Protein AF-0000000068148947 (afdb_homodimer)

Structure (mmCIF, N/CA/C/O backbone):
data_AF-0000000068148947-model_v1
#
loop_
_entity.id
_entity.type
_entity.pdbx_description
1 polymer 'MurR/RpiR family transcriptional regulator'
#
loop_
_atom_site.group_PDB
_atom_site.id
_atom_site.type_symbol
_atom_site.label_atom_id
_atom_site.label_alt_id
_atom_site.label_comp_id
_atom_site.label_asym_id
_atom_site.label_entity_id
_atom_site.label_seq_id
_atom_site.pdbx_PDB_ins_code
_atom_site.Cartn_x
_atom_site.Cartn_y
_atom_site.Cartn_z
_atom_site.occupancy
_atom_site.B_iso_or_equiv
_atom_site.auth_seq_id
_atom_site.auth_comp_id
_atom_site.auth_asym_id
_atom_site.auth_atom_id
_atom_site.pdbx_PDB_model_num
ATOM 1 N N . MET A 1 1 ? 10.672 -47.562 -22.891 1 25.42 1 MET A N 1
ATOM 2 C CA . MET A 1 1 ? 11.664 -46.656 -22.297 1 25.42 1 MET A CA 1
ATOM 3 C C . MET A 1 1 ? 11.367 -45.219 -22.641 1 25.42 1 MET A C 1
ATOM 5 O O . MET A 1 1 ? 11.828 -44.688 -23.656 1 25.42 1 MET A O 1
ATOM 9 N N . SER A 1 2 ? 10.133 -44.719 -22.469 1 28.05 2 SER A N 1
ATOM 10 C CA . SER A 1 2 ? 9.523 -43.469 -22.922 1 28.05 2 SER A CA 1
ATOM 11 C C . SER A 1 2 ? 10.18 -42.281 -22.266 1 28.05 2 SER A C 1
ATOM 13 O O . SER A 1 2 ? 10.195 -42.156 -21.031 1 28.05 2 SER A O 1
ATOM 15 N N . THR A 1 3 ? 11.32 -41.812 -22.828 1 29.58 3 THR A N 1
ATOM 16 C CA . THR A 1 3 ? 12.125 -40.656 -22.438 1 29.58 3 THR A CA 1
ATOM 17 C C . THR A 1 3 ? 11.242 -39.438 -22.219 1 29.58 3 THR A C 1
ATOM 19 O O . THR A 1 3 ? 10.617 -38.938 -23.172 1 29.58 3 THR A O 1
ATOM 22 N N . ASN A 1 4 ? 10.531 -39.375 -21.125 1 30.12 4 ASN A N 1
ATOM 23 C CA . ASN A 1 4 ? 9.68 -38.281 -20.719 1 30.12 4 ASN A CA 1
ATOM 24 C C . ASN A 1 4 ? 10.414 -36.938 -20.844 1 30.12 4 ASN A C 1
ATOM 26 O O . ASN A 1 4 ? 11.359 -36.688 -20.094 1 30.12 4 ASN A O 1
ATOM 30 N N . ALA A 1 5 ? 10.523 -36.406 -22.062 1 33.91 5 ALA A N 1
ATOM 31 C CA . ALA A 1 5 ? 11.086 -35.125 -22.422 1 33.91 5 ALA A CA 1
ATOM 32 C C . ALA A 1 5 ? 10.703 -34.062 -21.406 1 33.91 5 ALA A C 1
ATOM 34 O O . ALA A 1 5 ? 9.523 -33.844 -21.141 1 33.91 5 ALA A O 1
ATOM 35 N N . LEU A 1 6 ? 11.547 -33.844 -20.453 1 30.31 6 LEU A N 1
ATOM 36 C CA . LEU A 1 6 ? 11.492 -32.781 -19.469 1 30.31 6 LEU A CA 1
ATOM 37 C C . LEU A 1 6 ? 11.023 -31.469 -20.094 1 30.31 6 LEU A C 1
ATOM 39 O O . LEU A 1 6 ? 11.641 -30.969 -21.031 1 30.31 6 LEU A O 1
ATOM 43 N N . GLN A 1 7 ? 9.68 -31.344 -20.234 1 29.05 7 GLN A N 1
ATOM 44 C CA . GLN A 1 7 ? 9.133 -30.078 -20.719 1 29.05 7 GLN A CA 1
ATOM 45 C C . GLN A 1 7 ? 9.906 -28.891 -20.141 1 29.05 7 GLN A C 1
ATOM 47 O O . GLN A 1 7 ? 10.188 -28.859 -18.938 1 29.05 7 GLN A O 1
ATOM 52 N N . PRO A 1 8 ? 10.781 -28.297 -20.953 1 27.2 8 PRO A N 1
ATOM 53 C CA . PRO A 1 8 ? 11.508 -27.156 -20.422 1 27.2 8 PRO A CA 1
ATOM 54 C C . PRO A 1 8 ? 10.672 -26.328 -19.453 1 27.2 8 PRO A C 1
ATOM 56 O O . PRO A 1 8 ? 9.453 -26.25 -19.578 1 27.2 8 PRO A O 1
ATOM 59 N N . LYS A 1 9 ? 11.102 -26.203 -18.297 1 30.41 9 LYS A N 1
ATOM 60 C CA . LYS A 1 9 ? 10.594 -25.375 -17.188 1 30.41 9 LYS A CA 1
ATOM 61 C C . LYS A 1 9 ? 10.172 -24 -17.688 1 30.41 9 LYS A C 1
ATOM 63 O O . LYS A 1 9 ? 10.992 -23.25 -18.219 1 30.41 9 LYS A O 1
ATOM 68 N N . THR A 1 10 ? 8.977 -23.891 -18.297 1 30.2 10 THR A N 1
ATOM 69 C CA . THR A 1 10 ? 8.422 -22.562 -18.531 1 30.2 10 THR A CA 1
ATOM 70 C C . THR A 1 10 ? 8.844 -21.578 -17.438 1 30.2 10 THR A C 1
ATOM 72 O O . THR A 1 10 ? 8.602 -21.828 -16.266 1 30.2 10 THR A O 1
ATOM 75 N N . ILE A 1 11 ? 9.969 -21.109 -17.547 1 32.09 11 ILE A N 1
ATOM 76 C CA . ILE A 1 11 ? 10.328 -20.016 -16.641 1 32.09 11 ILE A CA 1
ATOM 77 C C . ILE A 1 11 ? 9.133 -19.078 -16.453 1 32.09 11 ILE A C 1
ATOM 79 O O . ILE A 1 11 ? 8.727 -18.391 -17.391 1 32.09 11 ILE A O 1
ATOM 83 N N . GLY A 1 12 ? 8.102 -19.469 -15.938 1 33.22 12 GLY A N 1
ATOM 84 C CA . GLY A 1 12 ? 6.801 -18.875 -15.656 1 33.22 12 GLY A CA 1
ATOM 85 C C . GLY A 1 12 ? 6.875 -17.391 -15.344 1 33.22 12 GLY A C 1
ATOM 86 O O . GLY A 1 12 ? 6.039 -16.609 -15.797 1 33.22 12 GLY A O 1
ATOM 87 N N . GLY A 1 13 ? 7.41 -17.016 -14.148 1 36.09 13 GLY A N 1
ATOM 88 C CA . GLY A 1 13 ? 6.902 -15.945 -13.312 1 36.09 13 GLY A CA 1
ATOM 89 C C . GLY A 1 13 ? 7.293 -14.562 -13.812 1 36.09 13 GLY A C 1
ATOM 90 O O . GLY A 1 13 ? 6.887 -13.555 -13.234 1 36.09 13 GLY A O 1
ATOM 91 N N . ASN A 1 14 ? 8.438 -14.336 -14.43 1 41.97 14 ASN A N 1
ATOM 92 C CA . ASN A 1 14 ? 8.906 -12.984 -14.711 1 41.97 14 ASN A CA 1
ATOM 93 C C . ASN A 1 14 ? 8.273 -12.422 -15.977 1 41.97 14 ASN A C 1
ATOM 95 O O . ASN A 1 14 ? 8.547 -12.906 -17.078 1 41.97 14 ASN A O 1
ATOM 99 N N . ASN A 1 15 ? 7.121 -11.883 -15.922 1 50.59 15 ASN A N 1
ATOM 100 C CA . ASN A 1 15 ? 6.402 -11.375 -17.094 1 50.59 15 ASN A CA 1
ATOM 101 C C . ASN A 1 15 ? 7.141 -10.211 -17.734 1 50.59 15 ASN A C 1
ATOM 103 O O . ASN A 1 15 ? 6.668 -9.641 -18.719 1 50.59 15 ASN A O 1
ATOM 107 N N . ASN A 1 16 ? 8.117 -9.664 -17.156 1 58.81 16 ASN A N 1
ATOM 108 C CA . ASN A 1 16 ? 8.891 -8.664 -17.875 1 58.81 16 ASN A CA 1
ATOM 109 C C . ASN A 1 16 ? 9.93 -9.312 -18.781 1 58.81 16 ASN A C 1
ATOM 111 O O . ASN A 1 16 ? 11.039 -9.625 -18.344 1 58.81 16 ASN A O 1
ATOM 115 N N . ILE A 1 17 ? 9.547 -9.453 -19.844 1 72.69 17 ILE A N 1
ATOM 116 C CA . ILE A 1 17 ? 10.344 -10.242 -20.781 1 72.69 17 ILE A CA 1
ATOM 117 C C . ILE A 1 17 ? 11.656 -9.523 -21.078 1 72.69 17 ILE A C 1
ATOM 119 O O . ILE A 1 17 ? 12.672 -10.164 -21.375 1 72.69 17 ILE A O 1
ATOM 123 N N . LEU A 1 18 ? 11.539 -8.172 -20.938 1 73.88 18 LEU A N 1
ATOM 124 C CA . LEU A 1 18 ? 12.781 -7.445 -21.156 1 73.88 18 LEU A CA 1
ATOM 125 C C . LEU A 1 18 ? 13.805 -7.785 -20.078 1 73.88 18 LEU A C 1
ATOM 127 O O . LEU A 1 18 ? 15 -7.934 -20.375 1 73.88 18 LEU A O 1
ATOM 131 N N . GLU A 1 19 ? 13.32 -7.926 -18.922 1 67.44 19 GLU A N 1
ATOM 132 C CA . GLU A 1 19 ? 14.195 -8.305 -17.828 1 67.44 19 GLU A CA 1
ATOM 133 C C . GLU A 1 19 ? 14.711 -9.727 -17.984 1 67.44 19 GLU A C 1
ATOM 135 O O . GLU A 1 19 ? 15.883 -10 -17.734 1 67.44 19 GLU A O 1
ATOM 140 N N . VAL A 1 20 ? 13.844 -10.547 -18.344 1 72.44 20 VAL A N 1
ATOM 141 C CA . VAL A 1 20 ? 14.234 -11.93 -18.625 1 72.44 20 VAL A CA 1
ATOM 142 C C . VAL A 1 20 ? 15.336 -11.961 -19.672 1 72.44 20 VAL A C 1
ATOM 144 O O . VAL A 1 20 ? 16.328 -12.68 -19.531 1 72.44 20 VAL A O 1
ATOM 147 N N . ILE A 1 21 ? 15.172 -11.125 -20.609 1 80.44 21 ILE A N 1
ATOM 148 C CA . ILE A 1 21 ? 16.125 -11.078 -21.703 1 80.44 21 ILE A CA 1
ATOM 149 C C . ILE A 1 21 ? 17.484 -10.57 -21.203 1 80.44 21 ILE A C 1
ATOM 151 O O . ILE A 1 21 ? 18.531 -11.117 -21.547 1 80.44 21 ILE A O 1
ATOM 155 N N . ARG A 1 22 ? 17.438 -9.586 -20.328 1 75.75 22 ARG A N 1
ATOM 156 C CA . ARG A 1 22 ? 18.672 -9.016 -19.797 1 75.75 22 ARG A CA 1
ATOM 157 C C . ARG A 1 22 ? 19.422 -10.031 -18.938 1 75.75 22 ARG A C 1
ATOM 159 O O . ARG A 1 22 ? 20.641 -10.141 -19.031 1 75.75 22 ARG A O 1
ATOM 166 N N . LEU A 1 23 ? 18.672 -10.727 -18.172 1 69.19 23 LEU A N 1
ATOM 167 C CA . LEU A 1 23 ? 19.25 -11.688 -17.25 1 69.19 23 LEU A CA 1
ATOM 168 C C . LEU A 1 23 ? 19.812 -12.898 -18 1 69.19 23 LEU A C 1
ATOM 170 O O . LEU A 1 23 ? 20.859 -13.438 -17.609 1 69.19 23 LEU A O 1
ATOM 174 N N . LYS A 1 24 ? 19.141 -13.164 -19.031 1 77.69 24 LYS A N 1
ATOM 175 C CA . LYS A 1 24 ? 19.5 -14.391 -19.734 1 77.69 24 LYS A CA 1
ATOM 176 C C . LYS A 1 24 ? 20.453 -14.102 -20.891 1 77.69 24 LYS A C 1
ATOM 178 O O . LYS A 1 24 ? 21 -15.023 -21.516 1 77.69 24 LYS A O 1
ATOM 183 N N . ARG A 1 25 ? 20.672 -12.852 -21.078 1 83.25 25 ARG A N 1
ATOM 184 C CA . ARG A 1 25 ? 21.406 -12.414 -22.266 1 83.25 25 ARG A CA 1
ATOM 185 C C . ARG A 1 25 ? 22.75 -13.125 -22.375 1 83.25 25 ARG A C 1
ATOM 187 O O . ARG A 1 25 ? 23.125 -13.602 -23.438 1 83.25 25 ARG A O 1
ATOM 194 N N . ALA A 1 26 ? 23.438 -13.25 -21.234 1 79.88 26 ALA A N 1
ATOM 195 C CA . ALA A 1 26 ? 24.797 -13.812 -21.234 1 79.88 26 ALA A CA 1
ATOM 196 C C . ALA A 1 26 ? 24.75 -15.328 -21.453 1 79.88 26 ALA A C 1
ATOM 198 O O . ALA A 1 26 ? 25.719 -15.914 -21.938 1 79.88 26 ALA A O 1
ATOM 199 N N . ASP A 1 27 ? 23.672 -15.953 -21.188 1 82.44 27 ASP A N 1
ATOM 200 C CA . ASP A 1 27 ? 23.562 -17.406 -21.25 1 82.44 27 ASP A CA 1
ATOM 201 C C . ASP A 1 27 ? 22.969 -17.859 -22.578 1 82.44 27 ASP A C 1
ATOM 203 O O . ASP A 1 27 ? 22.875 -19.047 -22.859 1 82.44 27 ASP A O 1
ATOM 207 N N . LEU A 1 28 ? 22.656 -16.891 -23.359 1 86.25 28 LEU A N 1
ATOM 208 C CA . LEU A 1 28 ? 22.016 -17.219 -24.625 1 86.25 28 LEU A CA 1
ATOM 209 C C . LEU A 1 28 ? 23.047 -17.609 -25.672 1 86.25 28 LEU A C 1
ATOM 211 O O . LEU A 1 28 ? 24.188 -17.156 -25.625 1 86.25 28 LEU A O 1
ATOM 215 N N . ARG A 1 29 ? 22.625 -18.562 -26.531 1 87.31 29 ARG A N 1
ATOM 216 C CA . ARG A 1 29 ? 23.453 -18.875 -27.672 1 87.31 29 ARG A CA 1
ATOM 217 C C . ARG A 1 29 ? 23.672 -17.641 -28.547 1 87.31 29 ARG A C 1
ATOM 219 O O . ARG A 1 29 ? 22.906 -16.688 -28.484 1 87.31 29 ARG A O 1
ATOM 226 N N . LYS A 1 30 ? 24.766 -17.719 -29.312 1 89.12 30 LYS A N 1
ATOM 227 C CA . LYS A 1 30 ? 25.188 -16.578 -30.125 1 89.12 30 LYS A CA 1
ATOM 228 C C . LYS A 1 30 ? 24.031 -16.031 -30.969 1 89.12 30 LYS A C 1
ATOM 230 O O . LYS A 1 30 ? 23.797 -14.828 -31 1 89.12 30 LYS A O 1
ATOM 235 N N . SER A 1 31 ? 23.375 -16.984 -31.594 1 90.94 31 SER A N 1
ATOM 236 C CA . SER A 1 31 ? 22.281 -16.578 -32.469 1 90.94 31 SER A CA 1
ATOM 237 C C . SER A 1 31 ? 21.125 -15.977 -31.688 1 90.94 31 SER A C 1
ATOM 239 O O . SER A 1 31 ? 20.531 -14.984 -32.125 1 90.94 31 SER A O 1
ATOM 241 N N . ASP A 1 32 ? 20.766 -16.531 -30.5 1 92.62 32 ASP A N 1
ATOM 242 C CA . ASP A 1 32 ? 19.703 -16.016 -29.641 1 92.62 32 ASP A CA 1
ATOM 243 C C . ASP A 1 32 ? 20.094 -14.656 -29.062 1 92.62 32 ASP A C 1
ATOM 245 O O . ASP A 1 32 ? 19.234 -13.789 -28.891 1 92.62 32 ASP A O 1
ATOM 249 N N . ARG A 1 33 ? 21.328 -14.508 -28.828 1 92.81 33 ARG A N 1
ATOM 250 C CA . ARG A 1 33 ? 21.812 -13.266 -28.25 1 92.81 33 ARG A CA 1
ATOM 251 C C . ARG A 1 33 ? 21.625 -12.102 -29.203 1 92.81 33 ARG A C 1
ATOM 253 O O . ARG A 1 33 ? 21.344 -10.977 -28.781 1 92.81 33 ARG A O 1
ATOM 260 N N . LYS A 1 34 ? 21.766 -12.383 -30.438 1 93.81 34 LYS A N 1
ATOM 261 C CA . LYS A 1 34 ? 21.531 -11.336 -31.438 1 93.81 34 LYS A CA 1
ATOM 262 C C . LYS A 1 34 ? 20.094 -10.836 -31.375 1 93.81 34 LYS A C 1
ATOM 264 O O . LYS A 1 34 ? 19.844 -9.633 -31.469 1 93.81 34 LYS A O 1
ATOM 269 N N . VAL A 1 35 ? 19.172 -11.727 -31.172 1 94.56 35 VAL A N 1
ATOM 270 C CA . VAL A 1 35 ? 17.766 -11.352 -31.062 1 94.56 35 VAL A CA 1
ATOM 271 C C . VAL A 1 35 ? 17.547 -10.555 -29.766 1 94.56 35 VAL A C 1
ATOM 273 O O . VAL A 1 35 ? 16.875 -9.516 -29.781 1 94.56 35 VAL A O 1
ATOM 276 N N . ALA A 1 36 ? 18.156 -11.023 -28.734 1 92.06 36 ALA A N 1
ATOM 277 C CA . ALA A 1 36 ? 18.062 -10.336 -27.453 1 92.06 36 ALA A CA 1
ATOM 278 C C . ALA A 1 36 ? 18.562 -8.898 -27.562 1 92.06 36 ALA A C 1
ATOM 280 O O . ALA A 1 36 ? 17.938 -7.969 -27.062 1 92.06 36 ALA A O 1
ATOM 281 N N . GLU A 1 37 ? 19.656 -8.781 -28.266 1 91.06 37 GLU A N 1
ATOM 282 C CA . GLU A 1 37 ? 20.281 -7.465 -28.422 1 91.06 37 GLU A CA 1
ATOM 283 C C . GLU A 1 37 ? 19.375 -6.531 -29.234 1 91.06 37 GLU A C 1
ATOM 285 O O . GLU A 1 37 ? 19.25 -5.348 -28.922 1 91.06 37 GLU A O 1
ATOM 290 N N . LEU A 1 38 ? 18.828 -7.062 -30.25 1 92 38 LEU A N 1
ATOM 291 C CA . LEU A 1 38 ? 17.875 -6.289 -31.047 1 92 38 LEU A CA 1
ATOM 292 C C . LEU A 1 38 ? 16.703 -5.812 -30.188 1 92 38 LEU A C 1
ATOM 294 O O . LEU A 1 38 ? 16.328 -4.641 -30.234 1 92 38 LEU A O 1
ATOM 298 N N . VAL A 1 39 ? 16.125 -6.703 -29.344 1 90.69 39 VAL A N 1
ATOM 299 C CA . VAL A 1 39 ? 14.969 -6.398 -28.516 1 90.69 39 VAL A CA 1
ATOM 300 C C . VAL A 1 39 ? 15.344 -5.348 -27.469 1 90.69 39 VAL A C 1
ATOM 302 O O . VAL A 1 39 ? 14.602 -4.387 -27.25 1 90.69 39 VAL A O 1
ATOM 305 N N . LEU A 1 40 ? 16.5 -5.504 -26.922 1 84.12 40 LEU A N 1
ATOM 306 C CA . LEU A 1 40 ? 16.938 -4.594 -25.875 1 84.12 40 LEU A CA 1
ATOM 307 C C . LEU A 1 40 ? 17.297 -3.225 -26.453 1 84.12 40 LEU A C 1
ATOM 309 O O . LEU A 1 40 ? 17.094 -2.203 -25.781 1 84.12 40 LEU A O 1
ATOM 313 N N . ALA A 1 41 ? 17.75 -3.229 -27.609 1 81.81 41 ALA A N 1
ATOM 314 C CA . ALA A 1 41 ? 18.125 -1.979 -28.266 1 81.81 41 ALA A CA 1
ATOM 315 C C . ALA A 1 41 ? 16.891 -1.156 -28.641 1 81.81 41 ALA A C 1
ATOM 317 O O . ALA A 1 41 ? 16.906 0.07 -28.5 1 81.81 41 ALA A O 1
ATOM 318 N N . ASP A 1 42 ? 15.867 -1.819 -29.062 1 80.62 42 ASP A N 1
ATOM 319 C CA . ASP A 1 42 ? 14.672 -1.086 -29.469 1 80.62 42 ASP A CA 1
ATOM 320 C C . ASP A 1 42 ? 13.422 -1.945 -29.312 1 80.62 42 ASP A C 1
ATOM 322 O O . ASP A 1 42 ? 12.859 -2.414 -30.312 1 80.62 42 ASP A O 1
ATOM 326 N N . PRO A 1 43 ? 13.016 -2.066 -28.109 1 81.56 43 PRO A N 1
ATOM 327 C CA . PRO A 1 43 ? 11.852 -2.918 -27.859 1 81.56 43 PRO A CA 1
ATOM 328 C C . PRO A 1 43 ? 10.602 -2.43 -28.594 1 81.56 43 PRO A C 1
ATOM 330 O O . PRO A 1 43 ? 9.789 -3.24 -29.047 1 81.56 43 PRO A O 1
ATOM 333 N N . LYS A 1 44 ? 10.461 -1.133 -28.688 1 74.12 44 LYS A N 1
ATOM 334 C CA . LYS A 1 44 ? 9.289 -0.584 -29.359 1 74.12 44 LYS A CA 1
ATOM 335 C C . LYS A 1 44 ? 9.25 -1.007 -30.828 1 74.12 44 LYS A C 1
ATOM 337 O O . LYS A 1 44 ? 8.18 -1.34 -31.359 1 74.12 44 LYS A O 1
ATOM 342 N N . ARG A 1 45 ? 10.383 -0.967 -31.422 1 80.62 45 ARG A N 1
ATOM 343 C CA . ARG A 1 45 ? 10.484 -1.355 -32.812 1 80.62 45 ARG A CA 1
ATOM 344 C C . ARG A 1 45 ? 10.117 -2.822 -33.031 1 80.62 45 ARG A C 1
ATOM 346 O O . ARG A 1 45 ? 9.461 -3.182 -34 1 80.62 45 ARG A O 1
ATOM 353 N N . VAL A 1 46 ? 10.461 -3.625 -32.062 1 88.06 46 VAL A N 1
ATOM 354 C CA . VAL A 1 46 ? 10.266 -5.066 -32.156 1 88.06 46 VAL A CA 1
ATOM 355 C C . VAL A 1 46 ? 8.781 -5.398 -31.969 1 88.06 46 VAL A C 1
ATOM 357 O O . VAL A 1 46 ? 8.258 -6.312 -32.594 1 88.06 46 VAL A O 1
ATOM 360 N N . ILE A 1 47 ? 8.156 -4.602 -31.141 1 80.56 47 ILE A N 1
ATOM 361 C CA . ILE A 1 47 ? 6.746 -4.832 -30.859 1 80.56 47 ILE A CA 1
ATOM 362 C C . ILE A 1 47 ? 5.941 -4.734 -32.156 1 80.56 47 ILE A C 1
ATOM 364 O O . ILE A 1 47 ? 4.961 -5.461 -32.344 1 80.56 47 ILE A O 1
ATOM 368 N N . ASN A 1 48 ? 6.352 -3.936 -33.062 1 79.31 48 ASN A N 1
ATOM 369 C CA . ASN A 1 48 ? 5.613 -3.705 -34.281 1 79.31 48 ASN A CA 1
ATOM 370 C C . ASN A 1 48 ? 6.188 -4.516 -35.438 1 79.31 48 ASN A C 1
ATOM 372 O O . ASN A 1 48 ? 5.73 -4.398 -36.594 1 79.31 48 ASN A O 1
ATOM 376 N N . ALA A 1 49 ? 7.141 -5.316 -35.219 1 86.12 49 ALA A N 1
ATOM 377 C CA . ALA A 1 49 ? 7.836 -6.051 -36.25 1 86.12 49 ALA A CA 1
ATOM 378 C C . ALA A 1 49 ? 7.172 -7.402 -36.5 1 86.12 49 ALA A C 1
ATOM 380 O O . ALA A 1 49 ? 6.668 -8.039 -35.594 1 86.12 49 ALA A O 1
ATOM 381 N N . THR A 1 50 ? 7.055 -7.805 -37.812 1 87.06 50 THR A N 1
ATOM 382 C CA . THR A 1 50 ? 6.773 -9.203 -38.125 1 87.06 50 THR A CA 1
ATOM 383 C C . THR A 1 50 ? 7.965 -10.086 -37.781 1 87.06 50 THR A C 1
ATOM 385 O O . THR A 1 50 ? 9.078 -9.586 -37.562 1 87.06 50 THR A O 1
ATOM 388 N N . ILE A 1 51 ? 7.648 -11.398 -37.656 1 92.56 51 ILE A N 1
ATOM 389 C CA . ILE A 1 51 ? 8.734 -12.32 -37.344 1 92.56 51 ILE A CA 1
ATOM 390 C C . ILE A 1 51 ? 9.812 -12.258 -38.406 1 92.56 51 ILE A C 1
ATOM 392 O O . ILE A 1 51 ? 11.008 -12.367 -38.094 1 92.56 51 ILE A O 1
ATOM 396 N N . ALA A 1 52 ? 9.438 -12.008 -39.656 1 93.38 52 ALA A N 1
ATOM 397 C CA . ALA A 1 52 ? 10.391 -11.891 -40.75 1 93.38 52 ALA A CA 1
ATOM 398 C C . ALA A 1 52 ? 11.273 -10.656 -40.594 1 93.38 52 ALA A C 1
ATOM 400 O O . ALA A 1 52 ? 12.484 -10.727 -40.812 1 93.38 52 ALA A O 1
ATOM 401 N N . GLU A 1 53 ? 10.727 -9.555 -40.219 1 92.75 53 GLU A N 1
ATOM 402 C CA . GLU A 1 53 ? 11.461 -8.32 -40 1 92.75 53 GLU A CA 1
ATOM 403 C C . GLU A 1 53 ? 12.43 -8.461 -38.812 1 92.75 53 GLU A C 1
ATOM 405 O O . GLU A 1 53 ? 13.594 -8.055 -38.906 1 92.75 53 GLU A O 1
ATOM 410 N N . ALA A 1 54 ? 11.922 -9.016 -37.75 1 94.81 54 ALA A N 1
ATOM 411 C CA . ALA A 1 54 ? 12.766 -9.211 -36.562 1 94.81 54 ALA A CA 1
ATOM 412 C C . ALA A 1 54 ? 13.969 -10.094 -36.906 1 94.81 54 ALA A C 1
ATOM 414 O O . ALA A 1 54 ? 15.094 -9.797 -36.469 1 94.81 54 ALA A O 1
ATOM 415 N N . ALA A 1 55 ? 13.727 -11.172 -37.656 1 95.44 55 ALA A N 1
ATOM 416 C CA . ALA A 1 55 ? 14.789 -12.062 -38.094 1 95.44 55 ALA A CA 1
ATOM 417 C C . ALA A 1 55 ? 15.82 -11.328 -38.938 1 95.44 55 ALA A C 1
ATOM 419 O O . ALA A 1 55 ? 17.031 -11.484 -38.75 1 95.44 55 ALA A O 1
ATOM 420 N N . GLU A 1 56 ? 15.336 -10.508 -39.812 1 94.69 56 GLU A N 1
ATOM 421 C CA . GLU A 1 56 ? 16.203 -9.742 -40.688 1 94.69 56 GLU A CA 1
ATOM 422 C C . GLU A 1 56 ? 17.047 -8.75 -39.906 1 94.69 56 GLU A C 1
ATOM 424 O O . GLU A 1 56 ? 18.266 -8.656 -40.094 1 94.69 56 GLU A O 1
ATOM 429 N N . TRP A 1 57 ? 16.406 -8.047 -39 1 94.19 57 TRP A N 1
ATOM 430 C CA . TRP A 1 57 ? 17.094 -7.012 -38.219 1 94.19 57 TRP A CA 1
ATOM 431 C C . TRP A 1 57 ? 18.141 -7.625 -37.312 1 94.19 57 TRP A C 1
ATOM 433 O O . TRP A 1 57 ? 19.203 -7.031 -37.094 1 94.19 57 TRP A O 1
ATOM 443 N N . ALA A 1 58 ? 17.875 -8.781 -36.812 1 95.12 58 ALA A N 1
ATOM 444 C CA . ALA A 1 58 ? 18.797 -9.469 -35.906 1 95.12 58 ALA A CA 1
ATOM 445 C C . ALA A 1 58 ? 19.812 -10.297 -36.688 1 95.12 58 ALA A C 1
ATOM 447 O O . ALA A 1 58 ? 20.734 -10.859 -36.094 1 95.12 58 ALA A O 1
ATOM 448 N N . GLU A 1 59 ? 19.609 -10.391 -37.969 1 94.25 59 GLU A N 1
ATOM 449 C CA . GLU A 1 59 ? 20.484 -11.172 -38.844 1 94.25 59 GLU A CA 1
ATOM 450 C C . GLU A 1 59 ? 20.5 -12.641 -38.469 1 94.25 59 GLU A C 1
ATOM 452 O O . GLU A 1 59 ? 21.578 -13.234 -38.312 1 94.25 59 GLU A O 1
ATOM 457 N N . VAL A 1 60 ? 19.359 -13.203 -38.281 1 96 60 VAL A N 1
ATOM 458 C CA . VAL A 1 60 ? 19.188 -14.617 -37.969 1 96 60 VAL A CA 1
ATOM 459 C C . VAL A 1 60 ? 18.016 -15.188 -38.75 1 96 60 VAL A C 1
ATOM 461 O O . VAL A 1 60 ? 17.344 -14.461 -39.469 1 96 60 VAL A O 1
ATOM 464 N N . SER A 1 61 ? 17.859 -16.547 -38.656 1 93.88 61 SER A N 1
ATOM 465 C CA . SER A 1 61 ? 16.719 -17.188 -39.312 1 93.88 61 SER A CA 1
ATOM 466 C C . SER A 1 61 ? 15.445 -17.016 -38.469 1 93.88 61 SER A C 1
ATOM 468 O O . SER A 1 61 ? 15.5 -16.75 -37.281 1 93.88 61 SER A O 1
ATOM 470 N N . GLN A 1 62 ? 14.281 -17.078 -39.219 1 93.88 62 GLN A N 1
ATOM 471 C CA . GLN A 1 62 ? 12.992 -17 -38.531 1 93.88 62 GLN A CA 1
ATOM 472 C C . GLN A 1 62 ? 12.875 -18.078 -37.438 1 93.88 62 GLN A C 1
ATOM 474 O O . GLN A 1 62 ? 12.422 -17.812 -36.344 1 93.88 62 GLN A O 1
ATOM 479 N N . PRO A 1 63 ? 13.344 -19.328 -37.719 1 93.44 63 PRO A N 1
ATOM 480 C CA . PRO A 1 63 ? 13.32 -20.359 -36.688 1 93.44 63 PRO A CA 1
ATOM 481 C C . PRO A 1 63 ? 14.164 -19.969 -35.469 1 93.44 63 PRO A C 1
ATOM 483 O O . PRO A 1 63 ? 13.805 -20.297 -34.312 1 93.44 63 PRO A O 1
ATOM 486 N N . THR A 1 64 ? 15.211 -19.297 -35.688 1 93.69 64 THR A N 1
ATOM 487 C CA . THR A 1 64 ? 16.047 -18.812 -34.594 1 93.69 64 THR A CA 1
ATOM 488 C C . THR A 1 64 ? 15.266 -17.844 -33.688 1 93.69 64 THR A C 1
ATOM 490 O O . THR A 1 64 ? 15.391 -17.891 -32.469 1 93.69 64 THR A O 1
ATOM 493 N N . VAL A 1 65 ? 14.391 -16.922 -34.25 1 95.69 65 VAL A N 1
ATOM 494 C CA . VAL A 1 65 ? 13.57 -16 -33.5 1 95.69 65 VAL A CA 1
ATOM 495 C C . VAL A 1 65 ? 12.562 -16.781 -32.656 1 95.69 65 VAL A C 1
ATOM 497 O O . VAL A 1 65 ? 12.352 -16.469 -31.469 1 95.69 65 VAL A O 1
ATOM 500 N N . ILE A 1 66 ? 12.031 -17.781 -33.219 1 93.19 66 ILE A N 1
ATOM 501 C CA . ILE A 1 66 ? 11.055 -18.609 -32.531 1 93.19 66 ILE A CA 1
ATOM 502 C C . ILE A 1 66 ? 11.734 -19.344 -31.359 1 93.19 66 ILE A C 1
ATOM 504 O O . ILE A 1 66 ? 11.188 -19.422 -30.266 1 93.19 66 ILE A O 1
ATOM 508 N N . ARG A 1 67 ? 12.93 -19.891 -31.578 1 91.38 67 ARG A N 1
ATOM 509 C CA . ARG A 1 67 ? 13.688 -20.562 -30.531 1 91.38 67 ARG A CA 1
ATOM 510 C C . ARG A 1 67 ? 14.039 -19.594 -29.406 1 91.38 67 ARG A C 1
ATOM 512 O O . ARG A 1 67 ? 13.992 -19.953 -28.219 1 91.38 67 ARG A O 1
ATOM 519 N N . PHE A 1 68 ? 14.461 -18.391 -29.766 1 93.75 68 PHE A N 1
ATOM 520 C CA . PHE A 1 68 ? 14.727 -17.359 -28.766 1 93.75 68 PHE A CA 1
ATOM 521 C C . PHE A 1 68 ? 13.508 -17.125 -27.875 1 93.75 68 PHE A C 1
ATOM 523 O O . PHE A 1 68 ? 13.625 -17.109 -26.656 1 93.75 68 PHE A O 1
ATOM 530 N N . CYS A 1 69 ? 12.305 -16.906 -28.547 1 91.88 69 CYS A N 1
ATOM 531 C CA . CYS A 1 69 ? 11.078 -16.703 -27.781 1 91.88 69 CYS A CA 1
ATOM 532 C C . CYS A 1 69 ? 10.844 -17.844 -26.797 1 91.88 69 CYS A C 1
ATOM 534 O O . CYS A 1 69 ? 10.523 -17.594 -25.625 1 91.88 69 CYS A O 1
ATOM 536 N N . ALA A 1 70 ? 11.141 -19.062 -27.25 1 88.44 70 ALA A N 1
ATOM 537 C CA . ALA A 1 70 ? 10.969 -20.234 -26.391 1 88.44 70 ALA A CA 1
ATOM 538 C C . ALA A 1 70 ? 12 -20.25 -25.266 1 88.44 70 ALA A C 1
ATOM 540 O O . ALA A 1 70 ? 11.672 -20.594 -24.125 1 88.44 70 ALA A O 1
ATOM 541 N N . SER A 1 71 ? 13.156 -19.844 -25.562 1 88.56 71 SER A N 1
ATOM 542 C CA . SER A 1 71 ? 14.242 -19.859 -24.594 1 88.56 71 SER A CA 1
ATOM 543 C C . SER A 1 71 ? 13.977 -18.891 -23.453 1 88.56 71 SER A C 1
ATOM 545 O O . SER A 1 71 ? 14.469 -19.078 -22.328 1 88.56 71 SER A O 1
ATOM 547 N N . ILE A 1 72 ? 13.156 -17.891 -23.812 1 85.25 72 ILE A N 1
ATOM 548 C CA . ILE A 1 72 ? 12.875 -16.906 -22.766 1 85.25 72 ILE A CA 1
ATOM 549 C C . ILE A 1 72 ? 11.477 -17.141 -22.203 1 85.25 72 ILE A C 1
ATOM 551 O O . ILE A 1 72 ? 10.914 -16.266 -21.547 1 85.25 72 ILE A O 1
ATOM 555 N N . GLY A 1 73 ? 10.922 -18.203 -22.594 1 80.19 73 GLY A N 1
ATOM 556 C CA . GLY A 1 73 ? 9.695 -18.656 -21.938 1 80.19 73 GLY A CA 1
ATOM 557 C C . GLY A 1 73 ? 8.438 -18.203 -22.656 1 80.19 73 GLY A C 1
ATOM 558 O O . GLY A 1 73 ? 7.355 -18.203 -22.062 1 80.19 73 GLY A O 1
ATOM 559 N N . CYS A 1 74 ? 8.57 -17.781 -23.875 1 84.44 74 CYS A N 1
ATOM 560 C CA . CYS A 1 74 ? 7.402 -17.312 -24.609 1 84.44 74 CYS A CA 1
ATOM 561 C C . CYS A 1 74 ? 6.875 -18.406 -25.531 1 84.44 74 CYS A C 1
ATOM 563 O O . CYS A 1 74 ? 7.652 -19.203 -26.078 1 84.44 74 CYS A O 1
ATOM 565 N N . GLN A 1 75 ? 5.539 -18.281 -25.562 1 81.19 75 GLN A N 1
ATOM 566 C CA . GLN A 1 75 ? 4.891 -19.234 -26.469 1 81.19 75 GLN A CA 1
ATOM 567 C C . GLN A 1 75 ? 4.742 -18.641 -27.859 1 81.19 75 GLN A C 1
ATOM 569 O O . GLN A 1 75 ? 3.645 -18.25 -28.266 1 81.19 75 GLN A O 1
ATOM 574 N N . GLY A 1 76 ? 5.805 -18.625 -28.594 1 85.94 76 GLY A N 1
ATOM 575 C CA . GLY A 1 76 ? 5.789 -18.109 -29.953 1 85.94 76 GLY A CA 1
ATOM 576 C C . GLY A 1 76 ? 6.082 -16.625 -30.047 1 85.94 76 GLY A C 1
ATOM 577 O O . GLY A 1 76 ? 6.301 -15.977 -29.016 1 85.94 76 GLY A O 1
ATOM 578 N N . TYR A 1 77 ? 6.125 -16.094 -31.219 1 90.62 77 TYR A N 1
ATOM 579 C CA . TYR A 1 77 ? 6.52 -14.703 -31.469 1 90.62 77 TYR A CA 1
ATOM 580 C C . TYR A 1 77 ? 5.406 -13.742 -31.062 1 90.62 77 TYR A C 1
ATOM 582 O O . TYR A 1 77 ? 5.672 -12.656 -30.547 1 90.62 77 TYR A O 1
ATOM 590 N N . GLN A 1 78 ? 4.164 -14.156 -31.25 1 81.94 78 GLN A N 1
ATOM 591 C CA . GLN A 1 78 ? 3.049 -13.297 -30.859 1 81.94 78 GLN A CA 1
ATOM 592 C C . GLN A 1 78 ? 2.969 -13.141 -29.344 1 81.94 78 GLN A C 1
ATOM 594 O O . GLN A 1 78 ? 2.746 -12.039 -28.844 1 81.94 78 GLN A O 1
ATOM 599 N N . ASP A 1 79 ? 3.135 -14.219 -28.672 1 82.25 79 ASP A N 1
ATOM 600 C CA . ASP A 1 79 ? 3.203 -14.164 -27.203 1 82.25 79 ASP A CA 1
ATOM 601 C C . ASP A 1 79 ? 4.355 -13.273 -26.734 1 82.25 79 ASP A C 1
ATOM 603 O O . ASP A 1 79 ? 4.195 -12.477 -25.812 1 82.25 79 ASP A O 1
ATOM 607 N N . PHE A 1 80 ? 5.488 -13.438 -27.422 1 87.19 80 PHE A N 1
ATOM 608 C CA . PHE A 1 80 ? 6.656 -12.625 -27.094 1 87.19 80 PHE A CA 1
ATOM 609 C C . PHE A 1 80 ? 6.348 -11.141 -27.281 1 87.19 80 PHE A C 1
ATOM 611 O O . PHE A 1 80 ? 6.629 -10.328 -26.391 1 87.19 80 PHE A O 1
ATOM 618 N N . LYS A 1 81 ? 5.719 -10.789 -28.359 1 79.25 81 LYS A N 1
ATOM 619 C CA . LYS A 1 81 ? 5.391 -9.391 -28.625 1 79.25 81 LYS A CA 1
ATOM 620 C C . LYS A 1 81 ? 4.43 -8.836 -27.578 1 79.25 81 LYS A C 1
ATOM 622 O O . LYS A 1 81 ? 4.582 -7.707 -27.125 1 79.25 81 LYS A O 1
ATOM 627 N N . LEU A 1 82 ? 3.551 -9.578 -27.234 1 69 82 LEU A N 1
ATOM 628 C CA . LEU A 1 82 ? 2.588 -9.148 -26.234 1 69 82 LEU A CA 1
ATOM 629 C C . LEU A 1 82 ? 3.277 -8.898 -24.891 1 69 82 LEU A C 1
ATOM 631 O O . LEU A 1 82 ? 3.053 -7.867 -24.266 1 69 82 LEU A O 1
ATOM 635 N N . ARG A 1 83 ? 4.086 -9.859 -24.594 1 73.19 83 ARG A N 1
ATOM 636 C CA . ARG A 1 83 ? 4.809 -9.711 -23.344 1 73.19 83 ARG A CA 1
ATOM 637 C C . ARG A 1 83 ? 5.797 -8.555 -23.406 1 73.19 83 ARG A C 1
ATOM 639 O O . ARG A 1 83 ? 5.992 -7.84 -22.422 1 73.19 83 ARG A O 1
ATOM 646 N N . LEU A 1 84 ? 6.398 -8.461 -24.578 1 75.88 84 LEU A N 1
ATOM 647 C CA . LEU A 1 84 ? 7.309 -7.34 -24.781 1 75.88 84 LEU A CA 1
ATOM 648 C C . LEU A 1 84 ? 6.566 -6.012 -24.672 1 75.88 84 LEU A C 1
ATOM 650 O O . LEU A 1 84 ? 7.055 -5.07 -24.047 1 75.88 84 LEU A O 1
ATOM 654 N N . ALA A 1 85 ? 5.414 -5.945 -25.312 1 62.59 85 ALA A N 1
ATOM 655 C CA . ALA A 1 85 ? 4.582 -4.746 -25.219 1 62.59 85 ALA A CA 1
ATOM 656 C C . ALA A 1 85 ? 4.227 -4.441 -23.766 1 62.59 85 ALA A C 1
ATOM 658 O O . ALA A 1 85 ? 4.277 -3.283 -23.344 1 62.59 85 ALA A O 1
ATOM 659 N N . GLN A 1 86 ? 3.961 -5.531 -23.234 1 59.31 86 GLN A N 1
ATOM 660 C CA . GLN A 1 86 ? 3.627 -5.383 -21.828 1 59.31 86 GLN A CA 1
ATOM 661 C C . GLN A 1 86 ? 4.828 -4.883 -21.031 1 59.31 86 GLN A C 1
ATOM 663 O O . GLN A 1 86 ? 4.684 -4.016 -20.156 1 59.31 86 GLN A O 1
ATOM 668 N N . SER A 1 87 ? 5.895 -5.531 -21.406 1 62 87 SER A N 1
ATOM 669 C CA . SER A 1 87 ? 7.133 -5.109 -20.75 1 62 87 SER A CA 1
ATOM 670 C C . SER A 1 87 ? 7.449 -3.65 -21.062 1 62 87 SER A C 1
ATOM 672 O O . SER A 1 87 ? 7.93 -2.918 -20.188 1 62 87 SER A O 1
ATOM 674 N N . LEU A 1 88 ? 7.242 -3.344 -22.391 1 57.22 88 LEU A N 1
ATOM 675 C CA . LEU A 1 88 ? 7.504 -1.972 -22.812 1 57.22 88 LEU A CA 1
ATOM 676 C C . LEU A 1 88 ? 6.527 -1.006 -22.156 1 57.22 88 LEU A C 1
ATOM 678 O O . LEU A 1 88 ? 6.898 0.112 -21.797 1 57.22 88 LEU A O 1
ATOM 682 N N . ALA A 1 89 ? 5.371 -1.434 -22.438 1 48.09 89 ALA A N 1
ATOM 683 C CA . ALA A 1 89 ? 4.363 -0.607 -21.781 1 48.09 89 ALA A CA 1
ATOM 684 C C . ALA A 1 89 ? 4.699 -0.41 -20.297 1 48.09 89 ALA A C 1
ATOM 686 O O . ALA A 1 89 ? 4.52 0.684 -19.766 1 48.09 89 ALA A O 1
ATOM 687 N N . LEU A 1 90 ? 5.031 -1.579 -19.922 1 46.94 90 LEU A N 1
ATOM 688 C CA . LEU A 1 90 ? 5.5 -1.559 -18.531 1 46.94 90 LEU A CA 1
ATOM 689 C C . LEU A 1 90 ? 6.852 -0.861 -18.438 1 46.94 90 LEU A C 1
ATOM 691 O O . LEU A 1 90 ? 7.148 -0.217 -17.422 1 46.94 90 LEU A O 1
ATOM 695 N N . GLY A 1 91 ? 7.617 -1.182 -19.438 1 44.28 91 GLY A N 1
ATOM 696 C CA . GLY A 1 91 ? 9.023 -0.822 -19.562 1 44.28 91 GLY A CA 1
ATOM 697 C C . GLY A 1 91 ? 9.234 0.644 -19.891 1 44.28 91 GLY A C 1
ATOM 698 O O . GLY A 1 91 ? 10.266 1.218 -19.547 1 44.28 91 GLY A O 1
ATOM 699 N N . MET A 1 92 ? 8.562 0.977 -21.078 1 41.19 92 MET A N 1
ATOM 700 C CA . MET A 1 92 ? 8.922 2.375 -21.281 1 41.19 92 MET A CA 1
ATOM 701 C C . MET A 1 92 ? 8.914 3.146 -19.969 1 41.19 92 MET A C 1
ATOM 703 O O . MET A 1 92 ? 9.773 3.992 -19.734 1 41.19 92 MET A O 1
ATOM 707 N N . SER A 1 93 ? 7.941 2.893 -19.219 1 40 93 SER A N 1
ATOM 708 C CA . SER A 1 93 ? 7.93 3.436 -17.875 1 40 93 SER A CA 1
ATOM 709 C C . SER A 1 93 ? 8.859 2.648 -16.953 1 40 93 SER A C 1
ATOM 711 O O . SER A 1 93 ? 9.562 3.232 -16.125 1 40 93 SER A O 1
ATOM 713 N N . ALA A 1 94 ? 8.945 1.308 -17.109 1 41.81 94 ALA A N 1
ATOM 714 C CA . ALA A 1 94 ? 9.672 0.369 -16.266 1 41.81 94 ALA A CA 1
ATOM 715 C C . ALA A 1 94 ? 11.18 0.47 -16.5 1 41.81 94 ALA A C 1
ATOM 717 O O . ALA A 1 94 ? 11.969 0.365 -15.57 1 41.81 94 ALA A O 1
ATOM 718 N N . THR A 1 95 ? 11.664 0.358 -17.797 1 39.5 95 THR A N 1
ATOM 719 C CA . THR A 1 95 ? 13.078 0.601 -18.094 1 39.5 95 THR A CA 1
ATOM 720 C C . THR A 1 95 ? 13.555 1.891 -17.438 1 39.5 95 THR A C 1
ATOM 722 O O . THR A 1 95 ? 14.68 1.964 -16.953 1 39.5 95 THR A O 1
ATOM 725 N N . HIS A 1 96 ? 12.742 2.826 -17.547 1 43.69 96 HIS A N 1
ATOM 726 C CA . HIS A 1 96 ? 13.031 4.09 -16.875 1 43.69 96 HIS A CA 1
ATOM 727 C C . HIS A 1 96 ? 12.875 3.959 -15.359 1 43.69 96 HIS A C 1
ATOM 729 O O . HIS A 1 96 ? 13.297 4.84 -14.609 1 43.69 96 HIS A O 1
ATOM 735 N N . SER A 1 97 ? 12.422 2.713 -14.953 1 54.75 97 SER A N 1
ATOM 736 C CA . SER A 1 97 ? 12.125 2.574 -13.539 1 54.75 97 SER A CA 1
ATOM 737 C C . SER A 1 97 ? 13.148 1.691 -12.836 1 54.75 97 SER A C 1
ATOM 739 O O . SER A 1 97 ? 13.047 1.44 -11.633 1 54.75 97 SER A O 1
ATOM 741 N N . VAL A 1 98 ? 14.195 1.327 -13.703 1 60.84 98 VAL A N 1
ATOM 742 C CA . VAL A 1 98 ? 15.258 0.589 -13.023 1 60.84 98 VAL A CA 1
ATOM 743 C C . VAL A 1 98 ? 16.078 1.543 -12.156 1 60.84 98 VAL A C 1
ATOM 745 O O . VAL A 1 98 ? 16.547 2.58 -12.641 1 60.84 98 VAL A O 1
ATOM 748 N N . ILE A 1 99 ? 16.078 1.199 -10.969 1 74.31 99 ILE A N 1
ATOM 749 C CA . ILE A 1 99 ? 16.844 2.025 -10.039 1 74.31 99 ILE A CA 1
ATOM 750 C C . ILE A 1 99 ? 18.344 1.798 -10.258 1 74.31 99 ILE A C 1
ATOM 752 O O . ILE A 1 99 ? 18.812 0.656 -10.266 1 74.31 99 ILE A O 1
ATOM 756 N N . ASP A 1 100 ? 18.969 2.836 -10.586 1 74.44 100 ASP A N 1
ATOM 757 C CA . ASP A 1 100 ? 20.422 2.805 -10.797 1 74.44 100 ASP A CA 1
ATOM 758 C C . ASP A 1 100 ? 21.172 3.125 -9.508 1 74.44 100 ASP A C 1
ATOM 760 O O . ASP A 1 100 ? 20.672 3.883 -8.672 1 74.44 100 ASP A O 1
ATOM 764 N N . ALA A 1 101 ? 22.406 2.621 -9.438 1 77.94 101 ALA A N 1
ATOM 765 C CA . ALA A 1 101 ? 23.234 2.812 -8.242 1 77.94 101 ALA A CA 1
ATOM 766 C C . ALA A 1 101 ? 23.516 4.293 -8.008 1 77.94 101 ALA A C 1
ATOM 768 O O . ALA A 1 101 ? 23.719 4.715 -6.867 1 77.94 101 ALA A O 1
ATOM 769 N N . ASP A 1 102 ? 23.422 5.074 -9.086 1 83.88 102 ASP A N 1
ATOM 770 C CA . ASP A 1 102 ? 23.797 6.477 -8.961 1 83.88 102 ASP A CA 1
ATOM 771 C C . ASP A 1 102 ? 22.562 7.375 -8.883 1 83.88 102 ASP A C 1
ATOM 773 O O . ASP A 1 102 ? 22.688 8.602 -8.867 1 83.88 102 ASP A O 1
ATOM 777 N N . ASP A 1 103 ? 21.453 6.766 -8.781 1 88.56 103 ASP A N 1
ATOM 778 C CA . ASP A 1 103 ? 20.234 7.574 -8.719 1 88.56 103 ASP A CA 1
ATOM 779 C C . ASP A 1 103 ? 20.188 8.398 -7.438 1 88.56 103 ASP A C 1
ATOM 781 O O . ASP A 1 103 ? 20.547 7.91 -6.363 1 88.56 103 ASP A O 1
ATOM 785 N N . THR A 1 104 ? 19.828 9.633 -7.617 1 93.81 104 THR A N 1
ATOM 786 C CA . THR A 1 104 ? 19.547 10.484 -6.473 1 93.81 104 THR A CA 1
ATOM 787 C C . THR A 1 104 ? 18.203 10.102 -5.844 1 93.81 104 THR A C 1
ATOM 789 O O . THR A 1 104 ? 17.375 9.438 -6.48 1 93.81 104 THR A O 1
ATOM 792 N N . PRO A 1 105 ? 17.938 10.539 -4.598 1 94.56 105 PRO A N 1
ATOM 793 C CA . PRO A 1 105 ? 16.641 10.273 -3.988 1 94.56 105 PRO A CA 1
ATOM 794 C C . PRO A 1 105 ? 15.469 10.781 -4.832 1 94.56 105 PRO A C 1
ATOM 796 O O . PRO A 1 105 ? 14.43 10.125 -4.91 1 94.56 105 PRO A O 1
ATOM 799 N N . ALA A 1 106 ? 15.688 11.875 -5.48 1 93.94 106 ALA A N 1
ATOM 800 C CA . ALA A 1 106 ? 14.641 12.422 -6.34 1 93.94 106 ALA A CA 1
ATOM 801 C C . ALA A 1 106 ? 14.352 11.484 -7.512 1 93.94 106 ALA A C 1
ATOM 803 O O . ALA A 1 106 ? 13.188 11.258 -7.859 1 93.94 106 ALA A O 1
ATOM 804 N N . LYS A 1 107 ? 15.352 10.984 -8.086 1 90.19 107 LYS A N 1
ATOM 805 C CA . LYS A 1 107 ? 15.18 10.062 -9.203 1 90.19 107 LYS A CA 1
ATOM 806 C C . LYS A 1 107 ? 14.562 8.75 -8.742 1 90.19 107 LYS A C 1
ATOM 808 O O . LYS A 1 107 ? 13.703 8.18 -9.43 1 90.19 107 LYS A O 1
ATOM 813 N N . VAL A 1 108 ? 15.055 8.242 -7.625 1 91.62 108 VAL A N 1
ATOM 814 C CA . VAL A 1 108 ? 14.461 7.047 -7.031 1 91.62 108 VAL A CA 1
ATOM 815 C C . VAL A 1 108 ? 12.969 7.266 -6.797 1 91.62 108 VAL A C 1
ATOM 817 O O . VAL A 1 108 ? 12.156 6.395 -7.109 1 91.62 108 VAL A O 1
ATOM 820 N N . SER A 1 109 ? 12.609 8.445 -6.227 1 94 109 SER A N 1
ATOM 821 C CA . SER A 1 109 ? 11.211 8.789 -5.992 1 94 109 SER A CA 1
ATOM 822 C C . SER A 1 109 ? 10.398 8.727 -7.281 1 94 109 SER A C 1
ATOM 824 O O . SER A 1 109 ? 9.328 8.109 -7.32 1 94 109 SER A O 1
ATOM 826 N N . GLU A 1 110 ? 10.891 9.305 -8.281 1 88.81 110 GLU A N 1
ATOM 827 C CA . GLU A 1 110 ? 10.211 9.312 -9.578 1 88.81 110 GLU A CA 1
ATOM 828 C C . GLU A 1 110 ? 10 7.898 -10.102 1 88.81 110 GLU A C 1
ATOM 830 O O . GLU A 1 110 ? 8.891 7.547 -10.508 1 88.81 110 GLU A O 1
ATOM 835 N N . LYS A 1 111 ? 11 7.16 -10.047 1 85.62 111 LYS A N 1
ATOM 836 C CA . LYS A 1 111 ? 10.961 5.812 -10.609 1 85.62 111 LYS A CA 1
ATOM 837 C C . LYS A 1 111 ? 10.016 4.914 -9.812 1 85.62 111 LYS A C 1
ATOM 839 O O . LYS A 1 111 ? 9.25 4.141 -10.398 1 85.62 111 LYS A O 1
ATOM 844 N N . ILE A 1 112 ? 10.086 5.004 -8.492 1 90.81 112 ILE A N 1
ATOM 845 C CA . ILE A 1 112 ? 9.25 4.156 -7.656 1 90.81 112 ILE A CA 1
ATOM 846 C C . ILE A 1 112 ? 7.781 4.535 -7.84 1 90.81 112 ILE A C 1
ATOM 848 O O . ILE A 1 112 ? 6.918 3.664 -7.977 1 90.81 112 ILE A O 1
ATOM 852 N N . PHE A 1 113 ? 7.457 5.816 -7.883 1 91.06 113 PHE A N 1
ATOM 853 C CA . PHE A 1 113 ? 6.082 6.223 -8.133 1 91.06 113 PHE A CA 1
ATOM 854 C C . PHE A 1 113 ? 5.621 5.754 -9.508 1 91.06 113 PHE A C 1
ATOM 856 O O . PHE A 1 113 ? 4.512 5.238 -9.656 1 91.06 113 PHE A O 1
ATOM 863 N N . ASP A 1 114 ? 6.465 5.941 -10.445 1 84 114 ASP A N 1
ATOM 864 C CA . ASP A 1 114 ? 6.117 5.535 -11.805 1 84 114 ASP A CA 1
ATOM 865 C C . ASP A 1 114 ? 5.84 4.035 -11.883 1 84 114 ASP A C 1
ATOM 867 O O . ASP A 1 114 ? 4.828 3.615 -12.453 1 84 114 ASP A O 1
ATOM 871 N N . TYR A 1 115 ? 6.727 3.334 -11.273 1 83.12 115 TYR A N 1
ATOM 872 C CA . TYR A 1 115 ? 6.582 1.883 -11.281 1 83.12 115 TYR A CA 1
ATOM 873 C C . TYR A 1 115 ? 5.32 1.457 -10.539 1 83.12 115 TYR A C 1
ATOM 875 O O . TYR A 1 115 ? 4.598 0.566 -10.992 1 83.12 115 TYR A O 1
ATOM 883 N N . THR A 1 116 ? 5.066 2.033 -9.398 1 90.5 116 THR A N 1
ATOM 884 C CA . THR A 1 116 ? 3.895 1.702 -8.594 1 90.5 116 THR A CA 1
ATOM 885 C C . THR A 1 116 ? 2.609 2.018 -9.352 1 90.5 116 THR A C 1
ATOM 887 O O . THR A 1 116 ? 1.721 1.169 -9.461 1 90.5 116 THR A O 1
ATOM 890 N N . ILE A 1 117 ? 2.564 3.178 -9.969 1 86.56 117 ILE A N 1
ATOM 891 C CA . ILE A 1 117 ? 1.378 3.631 -10.68 1 86.56 117 ILE A CA 1
ATOM 892 C C . ILE A 1 117 ? 1.145 2.748 -11.906 1 86.56 117 ILE A C 1
ATOM 894 O O . ILE A 1 117 ? 0.025 2.287 -12.141 1 86.56 117 ILE A O 1
ATOM 898 N N . THR A 1 118 ? 2.172 2.451 -12.609 1 81.5 118 THR A N 1
ATOM 899 C CA . THR A 1 118 ? 2.066 1.627 -13.805 1 81.5 118 THR A CA 1
ATOM 900 C C . THR A 1 118 ? 1.625 0.21 -13.445 1 81.5 118 THR A C 1
ATOM 902 O O . THR A 1 118 ? 0.803 -0.384 -14.148 1 81.5 118 THR A O 1
ATOM 905 N N . SER A 1 119 ? 2.217 -0.303 -12.422 1 85.31 119 SER A N 1
ATOM 906 C CA . SER A 1 119 ? 1.853 -1.646 -11.977 1 85.31 119 SER A CA 1
ATOM 907 C C . SER A 1 119 ? 0.39 -1.711 -11.547 1 85.31 119 SER A C 1
ATOM 909 O O . SER A 1 119 ? -0.313 -2.672 -11.867 1 85.31 119 SER A O 1
ATOM 911 N N . LEU A 1 120 ? -0.056 -0.696 -10.82 1 90.94 120 LEU A N 1
ATOM 912 C CA . LEU A 1 120 ? -1.453 -0.661 -10.398 1 90.94 120 LEU A CA 1
ATOM 913 C C . LEU A 1 120 ? -2.379 -0.567 -11.609 1 90.94 120 LEU A C 1
ATOM 915 O O . LEU A 1 120 ? -3.443 -1.189 -11.633 1 90.94 120 LEU A O 1
ATOM 919 N N . ASP A 1 121 ? -1.987 0.203 -12.547 1 83.5 121 ASP A N 1
ATOM 920 C CA . ASP A 1 121 ? -2.773 0.316 -13.766 1 83.5 121 ASP A CA 1
ATOM 921 C C . ASP A 1 121 ? -2.854 -1.023 -14.492 1 83.5 121 ASP A C 1
ATOM 923 O O . ASP A 1 121 ? -3.904 -1.385 -15.031 1 83.5 121 ASP A O 1
ATOM 927 N N . TRP A 1 122 ? -1.756 -1.705 -14.492 1 81.94 122 TRP A N 1
ATOM 928 C CA . TRP A 1 122 ? -1.727 -3.039 -15.078 1 81.94 122 TRP A CA 1
ATOM 929 C C . TRP A 1 122 ? -2.701 -3.971 -14.367 1 81.94 122 TRP A C 1
ATOM 931 O O . TRP A 1 122 ? -3.512 -4.641 -15.008 1 81.94 122 TRP A O 1
ATOM 941 N N . VAL A 1 123 ? -2.65 -3.996 -13.078 1 90.06 123 VAL A N 1
ATOM 942 C CA . VAL A 1 123 ? -3.52 -4.863 -12.289 1 90.06 123 VAL A CA 1
ATOM 943 C C . VAL A 1 123 ? -4.98 -4.5 -12.547 1 90.06 123 VAL A C 1
ATOM 945 O O . VAL A 1 123 ? -5.824 -5.383 -12.719 1 90.06 123 VAL A O 1
ATOM 948 N N . ARG A 1 124 ? -5.246 -3.201 -12.531 1 88.81 124 ARG A N 1
ATOM 949 C CA . ARG A 1 124 ? -6.598 -2.711 -12.789 1 88.81 124 ARG A CA 1
ATOM 950 C C . ARG A 1 124 ? -7.172 -3.33 -14.062 1 88.81 124 ARG A C 1
ATOM 952 O O . ARG A 1 124 ? -8.344 -3.709 -14.094 1 88.81 124 ARG A O 1
ATOM 959 N N . ASN A 1 125 ? -6.371 -3.516 -15.055 1 82.38 125 ASN A N 1
ATOM 960 C CA . ASN A 1 125 ? -6.836 -3.926 -16.375 1 82.38 125 ASN A CA 1
ATOM 961 C C . ASN A 1 125 ? -6.793 -5.441 -16.547 1 82.38 125 ASN A C 1
ATOM 963 O O . ASN A 1 125 ? -7.328 -5.98 -17.516 1 82.38 125 ASN A O 1
ATOM 967 N N . HIS A 1 126 ? -6.238 -6.129 -15.555 1 83.62 126 HIS A N 1
ATOM 968 C CA . HIS A 1 126 ? -6.062 -7.562 -15.75 1 83.62 126 HIS A CA 1
ATOM 969 C C . HIS A 1 126 ? -6.738 -8.359 -14.648 1 83.62 126 HIS A C 1
ATOM 971 O O . HIS A 1 126 ? -6.867 -9.586 -14.75 1 83.62 126 HIS A O 1
ATOM 977 N N . LEU A 1 127 ? -7.16 -7.672 -13.609 1 92.62 127 LEU A N 1
ATOM 978 C CA . LEU A 1 127 ? -7.887 -8.344 -12.539 1 92.62 127 LEU A CA 1
ATOM 979 C C . LEU A 1 127 ? -9.227 -8.867 -13.039 1 92.62 127 LEU A C 1
ATOM 981 O O . LEU A 1 127 ? -10.039 -8.109 -13.57 1 92.62 127 LEU A O 1
ATOM 985 N N . ASP A 1 128 ? -9.461 -10.188 -12.93 1 94.38 128 ASP A N 1
ATOM 986 C CA . ASP A 1 128 ? -10.664 -10.844 -13.43 1 94.38 128 ASP A CA 1
ATOM 987 C C . ASP A 1 128 ? -11.891 -10.438 -12.617 1 94.38 128 ASP A C 1
ATOM 989 O O . ASP A 1 128 ? -12.031 -10.828 -11.461 1 94.38 128 ASP A O 1
ATOM 993 N N . PRO A 1 129 ? -12.828 -9.688 -13.227 1 95.06 129 PRO A N 1
ATOM 994 C CA . PRO A 1 129 ? -13.984 -9.219 -12.469 1 95.06 129 PRO A CA 1
ATOM 995 C C . PRO A 1 129 ? -14.875 -10.359 -11.984 1 95.06 129 PRO A C 1
ATOM 997 O O . PRO A 1 129 ? -15.539 -10.234 -10.953 1 95.06 129 PRO A O 1
ATOM 1000 N N . VAL A 1 130 ? -14.883 -11.492 -12.688 1 97.31 130 VAL A N 1
ATOM 1001 C CA . VAL A 1 130 ? -15.688 -12.641 -12.297 1 97.31 130 VAL A CA 1
ATOM 1002 C C . VAL A 1 130 ? -15.148 -13.227 -10.992 1 97.31 130 VAL A C 1
ATOM 1004 O O . VAL A 1 130 ? -15.922 -13.531 -10.078 1 97.31 130 VAL A O 1
ATOM 1007 N N . GLN A 1 131 ? -13.836 -13.312 -10.945 1 98.12 131 GLN A N 1
ATOM 1008 C CA . GLN A 1 131 ? -13.219 -13.844 -9.734 1 98.12 131 GLN A CA 1
ATOM 1009 C C . GLN A 1 131 ? -13.398 -12.883 -8.562 1 98.12 131 GLN A C 1
ATOM 1011 O O . GLN A 1 131 ? -13.578 -13.312 -7.422 1 98.12 131 GLN A O 1
ATOM 1016 N N . VAL A 1 132 ? -13.352 -11.586 -8.852 1 98.38 132 VAL A N 1
ATOM 1017 C CA . VAL A 1 132 ? -13.594 -10.586 -7.816 1 98.38 132 VAL A CA 1
ATOM 1018 C C . VAL A 1 132 ? -15.016 -10.734 -7.277 1 98.38 132 VAL A C 1
ATOM 1020 O O . VAL A 1 132 ? -15.227 -10.742 -6.062 1 98.38 132 VAL A O 1
ATOM 1023 N N . ASP A 1 133 ? -15.969 -10.914 -8.117 1 97.88 133 ASP A N 1
ATOM 1024 C CA . ASP A 1 133 ? -17.359 -11.07 -7.715 1 97.88 133 ASP A CA 1
ATOM 1025 C C . ASP A 1 133 ? -17.547 -12.336 -6.875 1 97.88 133 ASP A C 1
ATOM 1027 O O . ASP A 1 133 ? -18.234 -12.312 -5.852 1 97.88 133 ASP A O 1
ATOM 1031 N N . ARG A 1 134 ? -16.969 -13.367 -7.309 1 98.5 134 ARG A N 1
ATOM 1032 C CA . ARG A 1 134 ? -17.047 -14.617 -6.57 1 98.5 134 ARG A CA 1
ATOM 1033 C C . ARG A 1 134 ? -16.438 -14.469 -5.176 1 98.5 134 ARG A C 1
ATOM 1035 O O . ARG A 1 134 ? -16.984 -14.992 -4.203 1 98.5 134 ARG A O 1
ATOM 1042 N N . ALA A 1 135 ? -15.336 -13.797 -5.121 1 98.81 135 ALA A N 1
ATOM 1043 C CA . ALA A 1 135 ? -14.68 -13.578 -3.834 1 98.81 135 ALA A CA 1
ATOM 1044 C C . ALA A 1 135 ? -15.555 -12.734 -2.912 1 98.81 135 ALA A C 1
ATOM 1046 O O . ALA A 1 135 ? -15.703 -13.047 -1.728 1 98.81 135 ALA A O 1
ATOM 1047 N N . VAL A 1 136 ? -16.125 -11.695 -3.434 1 98.44 136 VAL A N 1
ATOM 1048 C CA . VAL A 1 136 ? -17 -10.82 -2.654 1 98.44 136 VAL A CA 1
ATOM 1049 C C . VAL A 1 136 ? -18.188 -11.609 -2.119 1 98.44 136 VAL A C 1
ATOM 1051 O O . VAL A 1 136 ? -18.547 -11.477 -0.95 1 98.44 136 VAL A O 1
ATOM 1054 N N . ASP A 1 137 ? -18.734 -12.445 -2.936 1 98.06 137 ASP A N 1
ATOM 1055 C CA . ASP A 1 137 ? -19.859 -13.281 -2.523 1 98.06 137 ASP A CA 1
ATOM 1056 C C . ASP A 1 137 ? -19.453 -14.219 -1.386 1 98.06 137 ASP A C 1
ATOM 1058 O O . ASP A 1 137 ? -20.188 -14.352 -0.402 1 98.06 137 ASP A O 1
ATOM 1062 N N . ALA A 1 138 ? -18.375 -14.836 -1.562 1 98.44 138 ALA A N 1
ATOM 1063 C CA . ALA A 1 138 ? -17.875 -15.758 -0.544 1 98.44 138 ALA A CA 1
ATOM 1064 C C . ALA A 1 138 ? -17.625 -15.039 0.778 1 98.44 138 ALA A C 1
ATOM 1066 O O . ALA A 1 138 ? -18.031 -15.523 1.84 1 98.44 138 ALA A O 1
ATOM 1067 N N . LEU A 1 139 ? -17.016 -13.922 0.716 1 98.56 139 LEU A N 1
ATOM 1068 C CA . LEU A 1 139 ? -16.656 -13.156 1.907 1 98.56 139 LEU A CA 1
ATOM 1069 C C . LEU A 1 139 ? -17.906 -12.602 2.582 1 98.56 139 LEU A C 1
ATOM 1071 O O . LEU A 1 139 ? -17.984 -12.539 3.811 1 98.56 139 LEU A O 1
ATOM 1075 N N . ALA A 1 140 ? -18.844 -12.211 1.81 1 97.5 140 ALA A N 1
ATOM 1076 C CA . ALA A 1 140 ? -20.078 -11.648 2.352 1 97.5 140 ALA A CA 1
ATOM 1077 C C . ALA A 1 140 ? -20.891 -12.703 3.107 1 97.5 140 ALA A C 1
ATOM 1079 O O . ALA A 1 140 ? -21.656 -12.383 4.012 1 97.5 140 ALA A O 1
ATOM 1080 N N . LYS A 1 141 ? -20.703 -13.922 2.766 1 97.19 141 LYS A N 1
ATOM 1081 C CA . LYS A 1 141 ? -21.453 -15.016 3.373 1 97.19 141 LYS A CA 1
ATOM 1082 C C . LYS A 1 141 ? -20.672 -15.672 4.496 1 97.19 141 LYS A C 1
ATOM 1084 O O . LYS A 1 141 ? -21.172 -16.547 5.195 1 97.19 141 LYS A O 1
ATOM 1089 N N . ALA A 1 142 ? -19.484 -15.25 4.703 1 98 142 ALA A N 1
ATOM 1090 C CA . ALA A 1 142 ? -18.578 -15.922 5.641 1 98 142 ALA A CA 1
ATOM 1091 C C . ALA A 1 142 ? -19 -15.664 7.086 1 98 142 ALA A C 1
ATOM 1093 O O . ALA A 1 142 ? -19.422 -14.555 7.426 1 98 142 ALA A O 1
ATOM 1094 N N . ASN A 1 143 ? -18.797 -16.703 7.973 1 97.44 143 ASN A N 1
ATOM 1095 C CA . ASN A 1 143 ? -18.953 -16.531 9.414 1 97.44 143 ASN A CA 1
ATOM 1096 C C . ASN A 1 143 ? -17.734 -15.867 10.047 1 97.44 143 ASN A C 1
ATOM 1098 O O . ASN A 1 143 ? -17.859 -15.188 11.062 1 97.44 143 ASN A O 1
ATOM 1102 N N . ARG A 1 144 ? -16.703 -16.141 9.5 1 97.56 144 ARG A N 1
ATOM 1103 C CA . ARG A 1 144 ? -15.406 -15.594 9.906 1 97.56 144 ARG A CA 1
ATOM 1104 C C . ARG A 1 144 ? -14.414 -15.633 8.75 1 97.56 144 ARG A C 1
ATOM 1106 O O . ARG A 1 144 ? -14.516 -16.469 7.855 1 97.56 144 ARG A O 1
ATOM 1113 N N . ILE A 1 145 ? -13.516 -14.672 8.773 1 98.62 145 ILE A N 1
ATOM 1114 C CA . ILE A 1 145 ? -12.5 -14.602 7.73 1 98.62 145 ILE A CA 1
ATOM 1115 C C . ILE A 1 145 ? -11.109 -14.609 8.359 1 98.62 145 ILE A C 1
ATOM 1117 O O . ILE A 1 145 ? -10.844 -13.875 9.312 1 98.62 145 ILE A O 1
ATOM 1121 N N . GLU A 1 146 ? -10.242 -15.5 7.918 1 98.75 146 GLU A N 1
ATOM 1122 C CA . GLU A 1 146 ? -8.844 -15.523 8.344 1 98.75 146 GLU A CA 1
ATOM 1123 C C . GLU A 1 146 ? -7.906 -15.203 7.188 1 98.75 146 GLU A C 1
ATOM 1125 O O . GLU A 1 146 ? -8 -15.812 6.117 1 98.75 146 GLU A O 1
ATOM 1130 N N . PHE A 1 147 ? -7.066 -14.25 7.426 1 98.81 147 PHE A N 1
ATOM 1131 C CA . PHE A 1 147 ? -6.086 -13.852 6.426 1 98.81 147 PHE A CA 1
ATOM 1132 C C . PHE A 1 147 ? -4.707 -14.406 6.766 1 98.81 147 PHE A C 1
ATOM 1134 O O . PHE A 1 147 ? -4.266 -14.328 7.914 1 98.81 147 PHE A O 1
ATOM 1141 N N . PHE A 1 148 ? -4.031 -14.969 5.746 1 98.38 148 PHE A N 1
ATOM 1142 C CA . PHE A 1 148 ? -2.727 -15.586 5.953 1 98.38 148 PHE A CA 1
ATOM 1143 C C . PHE A 1 148 ? -1.706 -15.055 4.957 1 98.38 148 PHE A C 1
ATOM 1145 O O . PHE A 1 148 ? -1.999 -14.938 3.766 1 98.38 148 PHE A O 1
ATOM 1152 N N . GLY A 1 149 ? -0.577 -14.727 5.379 1 96.5 149 GLY A N 1
ATOM 1153 C CA . GLY A 1 149 ? 0.57 -14.281 4.602 1 96.5 149 GLY A CA 1
ATOM 1154 C C . GLY A 1 149 ? 1.827 -14.117 5.434 1 96.5 149 GLY A C 1
ATOM 1155 O O . GLY A 1 149 ? 1.763 -14.07 6.664 1 96.5 149 GLY A O 1
ATOM 1156 N N . PHE A 1 150 ? 2.926 -14.102 4.781 1 93.38 150 PHE A N 1
ATOM 1157 C CA . PHE A 1 150 ? 4.207 -13.891 5.441 1 93.38 150 PHE A CA 1
ATOM 1158 C C . PHE A 1 150 ? 4.918 -12.672 4.859 1 93.38 150 PHE A C 1
ATOM 1160 O O . PHE A 1 150 ? 4.699 -12.312 3.703 1 93.38 150 PHE A O 1
ATOM 1167 N N . GLY A 1 151 ? 5.801 -12.055 5.715 1 91.06 151 GLY A N 1
ATOM 1168 C CA . GLY A 1 151 ? 6.559 -10.914 5.219 1 91.06 151 GLY A CA 1
ATOM 1169 C C . GLY A 1 151 ? 5.676 -9.805 4.688 1 91.06 151 GLY A C 1
ATOM 1170 O O . GLY A 1 151 ? 4.766 -9.336 5.379 1 91.06 151 GLY A O 1
ATOM 1171 N N . ALA A 1 152 ? 5.969 -9.406 3.438 1 91.5 152 ALA A N 1
ATOM 1172 C CA . ALA A 1 152 ? 5.172 -8.359 2.809 1 91.5 152 ALA A CA 1
ATOM 1173 C C . ALA A 1 152 ? 3.707 -8.781 2.697 1 91.5 152 ALA A C 1
ATOM 1175 O O . ALA A 1 152 ? 2.805 -7.961 2.883 1 91.5 152 ALA A O 1
ATOM 1176 N N . SER A 1 153 ? 3.494 -10.031 2.432 1 94.75 153 SER A N 1
ATOM 1177 C CA . SER A 1 153 ? 2.129 -10.539 2.363 1 94.75 153 SER A CA 1
ATOM 1178 C C . SER A 1 153 ? 1.474 -10.555 3.74 1 94.75 153 SER A C 1
ATOM 1180 O O . SER A 1 153 ? 0.252 -10.43 3.854 1 94.75 153 SER A O 1
ATOM 1182 N N . GLY A 1 154 ? 2.297 -10.766 4.766 1 96.12 154 GLY A N 1
ATOM 1183 C CA . GLY A 1 154 ? 1.788 -10.664 6.125 1 96.12 154 GLY A CA 1
ATOM 1184 C C . GLY A 1 154 ? 1.271 -9.273 6.461 1 96.12 154 GLY A C 1
ATOM 1185 O O . GLY A 1 154 ? 0.283 -9.133 7.184 1 96.12 154 GLY A O 1
ATOM 1186 N N . ILE A 1 155 ? 1.939 -8.289 5.941 1 96.19 155 ILE A N 1
ATOM 1187 C CA . ILE A 1 155 ? 1.497 -6.91 6.102 1 96.19 155 ILE A CA 1
ATOM 1188 C C . ILE A 1 155 ? 0.126 -6.727 5.457 1 96.19 155 ILE A C 1
ATOM 1190 O O . ILE A 1 155 ? -0.767 -6.109 6.043 1 96.19 155 ILE A O 1
ATOM 1194 N N . VAL A 1 156 ? -0.074 -7.258 4.316 1 97.44 156 VAL A N 1
ATOM 1195 C CA . VAL A 1 156 ? -1.348 -7.195 3.609 1 97.44 156 VAL A CA 1
ATOM 1196 C C . VAL A 1 156 ? -2.43 -7.895 4.43 1 97.44 156 VAL A C 1
ATOM 1198 O O . VAL A 1 156 ? -3.541 -7.379 4.574 1 97.44 156 VAL A O 1
ATOM 1201 N N . ALA A 1 157 ? -2.049 -9.055 4.977 1 98.38 157 ALA A N 1
ATOM 1202 C CA . ALA A 1 157 ? -2.998 -9.812 5.785 1 98.38 157 ALA A CA 1
ATOM 1203 C C . ALA A 1 157 ? -3.453 -9.016 7 1 98.38 157 ALA A C 1
ATOM 1205 O O . ALA A 1 157 ? -4.645 -8.977 7.316 1 98.38 157 ALA A O 1
ATOM 1206 N N . ARG A 1 158 ? -2.523 -8.391 7.648 1 97.06 158 ARG A N 1
ATOM 1207 C CA . ARG A 1 158 ? -2.846 -7.613 8.844 1 97.06 158 ARG A CA 1
ATOM 1208 C C . ARG A 1 158 ? -3.701 -6.402 8.484 1 97.06 158 ARG A C 1
ATOM 1210 O O . ARG A 1 158 ? -4.609 -6.035 9.234 1 97.06 158 ARG A O 1
ATOM 1217 N N . ASP A 1 159 ? -3.432 -5.789 7.422 1 96.81 159 ASP A N 1
ATOM 1218 C CA . ASP A 1 159 ? -4.262 -4.684 6.953 1 96.81 159 ASP A CA 1
ATOM 1219 C C . ASP A 1 159 ? -5.695 -5.148 6.699 1 96.81 159 ASP A C 1
ATOM 1221 O O . ASP A 1 159 ? -6.652 -4.461 7.066 1 96.81 159 ASP A O 1
ATOM 1225 N N . ALA A 1 160 ? -5.793 -6.25 6.035 1 97.75 160 ALA A N 1
ATOM 1226 C CA . ALA A 1 160 ? -7.109 -6.816 5.754 1 97.75 160 ALA A CA 1
ATOM 1227 C C . ALA A 1 160 ? -7.867 -7.109 7.043 1 97.75 160 ALA A C 1
ATOM 1229 O O . ALA A 1 160 ? -9.062 -6.812 7.152 1 97.75 160 ALA A O 1
ATOM 1230 N N . GLN A 1 161 ? -7.141 -7.695 7.949 1 97.5 161 GLN A N 1
ATOM 1231 C CA . GLN A 1 161 ? -7.762 -8.008 9.234 1 97.5 161 GLN A CA 1
ATOM 1232 C C . GLN A 1 161 ? -8.336 -6.758 9.891 1 97.5 161 GLN A C 1
ATOM 1234 O O . GLN A 1 161 ? -9.422 -6.801 10.469 1 97.5 161 GLN A O 1
ATOM 1239 N N . GLN A 1 162 ? -7.668 -5.688 9.812 1 93.56 162 GLN A N 1
ATOM 1240 C CA . GLN A 1 162 ? -8.094 -4.441 10.438 1 93.56 162 GLN A CA 1
ATOM 1241 C C . GLN A 1 162 ? -9.383 -3.918 9.797 1 93.56 162 GLN A C 1
ATOM 1243 O O . GLN A 1 162 ? -10.062 -3.061 10.367 1 93.56 162 GLN A O 1
ATOM 1248 N N . LYS A 1 163 ? -9.711 -4.41 8.641 1 92.56 163 LYS A N 1
ATOM 1249 C CA . LYS A 1 163 ? -10.914 -3.965 7.941 1 92.56 163 LYS A CA 1
ATOM 1250 C C . LYS A 1 163 ? -12.117 -4.82 8.32 1 92.56 163 LYS A C 1
ATOM 1252 O O . LYS A 1 163 ? -13.125 -4.832 7.609 1 92.56 163 LYS A O 1
ATOM 1257 N N . PHE A 1 164 ? -12.055 -5.5 9.445 1 92 164 PHE A N 1
ATOM 1258 C CA . PHE A 1 164 ? -13.102 -6.41 9.906 1 92 164 PHE A CA 1
ATOM 1259 C C . PHE A 1 164 ? -14.438 -5.688 10.016 1 92 164 PHE A C 1
ATOM 1261 O O . PHE A 1 164 ? -15.492 -6.27 9.734 1 92 164 PHE A O 1
ATOM 1268 N N . PRO A 1 165 ? -14.453 -4.414 10.391 1 88.19 165 PRO A N 1
ATOM 1269 C CA . PRO A 1 165 ? -15.766 -3.766 10.422 1 88.19 165 PRO A CA 1
ATOM 1270 C C . PRO A 1 165 ? -16.422 -3.689 9.047 1 88.19 165 PRO A C 1
ATOM 1272 O O . PRO A 1 165 ? -17.641 -3.73 8.938 1 88.19 165 PRO A O 1
ATOM 1275 N N . LEU A 1 166 ? -15.648 -3.545 8.031 1 89.62 166 LEU A N 1
ATOM 1276 C CA . LEU A 1 166 ? -16.188 -3.527 6.676 1 89.62 166 LEU A CA 1
ATOM 1277 C C . LEU A 1 166 ? -16.641 -4.922 6.254 1 89.62 166 LEU A C 1
ATOM 1279 O O . LEU A 1 166 ? -17.703 -5.074 5.645 1 89.62 166 LEU A O 1
ATOM 1283 N N . PHE A 1 167 ? -15.898 -5.891 6.645 1 94 167 PHE A N 1
ATOM 1284 C CA . PHE A 1 167 ? -16.266 -7.262 6.32 1 94 167 PHE A CA 1
ATOM 1285 C C . PHE A 1 167 ? -17.484 -7.695 7.125 1 94 167 PHE A C 1
ATOM 1287 O O . PHE A 1 167 ? -18.234 -8.578 6.699 1 94 167 PHE A O 1
ATOM 1294 N N . GLY A 1 168 ? -17.625 -7.121 8.352 1 92.62 168 GLY A N 1
ATOM 1295 C CA . GLY A 1 168 ? -18.812 -7.34 9.148 1 92.62 168 GLY A CA 1
ATOM 1296 C C . GLY A 1 168 ? -18.766 -8.617 9.961 1 92.62 168 GLY A C 1
ATOM 1297 O O . GLY A 1 168 ? -19.781 -9.062 10.5 1 92.62 168 GLY A O 1
ATOM 1298 N N . VAL A 1 169 ? -17.703 -9.297 10 1 95.69 169 VAL A N 1
ATOM 1299 C CA . VAL A 1 169 ? -17.5 -10.531 10.75 1 95.69 169 VAL A CA 1
ATOM 1300 C C . VAL A 1 169 ? -16.125 -10.531 11.406 1 95.69 169 VAL A C 1
ATOM 1302 O O . VAL A 1 169 ? -15.258 -9.742 11.039 1 95.69 169 VAL A O 1
ATOM 1305 N N . PRO A 1 170 ? -15.891 -11.383 12.43 1 96.62 170 PRO A N 1
ATOM 1306 C CA . PRO A 1 170 ? -14.547 -11.469 13 1 96.62 170 PRO A CA 1
ATOM 1307 C C . PRO A 1 170 ? -13.484 -11.859 11.969 1 96.62 170 PRO A C 1
ATOM 1309 O O . PRO A 1 170 ? -13.727 -12.75 11.148 1 96.62 170 PRO A O 1
ATOM 1312 N N . CYS A 1 171 ? -12.391 -11.125 11.984 1 98 171 CYS A N 1
ATOM 1313 C CA . CYS A 1 171 ? -11.266 -11.391 11.086 1 98 171 CYS A CA 1
ATOM 1314 C C . CYS A 1 171 ? -9.984 -11.617 11.875 1 98 171 CYS A C 1
ATOM 1316 O O . CYS A 1 171 ? -9.758 -10.984 12.906 1 98 171 CYS A O 1
ATOM 1318 N N . GLY A 1 172 ? -9.164 -12.531 11.422 1 98.12 172 GLY A N 1
ATOM 1319 C CA . GLY A 1 172 ? -7.859 -12.781 12.008 1 98.12 172 GLY A CA 1
ATOM 1320 C C . GLY A 1 172 ? -6.73 -12.719 10.992 1 98.12 172 GLY A C 1
ATOM 1321 O O . GLY A 1 172 ? -6.969 -12.797 9.789 1 98.12 172 GLY A O 1
ATOM 1322 N N . ALA A 1 173 ? -5.496 -12.508 11.469 1 98.25 173 ALA A N 1
ATOM 1323 C CA . ALA A 1 173 ? -4.297 -12.508 10.641 1 98.25 173 ALA A CA 1
ATOM 1324 C C . ALA A 1 173 ? -3.072 -12.93 11.453 1 98.25 173 ALA A C 1
ATOM 1326 O O . ALA A 1 173 ? -2.223 -12.094 11.781 1 98.25 173 ALA A O 1
ATOM 1327 N N . GLU A 1 174 ? -2.953 -14.188 11.656 1 95.44 174 GLU A N 1
ATOM 1328 C CA . GLU A 1 174 ? -1.809 -14.703 12.391 1 95.44 174 GLU A CA 1
ATOM 1329 C C . GLU A 1 174 ? -0.54 -14.672 11.547 1 95.44 174 GLU A C 1
ATOM 1331 O O . GLU A 1 174 ? -0.569 -15.008 10.359 1 95.44 174 GLU A O 1
ATOM 1336 N N . THR A 1 175 ? 0.56 -14.312 12.195 1 90.44 175 THR A N 1
ATOM 1337 C CA . THR A 1 175 ? 1.776 -14.102 11.422 1 90.44 175 THR A CA 1
ATOM 1338 C C . THR A 1 175 ? 2.762 -15.25 11.641 1 90.44 175 THR A C 1
ATOM 1340 O O . THR A 1 175 ? 3.676 -15.453 10.836 1 90.44 175 THR A O 1
ATOM 1343 N N . ASP A 1 176 ? 2.639 -15.953 12.75 1 92.56 176 ASP A N 1
ATOM 1344 C CA . ASP A 1 176 ? 3.533 -17.062 13.055 1 92.56 176 ASP A CA 1
ATOM 1345 C C . ASP A 1 176 ? 3.109 -18.328 12.305 1 92.56 176 ASP A C 1
ATOM 1347 O O . ASP A 1 176 ? 1.946 -18.734 12.367 1 92.56 176 ASP A O 1
ATOM 1351 N N . ALA A 1 177 ? 4.07 -18.938 11.625 1 91.44 177 ALA A N 1
ATOM 1352 C CA . ALA A 1 177 ? 3.766 -20.078 10.758 1 91.44 177 ALA A CA 1
ATOM 1353 C C . ALA A 1 177 ? 3.123 -21.219 11.547 1 91.44 177 ALA A C 1
ATOM 1355 O O . ALA A 1 177 ? 2.17 -21.844 11.086 1 91.44 177 ALA A O 1
ATOM 1356 N N . HIS A 1 178 ? 3.631 -21.453 12.727 1 92.19 178 HIS A N 1
ATOM 1357 C CA . HIS A 1 178 ? 3.084 -22.531 13.555 1 92.19 178 HIS A CA 1
ATOM 1358 C C . HIS A 1 178 ? 1.672 -22.203 14.023 1 92.19 178 HIS A C 1
ATOM 1360 O O . HIS A 1 178 ? 0.792 -23.062 14.008 1 92.19 178 HIS A O 1
ATOM 1366 N N . GLN A 1 179 ? 1.493 -21.031 14.383 1 94.06 179 GLN A N 1
ATOM 1367 C CA . GLN A 1 179 ? 0.173 -20.609 14.844 1 94.06 179 GLN A CA 1
ATOM 1368 C C . GLN A 1 179 ? -0.827 -20.594 13.688 1 94.06 179 GLN A C 1
ATOM 1370 O O . GLN A 1 179 ? -2.016 -20.844 13.883 1 94.06 179 GLN A O 1
ATOM 1375 N N . GLN A 1 180 ? -0.323 -20.297 12.5 1 95.12 180 GLN A N 1
ATOM 1376 C CA . GLN A 1 180 ? -1.21 -20.328 11.336 1 95.12 180 GLN A CA 1
ATOM 1377 C C . GLN A 1 180 ? -1.8 -21.719 11.133 1 95.12 180 GLN A C 1
ATOM 1379 O O . GLN A 1 180 ? -2.988 -21.859 10.836 1 95.12 180 GLN A O 1
ATOM 1384 N N . ILE A 1 181 ? -0.98 -22.703 11.344 1 93.12 181 ILE A N 1
ATOM 1385 C CA . ILE A 1 181 ? -1.436 -24.078 11.188 1 93.12 181 ILE A CA 1
ATOM 1386 C C . ILE A 1 181 ? -2.506 -24.391 12.234 1 93.12 181 ILE A C 1
ATOM 1388 O O . ILE A 1 181 ? -3.51 -25.031 11.93 1 93.12 181 ILE A O 1
ATOM 1392 N N . MET A 1 182 ? -2.287 -23.922 13.43 1 93.62 182 MET A N 1
ATOM 1393 C CA . MET A 1 182 ? -3.268 -24.125 14.492 1 93.62 182 MET A CA 1
ATOM 1394 C C . MET A 1 182 ? -4.586 -23.438 14.156 1 93.62 182 MET A C 1
ATOM 1396 O O . MET A 1 182 ? -5.656 -24.047 14.281 1 93.62 182 MET A O 1
ATOM 1400 N N . VAL A 1 183 ? -4.531 -22.234 13.703 1 96 183 VAL A N 1
ATOM 1401 C CA . VAL A 1 183 ? -5.711 -21.438 13.398 1 96 183 VAL A CA 1
ATOM 1402 C C . VAL A 1 183 ? -6.492 -22.078 12.258 1 96 183 VAL A C 1
ATOM 1404 O O . VAL A 1 183 ? -7.715 -22.219 12.336 1 96 183 VAL A O 1
ATOM 1407 N N . VAL A 1 184 ? -5.805 -22.453 11.25 1 95.06 184 VAL A N 1
ATOM 1408 C CA . VAL A 1 184 ? -6.48 -22.984 10.07 1 95.06 184 VAL A CA 1
ATOM 1409 C C . VAL A 1 184 ? -7.164 -24.312 10.43 1 95.06 184 VAL A C 1
ATOM 1411 O O . VAL A 1 184 ? -8.227 -24.625 9.891 1 95.06 184 VAL A O 1
ATOM 1414 N N . SER A 1 185 ? -6.562 -25.031 11.305 1 93.31 185 SER A N 1
ATOM 1415 C CA . SER A 1 185 ? -7.121 -26.328 11.719 1 93.31 185 SER A CA 1
ATOM 1416 C C . SER A 1 185 ? -8.422 -26.141 12.492 1 93.31 185 SER A C 1
ATOM 1418 O O . SER A 1 185 ? -9.203 -27.078 12.648 1 93.31 185 SER A O 1
ATOM 1420 N N . MET A 1 186 ? -8.625 -24.984 12.953 1 94.56 186 MET A N 1
ATOM 1421 C CA . MET A 1 186 ? -9.82 -24.703 13.742 1 94.56 186 MET A CA 1
ATOM 1422 C C . MET A 1 186 ? -10.93 -24.141 12.859 1 94.56 186 MET A C 1
ATOM 1424 O O . MET A 1 186 ? -12.055 -23.953 13.328 1 94.56 186 MET A O 1
ATOM 1428 N N . LEU A 1 187 ? -10.648 -23.875 11.617 1 95.75 187 LEU A N 1
ATOM 1429 C CA . LEU A 1 187 ? -11.664 -23.344 10.703 1 95.75 187 LEU A CA 1
ATOM 1430 C C . LEU A 1 187 ? -12.695 -24.422 10.367 1 95.75 187 LEU A C 1
ATOM 1432 O O . LEU A 1 187 ? -12.43 -25.609 10.539 1 95.75 187 LEU A O 1
ATOM 1436 N N . LYS A 1 188 ? -13.898 -24 9.984 1 95.38 188 LYS A N 1
ATOM 1437 C CA . LYS A 1 188 ? -15.031 -24.875 9.688 1 95.38 188 LYS A CA 1
ATOM 1438 C C . LYS A 1 188 ? -15.758 -24.422 8.43 1 95.38 188 LYS A C 1
ATOM 1440 O O . LYS A 1 188 ? -15.523 -23.312 7.93 1 95.38 188 LYS A O 1
ATOM 1445 N N . PRO A 1 189 ? -16.641 -25.375 7.961 1 96.69 189 PRO A N 1
ATOM 1446 C CA . PRO A 1 189 ? -17.453 -24.938 6.828 1 96.69 189 PRO A CA 1
ATOM 1447 C C . PRO A 1 189 ? -18.203 -23.641 7.102 1 96.69 189 PRO A C 1
ATOM 1449 O O . PRO A 1 189 ? -18.75 -23.453 8.188 1 96.69 189 PRO A O 1
ATOM 1452 N N . GLY A 1 190 ? -18.141 -22.719 6.25 1 97.44 190 GLY A N 1
ATOM 1453 C CA . GLY A 1 190 ? -18.734 -21.406 6.422 1 97.44 190 GLY A CA 1
ATOM 1454 C C . GLY A 1 190 ? -17.719 -20.312 6.68 1 97.44 190 GLY A C 1
ATOM 1455 O O . GLY A 1 190 ? -18.016 -19.125 6.523 1 97.44 190 GLY A O 1
ATOM 1456 N N . ASP A 1 191 ? -16.547 -20.719 7.117 1 98.19 191 ASP A N 1
ATOM 1457 C CA . ASP A 1 191 ? -15.43 -19.797 7.254 1 98.19 191 ASP 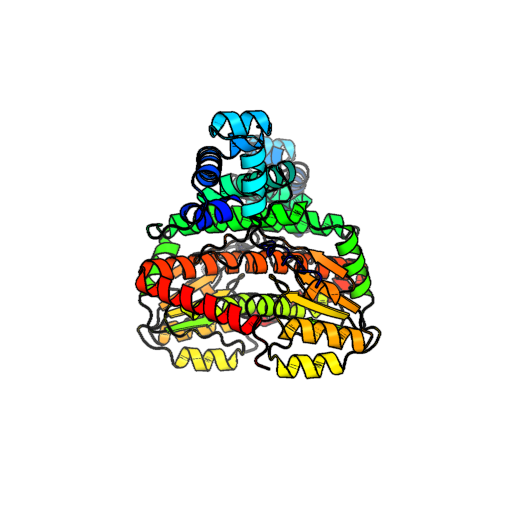A CA 1
ATOM 1458 C C . ASP A 1 191 ? -14.695 -19.625 5.926 1 98.19 191 ASP A C 1
ATOM 1460 O O . ASP A 1 191 ? -14.852 -20.438 5.012 1 98.19 191 ASP A O 1
ATOM 1464 N N . VAL A 1 192 ? -14 -18.516 5.789 1 98.69 192 VAL A N 1
ATOM 1465 C CA . VAL A 1 192 ? -13.219 -18.281 4.582 1 98.69 192 VAL A CA 1
ATOM 1466 C C . VAL A 1 192 ? -11.766 -18.016 4.953 1 98.69 192 VAL A C 1
ATOM 1468 O O . VAL A 1 192 ? -11.484 -17.234 5.871 1 98.69 192 VAL A O 1
ATOM 1471 N N . ALA A 1 193 ? -10.859 -18.75 4.332 1 98.75 193 ALA A N 1
ATOM 1472 C CA . ALA A 1 193 ? -9.43 -18.484 4.422 1 98.75 193 ALA A CA 1
ATOM 1473 C C . ALA A 1 193 ? -8.93 -17.734 3.197 1 98.75 193 ALA A C 1
ATOM 1475 O O . ALA A 1 193 ? -9.164 -18.141 2.061 1 98.75 193 ALA A O 1
ATOM 1476 N N . VAL A 1 194 ? -8.289 -16.578 3.441 1 98.88 194 VAL A N 1
ATOM 1477 C CA . VAL A 1 194 ? -7.652 -15.812 2.371 1 98.88 194 VAL A CA 1
ATOM 1478 C C . VAL A 1 194 ? -6.133 -15.93 2.488 1 98.88 194 VAL A C 1
ATOM 1480 O O . VAL A 1 194 ? -5.543 -15.477 3.473 1 98.88 194 VAL A O 1
ATOM 1483 N N . VAL A 1 195 ? -5.516 -16.578 1.506 1 98.62 195 VAL A N 1
ATOM 1484 C CA . VAL A 1 195 ? -4.066 -16.75 1.504 1 98.62 195 VAL A CA 1
ATOM 1485 C C . VAL A 1 195 ? -3.434 -15.773 0.508 1 98.62 195 VAL A C 1
ATOM 1487 O O . VAL A 1 195 ? -3.887 -15.664 -0.634 1 98.62 195 VAL A O 1
ATOM 1490 N N . ILE A 1 196 ? -2.434 -15.055 0.961 1 97.88 196 ILE A N 1
ATOM 1491 C CA . ILE A 1 196 ? -1.777 -14.016 0.172 1 97.88 196 ILE A CA 1
ATOM 1492 C C . ILE A 1 196 ? -0.317 -14.398 -0.066 1 97.88 196 ILE A C 1
ATOM 1494 O O . ILE A 1 196 ? 0.438 -14.609 0.886 1 97.88 196 ILE A O 1
ATOM 1498 N N . SER A 1 197 ? 0.051 -14.516 -1.271 1 93.5 197 SER A N 1
ATOM 1499 C CA . SER A 1 197 ? 1.413 -14.883 -1.649 1 93.5 197 SER A CA 1
ATOM 1500 C C . SER A 1 197 ? 1.728 -14.438 -3.074 1 93.5 197 SER A C 1
ATOM 1502 O O . SER A 1 197 ? 1.078 -14.875 -4.023 1 93.5 197 SER A O 1
ATOM 1504 N N . ASN A 1 198 ? 2.711 -13.609 -3.191 1 88.75 198 ASN A N 1
ATOM 1505 C CA . ASN A 1 198 ? 3.021 -13.094 -4.52 1 88.75 198 ASN A CA 1
ATOM 1506 C C . ASN A 1 198 ? 3.506 -14.195 -5.457 1 88.75 198 ASN A C 1
ATOM 1508 O O . ASN A 1 198 ? 2.971 -14.359 -6.555 1 88.75 198 ASN A O 1
ATOM 1512 N N . THR A 1 199 ? 4.414 -15 -5 1 81.75 199 THR A N 1
ATOM 1513 C CA . THR A 1 199 ? 4.988 -16.031 -5.863 1 81.75 199 THR A CA 1
ATOM 1514 C C . THR A 1 199 ? 4.102 -17.281 -5.883 1 81.75 199 THR A C 1
ATOM 1516 O O . THR A 1 199 ? 4.172 -18.078 -6.816 1 81.75 199 THR A O 1
ATOM 1519 N N . GLY A 1 200 ? 3.363 -17.484 -4.828 1 88.56 200 GLY A N 1
ATOM 1520 C CA . GLY A 1 200 ? 2.555 -18.688 -4.684 1 88.56 200 GLY A CA 1
ATOM 1521 C C . GLY A 1 200 ? 3.383 -19.938 -4.461 1 88.56 200 GLY A C 1
ATOM 1522 O O . GLY A 1 200 ? 2.906 -21.047 -4.684 1 88.56 200 GLY A O 1
ATOM 1523 N N . ALA A 1 201 ? 4.605 -19.734 -4.047 1 85.81 201 ALA A N 1
ATOM 1524 C CA . ALA A 1 201 ? 5.5 -20.891 -3.941 1 85.81 201 ALA A CA 1
ATOM 1525 C C . ALA A 1 201 ? 5.945 -21.109 -2.498 1 85.81 201 ALA A C 1
ATOM 1527 O O . ALA A 1 201 ? 6.695 -22.047 -2.209 1 85.81 201 ALA A O 1
ATOM 1528 N N . THR A 1 202 ? 5.48 -20.281 -1.585 1 88.88 202 THR A N 1
ATOM 1529 C CA . THR A 1 202 ? 5.867 -20.422 -0.187 1 88.88 202 THR A CA 1
ATOM 1530 C C . THR A 1 202 ? 5.219 -21.656 0.427 1 88.88 202 THR A C 1
ATOM 1532 O O . THR A 1 202 ? 3.992 -21.719 0.56 1 88.88 202 THR A O 1
ATOM 1535 N N . LEU A 1 203 ? 5.992 -22.594 0.876 1 91.69 203 LEU A N 1
ATOM 1536 C CA . LEU A 1 203 ? 5.516 -23.891 1.32 1 91.69 203 LEU A CA 1
ATOM 1537 C C . LEU A 1 203 ? 4.566 -23.75 2.506 1 91.69 203 LEU A C 1
ATOM 1539 O O . LEU A 1 203 ? 3.525 -24.406 2.555 1 91.69 203 LEU A O 1
ATOM 1543 N N . ALA A 1 204 ? 4.984 -22.922 3.441 1 93.19 204 ALA A N 1
ATOM 1544 C CA . ALA A 1 204 ? 4.16 -22.781 4.637 1 93.19 204 ALA A CA 1
ATOM 1545 C C . ALA A 1 204 ? 2.76 -22.281 4.281 1 93.19 204 ALA A C 1
ATOM 1547 O O . ALA A 1 204 ? 1.77 -22.719 4.871 1 93.19 204 ALA A O 1
ATOM 1548 N N . ILE A 1 205 ? 2.65 -21.422 3.324 1 95.38 205 ILE A N 1
ATOM 1549 C CA . ILE A 1 205 ? 1.355 -20.875 2.93 1 95.38 205 ILE A CA 1
ATOM 1550 C C . ILE A 1 205 ? 0.578 -21.922 2.135 1 95.38 205 ILE A C 1
ATOM 1552 O O . ILE A 1 205 ? -0.647 -22 2.242 1 95.38 205 ILE A O 1
ATOM 1556 N N . ILE A 1 206 ? 1.295 -22.672 1.342 1 95.56 206 ILE A N 1
ATOM 1557 C CA . ILE A 1 206 ? 0.67 -23.766 0.603 1 95.56 206 ILE A CA 1
ATOM 1558 C C . ILE A 1 206 ? 0.064 -24.766 1.579 1 95.56 206 ILE A C 1
ATOM 1560 O O . ILE A 1 206 ? -1.076 -25.203 1.404 1 95.56 206 ILE A O 1
ATOM 1564 N N . GLU A 1 207 ? 0.833 -25.062 2.604 1 96 207 GLU A N 1
ATOM 1565 C CA . GLU A 1 207 ? 0.338 -25.969 3.629 1 96 207 GLU A CA 1
ATOM 1566 C C . GLU A 1 207 ? -0.891 -25.406 4.328 1 96 207 GLU A C 1
ATOM 1568 O O . GLU A 1 207 ? -1.85 -26.125 4.602 1 96 207 GLU A O 1
ATOM 1573 N N . THR A 1 208 ? -0.848 -24.141 4.621 1 96.56 208 THR A N 1
ATOM 1574 C CA . THR A 1 208 ? -1.988 -23.469 5.234 1 96.56 208 THR A CA 1
ATOM 1575 C C . THR A 1 208 ? -3.223 -23.578 4.344 1 96.56 208 THR A C 1
ATOM 1577 O O . THR A 1 208 ? -4.309 -23.906 4.82 1 96.56 208 THR A O 1
ATOM 1580 N N . ALA A 1 209 ? -3.066 -23.375 3.105 1 97.44 209 ALA A N 1
ATOM 1581 C CA . ALA A 1 209 ? -4.176 -23.453 2.156 1 97.44 209 ALA A CA 1
ATOM 1582 C C . ALA A 1 209 ? -4.719 -24.875 2.062 1 97.44 209 ALA A C 1
ATOM 1584 O O . ALA A 1 209 ? -5.938 -25.078 2.047 1 97.44 209 ALA A O 1
ATOM 1585 N N . ARG A 1 210 ? -3.826 -25.781 1.964 1 97.06 210 ARG A N 1
ATOM 1586 C CA . ARG A 1 210 ? -4.215 -27.188 1.889 1 97.06 210 ARG A CA 1
ATOM 1587 C C . ARG A 1 210 ? -5.055 -27.594 3.098 1 97.06 210 ARG A C 1
ATOM 1589 O O . ARG A 1 210 ? -6.113 -28.203 2.949 1 97.06 210 ARG A O 1
ATOM 1596 N N . ARG A 1 211 ? -4.613 -27.266 4.266 1 96.88 211 ARG A N 1
ATOM 1597 C CA . ARG A 1 211 ? -5.309 -27.609 5.504 1 96.88 211 ARG A CA 1
ATOM 1598 C C . ARG A 1 211 ? -6.648 -26.891 5.598 1 96.88 211 ARG A C 1
ATOM 1600 O O . ARG A 1 211 ? -7.621 -27.438 6.117 1 96.88 211 ARG A O 1
ATOM 1607 N N . ALA A 1 212 ? -6.707 -25.625 5.176 1 97.19 212 ALA A N 1
ATOM 1608 C CA . ALA A 1 212 ? -7.969 -24.891 5.148 1 97.19 212 ALA A CA 1
ATOM 1609 C C . ALA A 1 212 ? -9.008 -25.625 4.297 1 97.19 212 ALA A C 1
ATOM 1611 O O . ALA A 1 212 ? -10.164 -25.766 4.707 1 97.19 212 ALA A O 1
ATOM 1612 N N . ARG A 1 213 ? -8.562 -26.062 3.215 1 95.19 213 ARG A N 1
ATOM 1613 C CA . ARG A 1 213 ? -9.453 -26.797 2.328 1 95.19 213 ARG A CA 1
ATOM 1614 C C . ARG A 1 213 ? -9.93 -28.094 2.988 1 95.19 213 ARG A C 1
ATOM 1616 O O . ARG A 1 213 ? -11.102 -28.453 2.871 1 95.19 213 ARG A O 1
ATOM 1623 N N . GLU A 1 214 ? -8.992 -28.719 3.619 1 94.81 214 GLU A N 1
ATOM 1624 C CA . GLU A 1 214 ? -9.328 -29.969 4.316 1 94.81 214 GLU A CA 1
ATOM 1625 C C . GLU A 1 214 ? -10.359 -29.719 5.41 1 94.81 214 GLU A C 1
ATOM 1627 O O . GLU A 1 214 ? -11.156 -30.609 5.73 1 94.81 214 GLU A O 1
ATOM 1632 N N . SER A 1 215 ? -10.32 -28.609 5.965 1 94.06 215 SER A N 1
ATOM 1633 C CA . SER A 1 215 ? -11.258 -28.25 7.027 1 94.06 215 SER A CA 1
ATOM 1634 C C . SER A 1 215 ? -12.625 -27.875 6.457 1 94.06 215 SER A C 1
ATOM 1636 O O . SER A 1 215 ? -13.562 -27.609 7.211 1 94.06 215 SER A O 1
ATOM 1638 N N . GLY A 1 216 ? -12.734 -27.75 5.141 1 94.12 216 GLY A N 1
ATOM 1639 C CA . GLY A 1 216 ? -14.008 -27.516 4.484 1 94.12 216 GLY A CA 1
ATOM 1640 C C . GLY A 1 216 ? -14.281 -26.047 4.23 1 94.12 216 GLY A C 1
ATOM 1641 O O . GLY A 1 216 ? -15.367 -25.672 3.775 1 94.12 216 GLY A O 1
ATOM 1642 N N . CYS A 1 217 ? -13.367 -25.203 4.57 1 94.56 217 CYS A N 1
ATOM 1643 C CA . CYS A 1 217 ? -13.594 -23.781 4.324 1 94.56 217 CYS A CA 1
ATOM 1644 C C . CYS A 1 217 ? -13.258 -23.422 2.883 1 94.56 217 CYS A C 1
ATOM 1646 O O . CYS A 1 217 ? -12.578 -24.172 2.189 1 94.56 217 CYS A O 1
ATOM 1648 N N . GLN A 1 218 ? -13.797 -22.281 2.439 1 97.38 218 GLN A N 1
ATOM 1649 C CA . GLN A 1 218 ? -13.43 -21.734 1.137 1 97.38 218 GLN A CA 1
ATOM 1650 C C . GLN A 1 218 ? -12.078 -21.031 1.2 1 97.38 218 GLN A C 1
ATOM 1652 O O . GLN A 1 218 ? -11.805 -20.281 2.152 1 97.38 218 GLN A O 1
ATOM 1657 N N . VAL A 1 219 ? -11.273 -21.312 0.198 1 98.69 219 VAL A N 1
ATOM 1658 C CA . VAL A 1 219 ? -9.945 -20.703 0.164 1 98.69 219 VAL A CA 1
ATOM 1659 C C . VAL A 1 219 ? -9.852 -19.719 -1.002 1 98.69 219 VAL A C 1
ATOM 1661 O O . VAL A 1 219 ? -10.055 -20.094 -2.158 1 98.69 219 VAL A O 1
ATOM 1664 N N . ILE A 1 220 ? -9.602 -18.453 -0.713 1 98.88 220 ILE A N 1
ATOM 1665 C CA . ILE A 1 220 ? -9.336 -17.422 -1.702 1 98.88 220 ILE A CA 1
ATOM 1666 C C . ILE A 1 220 ? -7.84 -17.109 -1.744 1 98.88 220 ILE A C 1
ATOM 1668 O O . ILE A 1 220 ? -7.223 -16.844 -0.71 1 98.88 220 ILE A O 1
ATOM 1672 N N . GLY A 1 221 ? -7.23 -17.25 -2.891 1 98.75 221 GLY A N 1
ATOM 1673 C CA . GLY A 1 221 ? -5.836 -16.891 -3.07 1 98.75 221 GLY A CA 1
ATOM 1674 C C . GLY A 1 221 ? -5.66 -15.539 -3.75 1 98.75 221 GLY A C 1
ATOM 1675 O O . GLY A 1 221 ? -6.23 -15.297 -4.812 1 98.75 221 GLY A O 1
ATOM 1676 N N . ILE A 1 222 ? -4.953 -14.602 -3.111 1 98.44 222 ILE A N 1
ATOM 1677 C CA . ILE A 1 222 ? -4.418 -13.414 -3.762 1 98.44 222 ILE A CA 1
ATOM 1678 C C . ILE A 1 222 ? -2.957 -13.648 -4.141 1 98.44 222 ILE A C 1
ATOM 1680 O O . ILE A 1 222 ? -2.076 -13.648 -3.277 1 98.44 222 ILE A O 1
ATOM 1684 N N . VAL A 1 223 ? -2.703 -13.844 -5.457 1 95.12 223 VAL A N 1
ATOM 1685 C CA . VAL A 1 223 ? -1.385 -14.281 -5.895 1 95.12 223 VAL A CA 1
ATOM 1686 C C . VAL A 1 223 ? -0.908 -13.414 -7.059 1 95.12 223 VAL A C 1
ATOM 1688 O O . VAL A 1 223 ? -1.72 -12.812 -7.762 1 95.12 223 VAL A O 1
ATOM 1691 N N . GLY A 1 224 ? 0.388 -13.336 -7.168 1 89.06 224 GLY A N 1
ATOM 1692 C CA . GLY A 1 224 ? 0.97 -12.562 -8.25 1 89.06 224 GLY A CA 1
ATOM 1693 C C . GLY A 1 224 ? 1.376 -13.414 -9.445 1 89.06 224 GLY A C 1
ATOM 1694 O O . GLY A 1 224 ? 1.758 -12.883 -10.484 1 89.06 224 GLY A O 1
ATOM 1695 N N . SER A 1 225 ? 1.385 -14.766 -9.203 1 81.81 225 SER A N 1
ATOM 1696 C CA . SER A 1 225 ? 1.778 -15.703 -10.25 1 81.81 225 SER A CA 1
ATOM 1697 C C . SER A 1 225 ? 1.032 -17.016 -10.117 1 81.81 225 SER A C 1
ATOM 1699 O O . SER A 1 225 ? 0.41 -17.297 -9.086 1 81.81 225 SER A O 1
ATOM 1701 N N . ASP A 1 226 ? 1.085 -17.766 -11.289 1 85.88 226 ASP A N 1
ATOM 1702 C CA . ASP A 1 226 ? 0.429 -19.062 -11.297 1 85.88 226 ASP A CA 1
ATOM 1703 C C . ASP A 1 226 ? 1.327 -20.141 -10.688 1 85.88 226 ASP A C 1
ATOM 1705 O O . ASP A 1 226 ? 1.698 -21.109 -11.359 1 85.88 226 ASP A O 1
ATOM 1709 N N . GLY A 1 227 ? 1.57 -20.031 -9.406 1 85.75 227 GLY A N 1
ATOM 1710 C CA . GLY A 1 227 ? 2.385 -21 -8.68 1 85.75 227 GLY A CA 1
ATOM 1711 C C . GLY A 1 227 ? 1.571 -22.109 -8.047 1 85.75 227 GLY A C 1
ATOM 1712 O O . GLY A 1 227 ? 0.351 -22.156 -8.211 1 85.75 227 GLY A O 1
ATOM 1713 N N . PRO A 1 228 ? 2.26 -23.016 -7.312 1 91.5 228 PRO A N 1
ATOM 1714 C CA . PRO A 1 228 ? 1.629 -24.219 -6.734 1 91.5 228 PRO A CA 1
ATOM 1715 C C . PRO A 1 228 ? 0.469 -23.875 -5.805 1 91.5 228 PRO A C 1
ATOM 1717 O O . PRO A 1 228 ? -0.468 -24.656 -5.664 1 91.5 228 PRO A O 1
ATOM 1720 N N . LEU A 1 229 ? 0.495 -22.734 -5.23 1 96 229 LEU A N 1
ATOM 1721 C CA . LEU A 1 229 ? -0.536 -22.328 -4.281 1 96 229 LEU A CA 1
ATOM 1722 C C . LEU A 1 229 ? -1.911 -22.312 -4.941 1 96 229 LEU A C 1
ATOM 1724 O O . LEU A 1 229 ? -2.918 -22.609 -4.289 1 96 229 LEU A O 1
ATOM 1728 N N . VAL A 1 230 ? -1.946 -22.062 -6.203 1 96.19 230 VAL A N 1
ATOM 1729 C CA . VAL A 1 230 ? -3.186 -21.875 -6.949 1 96.19 230 VAL A CA 1
ATOM 1730 C C . VAL A 1 230 ? -4.016 -23.156 -6.906 1 96.19 230 VAL A C 1
ATOM 1732 O O . VAL A 1 230 ? -5.246 -23.109 -6.84 1 96.19 230 VAL A O 1
ATOM 1735 N N . GLU A 1 231 ? -3.371 -24.297 -6.836 1 96.12 231 GLU A N 1
ATOM 1736 C CA . GLU A 1 231 ? -4.035 -25.594 -6.863 1 96.12 231 GLU A CA 1
ATOM 1737 C C . GLU A 1 231 ? -4.875 -25.812 -5.609 1 96.12 231 GLU A C 1
ATOM 1739 O O . GLU A 1 231 ? -5.801 -26.625 -5.605 1 96.12 231 GLU A O 1
ATOM 1744 N N . PHE A 1 232 ? -4.629 -25.094 -4.625 1 97.62 232 PHE A N 1
ATOM 1745 C CA . PHE A 1 232 ? -5.312 -25.312 -3.355 1 97.62 232 PHE A CA 1
ATOM 1746 C C . PHE A 1 232 ? -6.32 -24.203 -3.086 1 97.62 232 PHE A C 1
ATOM 1748 O O . PHE A 1 232 ? -6.914 -24.141 -2.008 1 97.62 232 PHE A O 1
ATOM 1755 N N . CYS A 1 233 ? -6.551 -23.312 -4.012 1 98.25 233 CYS A N 1
ATOM 1756 C CA . CYS A 1 233 ? -7.488 -22.219 -3.861 1 98.25 233 CYS A CA 1
ATOM 1757 C C . CYS A 1 233 ? -8.781 -22.484 -4.625 1 98.25 233 CYS A C 1
ATOM 1759 O O . CYS A 1 233 ? -8.75 -23.016 -5.734 1 98.25 233 CYS A O 1
ATOM 1761 N N . ASP A 1 234 ? -9.898 -22.125 -4.066 1 98.44 234 ASP A N 1
ATOM 1762 C CA . ASP A 1 234 ? -11.195 -22.203 -4.738 1 98.44 234 ASP A CA 1
ATOM 1763 C C . ASP A 1 234 ? -11.422 -21 -5.645 1 98.44 234 ASP A C 1
ATOM 1765 O O . ASP A 1 234 ? -12.086 -21.109 -6.68 1 98.44 234 ASP A O 1
ATOM 1769 N N . ILE A 1 235 ? -11.008 -19.844 -5.234 1 98.62 235 ILE A N 1
ATOM 1770 C CA . ILE A 1 235 ? -11.062 -18.594 -5.969 1 98.62 235 ILE A CA 1
ATOM 1771 C C . ILE A 1 235 ? -9.672 -17.969 -6.047 1 98.62 235 ILE A C 1
ATOM 1773 O O . ILE A 1 235 ? -8.977 -17.859 -5.031 1 98.62 235 ILE A O 1
ATOM 1777 N N . VAL A 1 236 ? -9.234 -17.656 -7.23 1 98.38 236 VAL A N 1
ATOM 1778 C CA . VAL A 1 236 ? -7.906 -17.078 -7.418 1 98.38 236 VAL A CA 1
ATOM 1779 C C . VAL A 1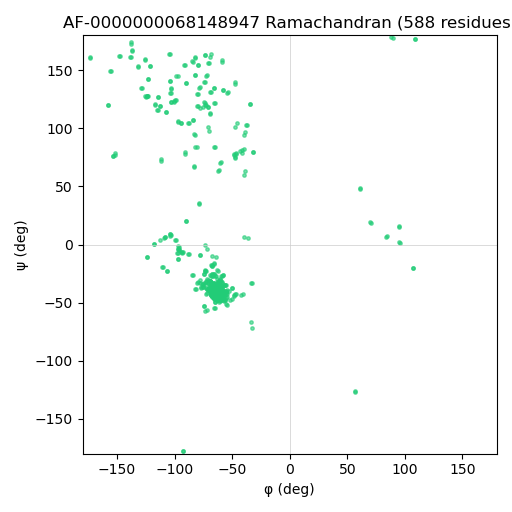 236 ? -8.023 -15.656 -7.941 1 98.38 236 VAL A C 1
ATOM 1781 O O . VAL A 1 236 ? -8.594 -15.422 -9.008 1 98.38 236 VAL A O 1
ATOM 1784 N N . LEU A 1 237 ? -7.574 -14.734 -7.152 1 98.5 237 LEU A N 1
ATOM 1785 C CA . LEU A 1 237 ? -7.371 -13.367 -7.602 1 98.5 237 LEU A CA 1
ATOM 1786 C C . LEU A 1 237 ? -5.93 -13.148 -8.055 1 98.5 237 LEU A C 1
ATOM 1788 O O . LEU A 1 237 ? -5.031 -13 -7.219 1 98.5 237 LEU A O 1
ATOM 1792 N N . MET A 1 238 ? -5.73 -13.094 -9.352 1 94.81 238 MET A N 1
ATOM 1793 C CA . MET A 1 238 ? -4.41 -12.914 -9.945 1 94.81 238 MET A CA 1
ATOM 1794 C C . MET A 1 238 ? -4.035 -11.438 -9.992 1 94.81 238 MET A C 1
ATOM 1796 O O . MET A 1 238 ? -4.598 -10.672 -10.789 1 94.81 238 MET A O 1
ATOM 1800 N N . VAL A 1 239 ? -3.096 -11.07 -9.102 1 94.25 239 VAL A N 1
ATOM 1801 C CA . VAL A 1 239 ? -2.629 -9.688 -8.984 1 94.25 239 VAL A CA 1
ATOM 1802 C C . VAL A 1 239 ? -1.18 -9.594 -9.453 1 94.25 239 VAL A C 1
ATOM 1804 O O . VAL A 1 239 ? -0.267 -9.414 -8.648 1 94.25 239 VAL A O 1
ATOM 1807 N N . GLU A 1 240 ? -1.06 -9.68 -10.656 1 83.19 240 GLU A N 1
ATOM 1808 C CA . GLU A 1 240 ? 0.268 -9.672 -11.266 1 83.19 240 GLU A CA 1
ATOM 1809 C C . GLU A 1 240 ? 0.805 -8.25 -11.391 1 83.19 240 GLU A C 1
ATOM 1811 O O . GLU A 1 240 ? 0.103 -7.355 -11.867 1 83.19 240 GLU A O 1
ATOM 1816 N N . THR A 1 241 ? 1.926 -8.094 -10.711 1 76.31 241 THR A N 1
ATOM 1817 C CA . THR A 1 241 ? 2.576 -6.797 -10.859 1 76.31 241 THR A CA 1
ATOM 1818 C C . THR A 1 241 ? 3.797 -6.902 -11.766 1 76.31 241 THR A C 1
ATOM 1820 O O . THR A 1 241 ? 4.227 -8.008 -12.109 1 76.31 241 THR A O 1
ATOM 1823 N N . LEU A 1 242 ? 4.184 -5.766 -12.18 1 60.97 242 LEU A N 1
ATOM 1824 C CA . LEU A 1 242 ? 5.344 -5.715 -13.07 1 60.97 242 LEU A CA 1
ATOM 1825 C C . LEU A 1 242 ? 6.641 -5.859 -12.273 1 60.97 242 LEU A C 1
ATOM 1827 O O . LEU A 1 242 ? 7.578 -5.086 -12.469 1 60.97 242 LEU A O 1
ATOM 1831 N N . GLU A 1 243 ? 6.555 -6.707 -11.195 1 54.47 243 GLU A N 1
ATOM 1832 C CA . GLU A 1 243 ? 7.695 -6.773 -10.289 1 54.47 243 GLU A CA 1
ATOM 1833 C C . GLU A 1 243 ? 9.008 -6.918 -11.062 1 54.47 243 GLU A C 1
ATOM 1835 O O . GLU A 1 243 ? 9.109 -7.754 -11.961 1 54.47 243 GLU A O 1
ATOM 1840 N N . ASN A 1 244 ? 9.742 -5.781 -11.195 1 45.5 244 ASN A N 1
ATOM 1841 C CA . ASN A 1 244 ? 11.109 -5.836 -11.688 1 45.5 244 ASN A CA 1
ATOM 1842 C C . ASN A 1 244 ? 12.047 -6.484 -10.672 1 45.5 244 ASN A C 1
ATOM 1844 O O . ASN A 1 244 ? 11.961 -6.203 -9.477 1 45.5 244 ASN A O 1
ATOM 1848 N N . THR A 1 245 ? 12.281 -7.738 -10.906 1 43.38 245 THR A N 1
ATOM 1849 C CA . THR A 1 245 ? 13.219 -8.516 -10.102 1 43.38 245 THR A CA 1
ATOM 1850 C C . THR A 1 245 ? 14.406 -7.664 -9.68 1 43.38 245 THR A C 1
ATOM 1852 O O . THR A 1 245 ? 15.352 -8.172 -9.07 1 43.38 245 THR A O 1
ATOM 1855 N N . ASN A 1 246 ? 14.352 -6.418 -9.977 1 45.97 246 ASN A N 1
ATOM 1856 C CA . ASN A 1 246 ? 15.586 -5.758 -9.57 1 45.97 246 ASN A CA 1
ATOM 1857 C C . ASN A 1 246 ? 15.711 -5.691 -8.055 1 45.97 246 ASN A C 1
ATOM 1859 O O . ASN A 1 246 ? 14.703 -5.598 -7.348 1 45.97 246 ASN A O 1
ATOM 1863 N N . ILE A 1 247 ? 16.859 -6.086 -7.695 1 48.38 247 ILE A N 1
ATOM 1864 C CA . ILE A 1 247 ? 17.375 -6.145 -6.328 1 48.38 247 ILE A CA 1
ATOM 1865 C C . ILE A 1 247 ? 16.781 -5 -5.508 1 48.38 247 ILE A C 1
ATOM 1867 O O . ILE A 1 247 ? 16.594 -5.133 -4.297 1 48.38 247 ILE A O 1
ATOM 1871 N N . TYR A 1 248 ? 16.578 -3.924 -6.285 1 50.94 248 TYR A N 1
ATOM 1872 C CA . TYR A 1 248 ? 16.203 -2.721 -5.551 1 50.94 248 TYR A CA 1
ATOM 1873 C C . TYR A 1 248 ? 14.695 -2.51 -5.578 1 50.94 248 TYR A C 1
ATOM 1875 O O . TYR A 1 248 ? 14.18 -1.55 -4.996 1 50.94 248 TYR A O 1
ATOM 1883 N N . THR A 1 249 ? 14.133 -3.406 -6.398 1 51.94 249 THR A N 1
ATOM 1884 C CA . THR A 1 249 ? 12.758 -2.973 -6.637 1 51.94 249 THR A CA 1
ATOM 1885 C C . THR A 1 249 ? 11.867 -3.311 -5.445 1 51.94 249 THR A C 1
ATOM 1887 O O . THR A 1 249 ? 11.836 -4.461 -4.996 1 51.94 249 THR A O 1
ATOM 1890 N N . PRO A 1 250 ? 11.375 -2.158 -4.891 1 55.19 250 PRO A N 1
ATOM 1891 C CA . PRO A 1 250 ? 10.375 -2.17 -3.82 1 55.19 250 PRO A CA 1
ATOM 1892 C C . PRO A 1 250 ? 9.203 -3.102 -4.117 1 55.19 250 PRO A C 1
ATOM 1894 O O . PRO A 1 250 ? 8.953 -3.438 -5.281 1 55.19 250 PRO A O 1
ATOM 1897 N N . THR A 1 251 ? 8.719 -3.84 -3.115 1 70.75 251 THR A N 1
ATOM 1898 C CA . THR A 1 251 ? 7.645 -4.828 -3.117 1 70.75 251 THR A CA 1
ATOM 1899 C C . THR A 1 251 ? 6.328 -4.199 -3.561 1 70.75 251 THR A C 1
ATOM 1901 O O . THR A 1 251 ? 5.5 -3.828 -2.729 1 70.75 251 THR A O 1
ATOM 1904 N N . ILE A 1 252 ? 6.176 -3.832 -4.887 1 84 252 ILE A N 1
ATOM 1905 C CA . ILE A 1 252 ? 4.98 -3.268 -5.5 1 84 252 ILE A CA 1
ATOM 1906 C C . ILE A 1 252 ? 3.816 -4.246 -5.359 1 84 252 ILE A C 1
ATOM 1908 O O . ILE A 1 252 ? 2.656 -3.834 -5.285 1 84 252 ILE A O 1
ATOM 1912 N N . SER A 1 253 ? 4.137 -5.5 -5.277 1 88.12 253 SER A N 1
ATOM 1913 C CA . SER A 1 253 ? 3.104 -6.523 -5.191 1 88.12 253 SER A CA 1
ATOM 1914 C C . SER A 1 253 ? 2.211 -6.312 -3.975 1 88.12 253 SER A C 1
ATOM 1916 O O . SER A 1 253 ? 0.992 -6.48 -4.055 1 88.12 253 SER A O 1
ATOM 1918 N N . ARG A 1 254 ? 2.871 -5.898 -2.885 1 93.19 254 ARG A N 1
ATOM 1919 C CA . ARG A 1 254 ? 2.068 -5.719 -1.679 1 93.19 254 ARG A CA 1
ATOM 1920 C C . ARG A 1 254 ? 1.128 -4.527 -1.816 1 93.19 254 ARG A C 1
ATOM 1922 O O . ARG A 1 254 ? 0.009 -4.551 -1.298 1 93.19 254 ARG A O 1
ATOM 1929 N N . ILE A 1 255 ? 1.547 -3.471 -2.588 1 94.94 255 ILE A N 1
ATOM 1930 C CA . ILE A 1 255 ? 0.687 -2.312 -2.814 1 94.94 255 ILE A CA 1
ATOM 1931 C C . ILE A 1 255 ? -0.531 -2.729 -3.637 1 94.94 255 ILE A C 1
ATOM 1933 O O . ILE A 1 255 ? -1.658 -2.332 -3.334 1 94.94 255 ILE A O 1
ATOM 1937 N N . ALA A 1 256 ? -0.275 -3.504 -4.633 1 94.44 256 ALA A N 1
ATOM 1938 C CA . ALA A 1 256 ? -1.371 -4.004 -5.457 1 94.44 256 ALA A CA 1
ATOM 1939 C C . ALA A 1 256 ? -2.318 -4.879 -4.645 1 94.44 256 ALA A C 1
ATOM 1941 O O . ALA A 1 256 ? -3.541 -4.746 -4.75 1 94.44 256 ALA A O 1
ATOM 1942 N N . ALA A 1 257 ? -1.774 -5.777 -3.854 1 96.69 257 ALA A N 1
ATOM 1943 C CA . ALA A 1 257 ? -2.592 -6.656 -3.021 1 96.69 257 ALA A CA 1
ATOM 1944 C C . ALA A 1 257 ? -3.41 -5.855 -2.014 1 96.69 257 ALA A C 1
ATOM 1946 O O . ALA A 1 257 ? -4.57 -6.176 -1.753 1 96.69 257 ALA A O 1
ATOM 1947 N N . LEU A 1 258 ? -2.789 -4.82 -1.411 1 97.06 258 LEU A N 1
ATOM 1948 C CA . LEU A 1 258 ? -3.504 -3.936 -0.496 1 97.06 258 LEU A CA 1
ATOM 1949 C C . LEU A 1 258 ? -4.688 -3.271 -1.194 1 97.06 258 LEU A C 1
ATOM 1951 O O . LEU A 1 258 ? -5.758 -3.127 -0.604 1 97.06 258 LEU A O 1
ATOM 1955 N N . THR A 1 259 ? -4.504 -2.854 -2.398 1 95.81 259 THR A N 1
ATOM 1956 C CA . THR A 1 259 ? -5.578 -2.234 -3.17 1 95.81 259 THR A CA 1
ATOM 1957 C C . THR A 1 259 ? -6.711 -3.227 -3.412 1 95.81 259 THR A C 1
ATOM 1959 O O . THR A 1 259 ? -7.887 -2.871 -3.309 1 95.81 259 THR A O 1
ATOM 1962 N N . VAL A 1 260 ? -6.371 -4.449 -3.678 1 97.5 260 VAL A N 1
ATOM 1963 C CA . VAL A 1 260 ? -7.375 -5.492 -3.879 1 97.5 260 VAL A CA 1
ATOM 1964 C C . VAL A 1 260 ? -8.141 -5.727 -2.578 1 97.5 260 VAL A C 1
ATOM 1966 O O . VAL A 1 260 ? -9.359 -5.91 -2.594 1 97.5 260 VAL A O 1
ATOM 1969 N N . VAL A 1 261 ? -7.422 -5.711 -1.459 1 97.56 261 VAL A N 1
ATOM 1970 C CA . VAL A 1 261 ? -8.07 -5.836 -0.158 1 97.56 261 VAL A CA 1
ATOM 1971 C C . VAL A 1 261 ? -9.078 -4.703 0.028 1 97.56 261 VAL A C 1
ATOM 1973 O O . VAL A 1 261 ? -10.18 -4.922 0.547 1 97.56 261 VAL A O 1
ATOM 1976 N N . ASP A 1 262 ? -8.719 -3.484 -0.416 1 94.88 262 ASP A N 1
ATOM 1977 C CA . ASP A 1 262 ? -9.641 -2.355 -0.349 1 94.88 262 ASP A CA 1
ATOM 1978 C C . ASP A 1 262 ? -10.898 -2.621 -1.182 1 94.88 262 ASP A C 1
ATOM 1980 O O . ASP A 1 262 ? -12.008 -2.303 -0.757 1 94.88 262 ASP A O 1
ATOM 1984 N N . ILE A 1 263 ? -10.711 -3.15 -2.297 1 95.38 263 ILE A N 1
ATOM 1985 C CA . ILE A 1 263 ? -11.812 -3.459 -3.201 1 95.38 263 ILE A CA 1
ATOM 1986 C C . ILE A 1 263 ? -12.742 -4.484 -2.553 1 95.38 263 ILE A C 1
ATOM 1988 O O . ILE A 1 263 ? -13.961 -4.289 -2.516 1 95.38 263 ILE A O 1
ATOM 1992 N N . LEU A 1 264 ? -12.172 -5.543 -2.004 1 97.5 264 LEU A N 1
ATOM 1993 C CA . LEU A 1 264 ? -12.961 -6.613 -1.408 1 97.5 264 LEU A CA 1
ATOM 1994 C C . LEU A 1 264 ? -13.727 -6.113 -0.191 1 97.5 264 LEU A C 1
ATOM 1996 O O . LEU A 1 264 ? -14.938 -6.352 -0.07 1 97.5 264 LEU A O 1
ATOM 2000 N N . SER A 1 265 ? -13.031 -5.449 0.698 1 95.25 265 SER A N 1
ATOM 2001 C CA . SER A 1 265 ? -13.664 -5 1.937 1 95.25 265 SER A CA 1
ATOM 2002 C C . SER A 1 265 ? -14.797 -4.016 1.657 1 95.25 265 SER A C 1
ATOM 2004 O O . SER A 1 265 ? -15.875 -4.125 2.242 1 95.25 265 SER A O 1
ATOM 2006 N N . THR A 1 266 ? -14.562 -3.104 0.731 1 91.94 266 THR A N 1
ATOM 2007 C CA . THR A 1 266 ? -15.578 -2.119 0.37 1 91.94 266 THR A CA 1
ATOM 2008 C C . THR A 1 266 ? -16.766 -2.795 -0.302 1 91.94 266 THR A C 1
ATOM 2010 O O . THR A 1 266 ? -17.922 -2.492 0.017 1 91.94 266 THR A O 1
ATOM 2013 N N . SER A 1 267 ? -16.531 -3.682 -1.221 1 94.62 267 SER A N 1
ATOM 2014 C CA . SER A 1 267 ? -17.578 -4.383 -1.938 1 94.62 267 SER A CA 1
ATOM 2015 C C . SER A 1 267 ? -18.422 -5.23 -0.989 1 94.62 267 SER A C 1
ATOM 2017 O O . SER A 1 267 ? -19.656 -5.285 -1.117 1 94.62 267 SER A O 1
ATOM 2019 N N . VAL A 1 268 ? -17.781 -5.914 -0.042 1 95.69 268 VAL A N 1
ATOM 2020 C CA . VAL A 1 268 ? -18.5 -6.734 0.929 1 95.69 268 VAL A CA 1
ATOM 2021 C C . VAL A 1 268 ? -19.391 -5.844 1.799 1 95.69 268 VAL A C 1
ATOM 2023 O O . VAL A 1 268 ? -20.531 -6.199 2.092 1 95.69 268 VAL A O 1
ATOM 2026 N N . ALA A 1 269 ? -18.828 -4.664 2.215 1 92.19 269 ALA A N 1
ATOM 2027 C CA . ALA A 1 269 ? -19.609 -3.732 3.021 1 92.19 269 ALA A CA 1
ATOM 2028 C C . ALA A 1 269 ? -20.875 -3.297 2.283 1 92.19 269 ALA A C 1
ATOM 2030 O O . ALA A 1 269 ? -21.953 -3.236 2.873 1 92.19 269 ALA A O 1
ATOM 2031 N N . LEU A 1 270 ? -20.75 -3.051 1.028 1 88.44 270 LEU A N 1
ATOM 2032 C CA . LEU A 1 270 ? -21.891 -2.639 0.214 1 88.44 270 LEU A CA 1
ATOM 2033 C C . LEU A 1 270 ? -22.891 -3.777 0.066 1 88.44 270 LEU A C 1
ATOM 2035 O O . LEU A 1 270 ? -24.109 -3.549 0.087 1 88.44 270 LEU A O 1
ATOM 2039 N N . ARG A 1 271 ? -22.328 -4.934 -0.077 1 91.94 271 ARG A N 1
ATOM 2040 C CA . ARG A 1 271 ? -23.188 -6.105 -0.228 1 91.94 271 ARG A CA 1
ATOM 2041 C C . ARG A 1 271 ? -24 -6.355 1.036 1 91.94 271 ARG A C 1
ATOM 2043 O O . ARG A 1 271 ? -25.141 -6.82 0.965 1 91.94 271 ARG A O 1
ATOM 2050 N N . ARG A 1 272 ? -23.469 -6.094 2.141 1 88.56 272 ARG A N 1
ATOM 2051 C CA . ARG A 1 272 ? -24.156 -6.309 3.412 1 88.56 272 ARG A CA 1
ATOM 2052 C C . ARG A 1 272 ? -25.234 -5.27 3.637 1 88.56 272 ARG A C 1
ATOM 2054 O O . ARG A 1 272 ? -26.172 -5.488 4.422 1 88.56 272 ARG A O 1
ATOM 2061 N N . GLY A 1 273 ? -25.172 -4.078 2.998 1 81.81 273 GLY A N 1
ATOM 2062 C CA . GLY A 1 273 ? -26.266 -3.123 2.992 1 81.81 273 GLY A CA 1
ATOM 2063 C C . GLY A 1 273 ? -25.984 -1.887 3.826 1 81.81 273 GLY A C 1
ATOM 2064 O O . GLY A 1 273 ? -24.984 -1.828 4.539 1 81.81 273 GLY A O 1
ATOM 2065 N N . ALA A 1 274 ? -26.922 -1.018 3.768 1 74.5 274 ALA A N 1
ATOM 2066 C CA . ALA A 1 274 ? -26.781 0.333 4.305 1 74.5 274 ALA A CA 1
ATOM 2067 C C . ALA A 1 274 ? -26.641 0.309 5.824 1 74.5 274 ALA A C 1
ATOM 2069 O O . ALA A 1 274 ? -25.891 1.098 6.398 1 74.5 274 ALA A O 1
ATOM 2070 N N . GLU A 1 275 ? -27.344 -0.571 6.402 1 76.25 275 GLU A N 1
ATOM 2071 C CA . GLU A 1 275 ? -27.281 -0.637 7.859 1 76.25 275 GLU A CA 1
ATOM 2072 C C . GLU A 1 275 ? -25.875 -0.981 8.344 1 76.25 275 GLU A C 1
ATOM 2074 O O . GLU A 1 275 ? -25.406 -0.42 9.328 1 76.25 275 GLU A O 1
ATOM 2079 N N . HIS A 1 276 ? -25.266 -1.81 7.637 1 79.5 276 HIS A N 1
ATOM 2080 C CA . HIS A 1 276 ? -23.891 -2.182 7.98 1 79.5 276 HIS A CA 1
ATOM 2081 C C . HIS A 1 276 ? -22.938 -1.021 7.746 1 79.5 276 HIS A C 1
ATOM 2083 O O . HIS A 1 276 ? -22.062 -0.751 8.578 1 79.5 276 HIS A O 1
ATOM 2089 N N . VAL A 1 277 ? -23.141 -0.311 6.746 1 73.31 277 VAL A N 1
ATOM 2090 C CA . VAL A 1 277 ? -22.281 0.817 6.391 1 73.31 277 VAL A CA 1
ATOM 2091 C C . VAL A 1 277 ? -22.438 1.925 7.434 1 73.31 277 VAL A C 1
ATOM 2093 O O . VAL A 1 277 ? -21.453 2.561 7.816 1 73.31 277 VAL A O 1
ATOM 2096 N N . ASP A 1 278 ? -23.578 2.078 7.898 1 70.38 278 ASP A N 1
ATOM 2097 C CA . ASP A 1 278 ? -23.828 3.096 8.914 1 70.38 278 ASP A CA 1
ATOM 2098 C C . ASP A 1 278 ? -23.125 2.756 10.219 1 70.38 278 ASP A C 1
ATOM 2100 O O . ASP A 1 278 ? -22.609 3.646 10.906 1 70.38 278 ASP A O 1
ATOM 2104 N N . LEU A 1 279 ? -23.156 1.526 10.492 1 69.25 279 LEU A N 1
ATOM 2105 C CA . LEU A 1 279 ? -22.484 1.086 11.703 1 69.25 279 LEU A CA 1
ATOM 2106 C C . LEU A 1 279 ? -20.984 1.397 11.633 1 69.25 279 LEU A C 1
ATOM 2108 O O . LEU A 1 279 ? -20.406 1.854 12.617 1 69.25 279 LEU A O 1
ATOM 2112 N N . PHE A 1 280 ? -20.5 1.259 10.484 1 71.12 280 PHE A N 1
ATOM 2113 C CA . PHE A 1 280 ? -19.078 1.497 10.281 1 71.12 280 PHE A CA 1
ATOM 2114 C C . PHE A 1 280 ? -18.75 2.986 10.359 1 71.12 280 PHE A C 1
ATOM 2116 O O . PHE A 1 280 ? -17.766 3.383 10.977 1 71.12 280 PHE A O 1
ATOM 2123 N N . THR A 1 281 ? -19.547 3.729 9.805 1 64.88 281 THR A N 1
ATOM 2124 C CA . THR A 1 281 ? -19.328 5.172 9.805 1 64.88 281 THR A CA 1
ATOM 2125 C C . THR A 1 281 ? -19.406 5.727 11.227 1 64.88 281 THR A C 1
ATOM 2127 O O . THR A 1 281 ? -18.641 6.625 11.586 1 64.88 281 THR A O 1
ATOM 2130 N N . GLY A 1 282 ? -20.25 5.121 11.914 1 62.53 282 GLY A N 1
ATOM 2131 C CA . GLY A 1 282 ? -20.344 5.504 13.32 1 62.53 282 GLY A CA 1
ATOM 2132 C C . GLY A 1 282 ? -19.109 5.164 14.117 1 62.53 282 GLY A C 1
ATOM 2133 O O . GLY A 1 282 ? -18.656 5.961 14.945 1 62.53 282 GLY A O 1
ATOM 2134 N N . MET A 1 283 ? -18.547 4.039 13.797 1 66.69 283 MET A N 1
ATOM 2135 C CA . MET A 1 283 ? -17.328 3.605 14.477 1 66.69 283 MET A CA 1
ATOM 2136 C C . MET A 1 283 ? -16.156 4.52 14.125 1 66.69 283 MET A C 1
ATOM 2138 O O . MET A 1 283 ? -15.367 4.875 15 1 66.69 283 MET A O 1
ATOM 2142 N N . LYS A 1 284 ? -16.062 4.891 12.891 1 65.62 284 LYS A N 1
ATOM 2143 C CA . LYS A 1 284 ? -14.984 5.773 12.453 1 65.62 284 LYS A CA 1
ATOM 2144 C C . LYS A 1 284 ? -15.055 7.121 13.164 1 65.62 284 LYS A C 1
ATOM 2146 O O . LYS A 1 284 ? -14.023 7.68 13.547 1 65.62 284 LYS A O 1
ATOM 2151 N N . ARG A 1 285 ? -16.219 7.57 13.375 1 58.66 285 ARG A N 1
ATOM 2152 C CA . ARG A 1 285 ? -16.422 8.828 14.086 1 58.66 285 ARG A CA 1
ATOM 2153 C C . ARG A 1 285 ? -15.953 8.711 15.539 1 58.66 285 ARG A C 1
ATOM 2155 O O . ARG A 1 285 ? -15.336 9.633 16.078 1 58.66 285 ARG A O 1
ATOM 2162 N N . ASN A 1 286 ? -16.188 7.578 16.109 1 62.28 286 ASN A N 1
ATOM 2163 C CA . ASN A 1 286 ? -15.789 7.348 17.484 1 62.28 286 ASN A CA 1
ATOM 2164 C C . ASN A 1 286 ? -14.273 7.266 17.625 1 62.28 286 ASN A C 1
ATOM 2166 O O . ASN A 1 286 ? -13.703 7.77 18.594 1 62.28 286 ASN A O 1
ATOM 2170 N N . LEU A 1 287 ? -13.656 6.711 16.656 1 64.81 287 LEU A N 1
ATOM 2171 C CA . LEU A 1 287 ? -12.203 6.578 16.672 1 64.81 287 LEU A CA 1
ATOM 2172 C C . LEU A 1 287 ? -11.539 7.941 16.531 1 64.81 287 LEU A C 1
ATOM 2174 O O . LEU A 1 287 ? -10.516 8.211 17.172 1 64.81 287 LEU A O 1
ATOM 2178 N N . ARG A 1 288 ? -12.07 8.727 15.727 1 62.06 288 ARG A N 1
ATOM 2179 C CA . ARG A 1 288 ? -11.555 10.086 15.578 1 62.06 288 ARG A CA 1
ATOM 2180 C C . ARG A 1 288 ? -11.602 10.836 16.906 1 62.06 288 ARG A C 1
ATOM 2182 O O . ARG A 1 288 ? -10.664 11.57 17.234 1 62.06 288 ARG A O 1
ATOM 2189 N N . TYR A 1 289 ? -12.625 10.547 17.625 1 55.38 289 TYR A N 1
ATOM 2190 C CA . TYR A 1 289 ? -12.789 11.164 18.938 1 55.38 289 TYR A CA 1
ATOM 2191 C C . TYR A 1 289 ? -11.703 10.695 19.906 1 55.38 289 TYR A C 1
ATOM 2193 O O . TYR A 1 289 ? -11.133 11.492 20.641 1 55.38 289 TYR A O 1
ATOM 2201 N N . LEU A 1 290 ? -11.43 9.445 19.844 1 58.81 290 LEU A N 1
ATOM 2202 C CA . LEU A 1 290 ? -10.438 8.891 20.75 1 58.81 290 LEU A CA 1
ATOM 2203 C C . LEU A 1 290 ? -9.039 9.406 20.406 1 58.81 290 LEU A C 1
ATOM 2205 O O . LEU A 1 290 ? -8.203 9.555 21.297 1 58.81 290 LEU A O 1
ATOM 2209 N N . ARG A 1 291 ? -8.93 9.711 19.172 1 61.31 291 ARG A N 1
ATOM 2210 C CA . ARG A 1 291 ? -7.621 10.18 18.734 1 61.31 291 ARG A CA 1
ATOM 2211 C C . ARG A 1 291 ? -7.367 11.609 19.219 1 61.31 291 ARG A C 1
ATOM 2213 O O . ARG A 1 291 ? -6.215 12.016 19.406 1 61.31 291 ARG A O 1
ATOM 2220 N N . THR A 1 292 ? -8.508 12.328 19.438 1 61.41 292 THR A N 1
ATOM 2221 C CA . THR A 1 292 ? -8.352 13.75 19.719 1 61.41 292 THR A CA 1
ATOM 2222 C C . THR A 1 292 ? -8.727 14.055 21.172 1 61.41 292 THR A C 1
ATOM 2224 O O . THR A 1 292 ? -8.562 15.18 21.641 1 61.41 292 THR A O 1
ATOM 2227 N N . SER A 1 293 ? -9.453 13.195 21.797 1 56.22 293 SER A N 1
ATOM 2228 C CA . SER A 1 293 ? -9.961 13.516 23.141 1 56.22 293 SER A CA 1
ATOM 2229 C C . SER A 1 293 ? -8.961 13.117 24.219 1 56.22 293 SER A C 1
ATOM 2231 O O . SER A 1 293 ? -8.398 12.023 24.172 1 56.22 293 SER A O 1
ATOM 2233 N N . THR A 1 294 ? -8.25 14.094 24.812 1 47.62 294 THR A N 1
ATOM 2234 C CA . THR A 1 294 ? -7.496 13.969 26.047 1 47.62 294 THR A CA 1
ATOM 2235 C C . THR A 1 294 ? -8.43 13.617 27.203 1 47.62 294 THR A C 1
ATOM 2237 O O . THR A 1 294 ? -9.352 14.375 27.516 1 47.62 294 THR A O 1
ATOM 2240 N N . GLU A 1 295 ? -9.18 12.531 27.422 1 37.59 295 GLU A N 1
ATOM 2241 C CA . GLU A 1 295 ? -9.75 12.57 28.766 1 37.59 295 GLU A CA 1
ATOM 2242 C C . GLU A 1 295 ? -8.695 12.938 29.797 1 37.59 295 GLU A C 1
ATOM 2244 O O . GLU A 1 295 ? -7.695 12.227 29.953 1 37.59 295 GLU A O 1
ATOM 2249 N N . THR A 1 296 ? -8.367 14.148 29.891 1 30.23 296 THR A N 1
ATOM 2250 C CA . THR A 1 296 ? -7.961 14.547 31.234 1 30.23 296 THR A CA 1
ATOM 2251 C C . THR A 1 296 ? -9 14.109 32.25 1 30.23 296 THR A C 1
ATOM 2253 O O . THR A 1 296 ? -10.203 14.289 32.031 1 30.23 296 THR A O 1
ATOM 2256 N N . MET B 1 1 ? -11.297 44.25 27.734 1 25.78 1 MET B N 1
ATOM 2257 C CA . MET B 1 1 ? -12.211 43.156 27.516 1 25.78 1 MET B CA 1
ATOM 2258 C C . MET B 1 1 ? -12.094 42.625 26.094 1 25.78 1 MET B C 1
ATOM 2260 O O . MET B 1 1 ? -12.797 43.094 25.188 1 25.78 1 MET B O 1
ATOM 2264 N N . SER B 1 2 ? -10.891 42.375 25.562 1 28.44 2 SER B N 1
ATOM 2265 C CA . SER B 1 2 ? -10.484 42.094 24.188 1 28.44 2 SER B CA 1
ATOM 2266 C C . SER B 1 2 ? -11.078 40.781 23.688 1 28.44 2 SER B C 1
ATOM 2268 O O . SER B 1 2 ? -10.852 39.719 24.281 1 28.44 2 SER B O 1
ATOM 2270 N N . THR B 1 3 ? -12.344 40.812 23.188 1 29.77 3 THR B N 1
ATOM 2271 C CA . THR B 1 3 ? -13.133 39.75 22.609 1 29.77 3 THR B CA 1
ATOM 2272 C C . THR B 1 3 ? -12.32 38.969 21.578 1 29.77 3 THR B C 1
ATOM 2274 O O . THR B 1 3 ? -11.969 39.5 20.531 1 29.77 3 THR B O 1
ATOM 2277 N N . ASN B 1 4 ? -11.406 38.156 22.016 1 30.22 4 ASN B N 1
ATOM 2278 C CA . ASN B 1 4 ? -10.586 37.281 21.172 1 30.22 4 ASN B CA 1
ATOM 2279 C C . ASN B 1 4 ? -11.438 36.5 20.172 1 30.22 4 ASN B C 1
ATOM 2281 O O . ASN B 1 4 ? -12.211 35.625 20.562 1 30.22 4 ASN B O 1
ATOM 2285 N N . ALA B 1 5 ? -11.867 37.188 19.094 1 34.03 5 ALA B N 1
ATOM 2286 C CA . ALA B 1 5 ? -12.609 36.656 17.953 1 34.03 5 ALA B CA 1
ATOM 2287 C C . ALA B 1 5 ? -12.094 35.281 17.562 1 34.03 5 ALA B C 1
ATOM 2289 O O . ALA B 1 5 ? -10.906 35.094 17.312 1 34.03 5 ALA B O 1
ATOM 2290 N N . LEU B 1 6 ? -12.758 34.25 18.047 1 30.25 6 LEU B N 1
ATOM 2291 C CA . LEU B 1 6 ? -12.578 32.844 17.719 1 30.25 6 LEU B CA 1
ATOM 2292 C C . LEU B 1 6 ? -12.359 32.656 16.219 1 30.25 6 LEU B C 1
ATOM 2294 O O . LEU B 1 6 ? -13.203 33.062 15.414 1 30.25 6 LEU B O 1
ATOM 2298 N N . GLN B 1 7 ? -11.086 32.875 15.781 1 28.56 7 GLN B N 1
ATOM 2299 C CA . GLN B 1 7 ? -10.758 32.594 14.391 1 28.56 7 GLN B CA 1
ATOM 2300 C C . GLN B 1 7 ? -11.484 31.344 13.891 1 28.56 7 GLN B C 1
ATOM 2302 O O . GLN B 1 7 ? -11.508 30.312 14.57 1 28.56 7 GLN B O 1
ATOM 2307 N N . PRO B 1 8 ? -12.555 31.547 13.109 1 27.23 8 PRO B N 1
ATOM 2308 C CA . PRO B 1 8 ? -13.234 30.359 12.594 1 27.23 8 PRO B CA 1
ATOM 2309 C C . PRO B 1 8 ? -12.281 29.219 12.297 1 27.23 8 PRO B C 1
ATOM 2311 O O . PRO B 1 8 ? -11.117 29.438 11.953 1 27.23 8 PRO B O 1
ATOM 2314 N N . LYS B 1 9 ? -12.453 28.125 12.898 1 30.22 9 LYS B N 1
ATOM 2315 C CA . LYS B 1 9 ? -11.797 26.844 12.742 1 30.22 9 LYS B CA 1
ATOM 2316 C C . LYS B 1 9 ? -11.602 26.484 11.273 1 30.22 9 LYS B C 1
ATOM 2318 O O . LYS B 1 9 ? -12.57 26.375 10.523 1 30.22 9 LYS B O 1
ATOM 2323 N N . THR B 1 10 ? -10.562 27.031 10.594 1 30.16 10 THR B N 1
ATOM 2324 C CA . THR B 1 10 ? -10.148 26.547 9.281 1 30.16 10 THR B CA 1
ATOM 2325 C C . THR B 1 10 ? -10.391 25.047 9.148 1 30.16 10 THR B C 1
ATOM 2327 O O . THR B 1 10 ? -9.859 24.266 9.93 1 30.16 10 THR B O 1
ATOM 2330 N N . ILE B 1 11 ? -11.531 24.688 8.906 1 32.09 11 ILE B N 1
ATOM 2331 C CA . ILE B 1 11 ? -11.758 23.297 8.57 1 32.09 11 ILE B CA 1
ATOM 2332 C C . ILE B 1 11 ? -10.633 22.781 7.672 1 32.09 11 ILE B C 1
ATOM 2334 O O . ILE B 1 11 ? -10.516 23.203 6.516 1 32.09 11 ILE B O 1
ATOM 2338 N N . GLY B 1 12 ? -9.469 22.781 8.031 1 33.19 12 GLY B N 1
ATOM 2339 C CA . GLY B 1 12 ? -8.188 22.422 7.441 1 33.19 12 GLY B CA 1
ATOM 2340 C C . GLY B 1 12 ? -8.281 21.25 6.469 1 33.19 12 GLY B C 1
ATOM 2341 O O . GLY B 1 12 ? -7.586 21.234 5.457 1 33.19 12 GLY B O 1
ATOM 2342 N N . GLY B 1 13 ? -8.602 20.047 6.965 1 36.28 13 GLY B N 1
ATOM 2343 C CA . GLY B 1 13 ? -8 18.812 6.484 1 36.28 13 GLY B CA 1
ATOM 2344 C C . GLY B 1 13 ? -8.586 18.344 5.164 1 36.28 13 GLY B C 1
ATOM 2345 O O . GLY B 1 13 ? -8.148 17.328 4.617 1 36.28 13 GLY B O 1
ATOM 2346 N N . ASN B 1 14 ? -9.836 18.594 4.824 1 42.09 14 ASN B N 1
ATOM 2347 C CA . ASN B 1 14 ? -10.453 18 3.648 1 42.09 14 ASN B CA 1
ATOM 2348 C C . ASN B 1 14 ? -10.062 18.734 2.371 1 42.09 14 ASN B C 1
ATOM 2350 O O . ASN B 1 14 ? -10.477 19.875 2.164 1 42.09 14 ASN B O 1
ATOM 2354 N N . ASN B 1 15 ? -8.969 18.469 1.772 1 50.5 15 ASN B N 1
ATOM 2355 C CA . ASN B 1 15 ? -8.477 19.203 0.604 1 50.5 15 ASN B CA 1
ATOM 2356 C C . ASN B 1 15 ? -9.367 18.969 -0.613 1 50.5 15 ASN B C 1
ATOM 2358 O O . ASN B 1 15 ? -9.109 19.516 -1.689 1 50.5 15 ASN B O 1
ATOM 2362 N N . ASN B 1 16 ? -10.266 18.078 -0.584 1 58.53 16 ASN B N 1
ATOM 2363 C CA . ASN B 1 16 ? -11.203 18.016 -1.696 1 58.53 16 ASN B CA 1
ATOM 2364 C C . ASN B 1 16 ? -12.344 19.016 -1.521 1 58.53 16 ASN B C 1
ATOM 2366 O O . ASN B 1 16 ? -13.344 18.719 -0.863 1 58.53 16 ASN B O 1
ATOM 2370 N N . ILE B 1 17 ? -12.148 20 -2.057 1 72.62 17 ILE B N 1
ATOM 2371 C CA . ILE B 1 17 ? -13.039 21.125 -1.804 1 72.62 17 ILE B CA 1
ATOM 2372 C C . ILE B 1 17 ? -14.422 20.812 -2.375 1 72.62 17 ILE B C 1
ATOM 2374 O O . ILE B 1 17 ? -15.43 21.328 -1.872 1 72.62 17 ILE B O 1
ATOM 2378 N N . LEU B 1 18 ? -14.367 19.938 -3.426 1 73.81 18 LEU B N 1
ATOM 2379 C CA . LEU B 1 18 ? -15.68 19.578 -3.969 1 73.81 18 LEU B CA 1
ATOM 2380 C C . LEU B 1 18 ? -16.484 18.781 -2.951 1 73.81 18 LEU B C 1
ATOM 2382 O O . LEU B 1 18 ? -17.703 18.984 -2.822 1 73.81 18 LEU B O 1
ATOM 2386 N N . GLU B 1 19 ? -15.812 17.984 -2.268 1 67.44 19 GLU B N 1
ATOM 2387 C CA . GLU B 1 19 ? -16.469 17.203 -1.226 1 67.44 19 GLU B CA 1
ATOM 2388 C C . GLU B 1 19 ? -16.922 18.094 -0.072 1 67.44 19 GLU B C 1
ATOM 2390 O O . GLU B 1 19 ? -18.031 17.922 0.463 1 67.44 19 GLU B O 1
ATOM 2395 N N . VAL B 1 20 ? -16.078 18.953 0.286 1 72.44 20 VAL B N 1
ATOM 2396 C CA . VAL B 1 20 ? -16.422 19.906 1.328 1 72.44 20 VAL B CA 1
ATOM 2397 C C . VAL B 1 20 ? -17.688 20.672 0.928 1 72.44 20 VAL B C 1
ATOM 2399 O O . VAL B 1 20 ? -18.594 20.859 1.739 1 72.44 20 VAL B O 1
ATOM 2402 N N . ILE B 1 21 ? -17.719 20.969 -0.293 1 80.44 21 ILE B N 1
ATOM 2403 C CA . ILE B 1 21 ? -18.859 21.75 -0.808 1 80.44 21 ILE B CA 1
ATOM 2404 C C . ILE B 1 21 ? -20.125 20.891 -0.759 1 80.44 21 ILE B C 1
ATOM 2406 O O . ILE B 1 21 ? -21.188 21.375 -0.346 1 80.44 21 ILE B O 1
ATOM 2410 N N . ARG B 1 22 ? -20 19.641 -1.092 1 75.75 22 ARG B N 1
ATOM 2411 C CA . ARG B 1 22 ? -21.156 18.75 -1.098 1 75.75 22 ARG B CA 1
ATOM 2412 C C . ARG B 1 22 ? -21.688 18.547 0.314 1 75.75 22 ARG B C 1
ATOM 2414 O O . ARG B 1 22 ? -22.906 18.547 0.528 1 75.75 22 ARG B O 1
ATOM 2421 N N . LEU B 1 23 ? -20.797 18.391 1.205 1 69.31 23 LEU B N 1
ATOM 2422 C CA . LEU B 1 23 ? -21.156 18.109 2.592 1 69.31 23 LEU B CA 1
ATOM 2423 C C . LEU B 1 23 ? -21.766 19.359 3.252 1 69.31 23 LEU B C 1
ATOM 2425 O O . LEU B 1 23 ? -22.688 19.234 4.055 1 69.31 23 LEU B O 1
ATOM 2429 N N . LYS B 1 24 ? -21.25 20.422 2.809 1 77.75 24 LYS B N 1
ATOM 2430 C CA . LYS B 1 24 ? -21.641 21.656 3.477 1 77.75 24 LYS B CA 1
ATOM 2431 C C . LYS B 1 24 ? -22.781 22.344 2.734 1 77.75 24 LYS B C 1
ATOM 2433 O O . LYS B 1 24 ? -23.359 23.312 3.23 1 77.75 24 LYS B O 1
ATOM 2438 N N . ARG B 1 25 ? -23.109 21.75 1.644 1 83.12 25 ARG B N 1
ATOM 2439 C CA . ARG B 1 25 ? -24.047 22.391 0.732 1 83.12 25 ARG B CA 1
ATOM 2440 C C . ARG B 1 25 ? -25.344 22.75 1.441 1 83.12 25 ARG B C 1
ATOM 2442 O O . ARG B 1 25 ? -25.859 23.859 1.299 1 83.12 25 ARG B O 1
ATOM 2449 N N . ALA B 1 26 ? -25.844 21.828 2.277 1 79.69 26 ALA B N 1
ATOM 2450 C CA . ALA B 1 26 ? -27.141 22 2.93 1 79.69 26 ALA B CA 1
ATOM 2451 C C . ALA B 1 26 ? -27.047 23.047 4.047 1 79.69 26 ALA B C 1
ATOM 2453 O O . ALA B 1 26 ? -28.047 23.688 4.391 1 79.69 26 ALA B O 1
ATOM 2454 N N . ASP B 1 27 ? -25.906 23.281 4.559 1 82.25 27 ASP B N 1
ATOM 2455 C CA . ASP B 1 27 ? -25.719 24.172 5.703 1 82.25 27 ASP B CA 1
ATOM 2456 C C . ASP B 1 27 ? -25.328 25.562 5.254 1 82.25 27 ASP B C 1
ATOM 2458 O O . ASP B 1 27 ? -25.203 26.484 6.074 1 82.25 27 ASP B O 1
ATOM 2462 N N . LEU B 1 28 ? -25.188 25.703 3.994 1 86.19 28 LEU B N 1
ATOM 2463 C CA . LEU B 1 28 ? -24.734 27 3.471 1 86.19 28 LEU B CA 1
ATOM 2464 C C . LEU B 1 28 ? -25.906 27.969 3.367 1 86.19 28 LEU B C 1
ATOM 2466 O O . LEU B 1 28 ? -27.047 27.562 3.176 1 86.19 28 LEU B O 1
ATOM 2470 N N . ARG B 1 29 ? -25.562 29.266 3.619 1 87.12 29 ARG B N 1
ATOM 2471 C CA . ARG B 1 29 ? -26.562 30.297 3.361 1 87.12 29 ARG B CA 1
ATOM 2472 C C . ARG B 1 29 ? -27 30.281 1.899 1 87.12 29 ARG B C 1
ATOM 2474 O O . ARG B 1 29 ? -26.281 29.781 1.036 1 87.12 29 ARG B O 1
ATOM 2481 N N . LYS B 1 30 ? -28.188 30.859 1.69 1 89 30 LYS B N 1
ATOM 2482 C CA . LYS B 1 30 ? -28.812 30.828 0.366 1 89 30 LYS B CA 1
ATOM 2483 C C . LYS B 1 30 ? -27.844 31.328 -0.7 1 89 30 LYS B C 1
ATOM 2485 O O . LYS B 1 30 ? -27.688 30.703 -1.751 1 89 30 LYS B O 1
ATOM 2490 N N . SER B 1 31 ? -27.234 32.469 -0.37 1 90.81 31 SER B N 1
ATOM 2491 C CA . SER B 1 31 ? -26.328 33.062 -1.337 1 90.81 31 SER B CA 1
ATOM 2492 C C . SER B 1 31 ? -25.109 32.188 -1.565 1 90.81 31 SER B C 1
ATOM 2494 O O . SER B 1 31 ? -24.641 32.062 -2.699 1 90.81 31 SER B O 1
ATOM 2496 N N . ASP B 1 32 ? -24.531 31.562 -0.507 1 92.5 32 ASP B N 1
ATOM 2497 C CA . ASP B 1 32 ? -23.375 30.672 -0.606 1 92.5 32 ASP B CA 1
ATOM 2498 C C . ASP B 1 32 ? -23.734 29.391 -1.35 1 92.5 32 ASP B C 1
ATOM 2500 O O . ASP B 1 32 ? -22.922 28.844 -2.086 1 92.5 32 ASP B O 1
ATOM 2504 N N . ARG B 1 33 ? -24.922 28.984 -1.166 1 92.69 33 ARG B N 1
ATOM 2505 C CA . ARG B 1 33 ? -25.391 27.75 -1.804 1 92.69 33 ARG B CA 1
ATOM 2506 C C . ARG B 1 33 ? -25.406 27.906 -3.32 1 92.69 33 ARG B C 1
ATOM 2508 O O . ARG B 1 33 ? -25.141 26.953 -4.047 1 92.69 33 ARG B O 1
ATOM 2515 N N . LYS B 1 34 ? -25.75 29.062 -3.752 1 93.69 34 LYS B N 1
ATOM 2516 C CA . LYS B 1 34 ? -25.734 29.328 -5.191 1 93.69 34 LYS B CA 1
ATOM 2517 C C . LYS B 1 34 ? -24.328 29.125 -5.77 1 93.69 34 LYS B C 1
ATOM 2519 O O . LYS B 1 34 ? -24.172 28.562 -6.852 1 93.69 34 LYS B O 1
ATOM 2524 N N . VAL B 1 35 ? -23.328 29.547 -5.062 1 94.62 35 VAL B N 1
ATOM 2525 C CA . VAL B 1 35 ? -21.953 29.391 -5.5 1 94.62 35 VAL B CA 1
ATOM 2526 C C . VAL B 1 35 ? -21.578 27.906 -5.48 1 94.62 35 VAL B C 1
ATOM 2528 O O . VAL B 1 35 ? -20.984 27.391 -6.43 1 94.62 35 VAL B O 1
ATOM 2531 N N . ALA B 1 36 ? -21.984 27.266 -4.438 1 92 36 ALA B N 1
ATOM 2532 C CA . ALA B 1 36 ? -21.719 25.844 -4.309 1 92 36 ALA B CA 1
ATOM 2533 C C . ALA B 1 36 ? -22.328 25.062 -5.48 1 92 36 ALA B C 1
ATOM 2535 O O . ALA B 1 36 ? -21.672 24.188 -6.059 1 92 36 ALA B O 1
ATOM 2536 N N . GLU B 1 37 ? -23.531 25.469 -5.805 1 90.94 37 GLU B N 1
ATOM 2537 C CA . GLU B 1 37 ? -24.234 24.781 -6.891 1 90.94 37 GLU B CA 1
ATOM 2538 C C . GLU B 1 37 ? -23.547 25.016 -8.227 1 90.94 37 GLU B C 1
ATOM 2540 O O . GLU B 1 37 ? -23.438 24.109 -9.047 1 90.94 37 GLU B O 1
ATOM 2545 N N . LEU B 1 38 ? -23.125 26.188 -8.43 1 92 38 LEU B N 1
ATOM 2546 C CA . LEU B 1 38 ? -22.375 26.5 -9.641 1 92 38 LEU B CA 1
ATOM 2547 C C . LEU B 1 38 ? -21.109 25.656 -9.727 1 92 38 LEU B C 1
ATOM 2549 O O . LEU B 1 38 ? -20.812 25.078 -10.781 1 92 38 LEU B O 1
ATOM 2553 N N . VAL B 1 39 ? -20.359 25.531 -8.625 1 90.69 39 VAL B N 1
ATOM 2554 C CA . VAL B 1 39 ? -19.094 24.797 -8.586 1 90.69 39 VAL B CA 1
ATOM 2555 C C . VAL B 1 39 ? -19.359 23.312 -8.828 1 90.69 39 VAL B C 1
ATOM 2557 O O . VAL B 1 39 ? -18.656 22.672 -9.609 1 90.69 39 VAL B O 1
ATOM 2560 N N . LEU B 1 40 ? -20.406 22.844 -8.227 1 83.94 40 LEU B N 1
ATOM 2561 C CA . LEU B 1 40 ? -20.719 21.422 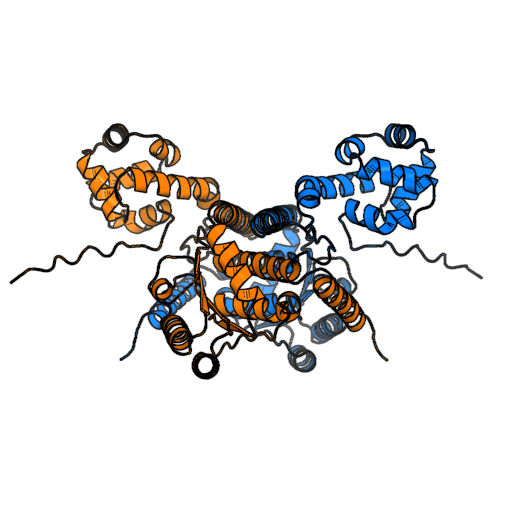-8.328 1 83.94 40 LEU B CA 1
ATOM 2562 C C . LEU B 1 40 ? -21.234 21.078 -9.727 1 83.94 40 LEU B C 1
ATOM 2564 O O . LEU B 1 40 ? -21 19.984 -10.227 1 83.94 40 LEU B O 1
ATOM 2568 N N . ALA B 1 41 ? -21.875 21.984 -10.289 1 81.75 41 ALA B N 1
ATOM 2569 C CA . ALA B 1 41 ? -22.422 21.781 -11.625 1 81.75 41 ALA B CA 1
ATOM 2570 C C . ALA B 1 41 ? -21.328 21.734 -12.68 1 81.75 41 ALA B C 1
ATOM 2572 O O . ALA B 1 41 ? -21.375 20.938 -13.617 1 81.75 41 ALA B O 1
ATOM 2573 N N . ASP B 1 42 ? -20.328 22.562 -12.531 1 80.88 42 ASP B N 1
ATOM 2574 C CA . ASP B 1 42 ? -19.266 22.609 -13.523 1 80.88 42 ASP B CA 1
ATO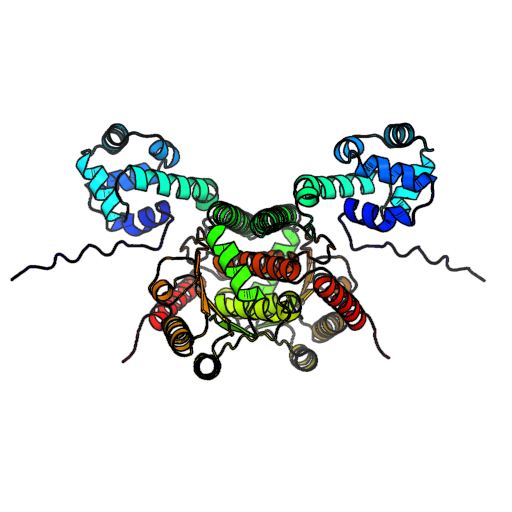M 2575 C C . ASP B 1 42 ? -17.953 23.094 -12.906 1 80.88 42 ASP B C 1
ATOM 2577 O O . ASP B 1 42 ? -17.531 24.234 -13.141 1 80.88 42 ASP B O 1
ATOM 2581 N N . PRO B 1 43 ? -17.344 22.203 -12.195 1 81.44 43 PRO B N 1
ATOM 2582 C CA . PRO B 1 43 ? -16.109 22.609 -11.531 1 81.44 43 PRO B CA 1
ATOM 2583 C C . PRO B 1 43 ? -15.031 23.062 -12.508 1 81.44 43 PRO B C 1
ATOM 2585 O O . PRO B 1 43 ? -14.258 23.969 -12.203 1 81.44 43 PRO B O 1
ATOM 2588 N N . LYS B 1 44 ? -14.984 22.422 -13.648 1 74.12 44 LYS B N 1
ATOM 2589 C CA . LYS B 1 44 ? -13.969 22.781 -14.633 1 74.12 44 LYS B CA 1
ATOM 2590 C C . LYS B 1 44 ? -14.141 24.234 -15.094 1 74.12 44 LYS B C 1
ATOM 2592 O O . LYS B 1 44 ? -13.164 24.953 -15.258 1 74.12 44 LYS B O 1
ATOM 2597 N N . ARG B 1 45 ? -15.367 24.578 -15.297 1 81 45 ARG B N 1
ATOM 2598 C CA . ARG B 1 45 ? -15.672 25.938 -15.727 1 81 45 ARG B CA 1
ATOM 2599 C C . ARG B 1 45 ? -15.25 26.953 -14.68 1 81 45 ARG B C 1
ATOM 2601 O O . ARG B 1 45 ? -14.742 28.031 -15.016 1 81 45 ARG B O 1
ATOM 2608 N N . VAL B 1 46 ? -15.391 26.594 -13.461 1 88.19 46 VAL B N 1
ATOM 2609 C CA . VAL B 1 46 ? -15.125 27.516 -12.352 1 88.19 46 VAL B CA 1
ATOM 2610 C C . VAL B 1 46 ? -13.617 27.688 -12.18 1 88.19 46 VAL B C 1
ATOM 2612 O O . VAL B 1 46 ? -13.148 28.766 -11.844 1 88.19 46 VAL B O 1
ATOM 2615 N N . ILE B 1 47 ? -12.906 26.609 -12.461 1 80.81 47 ILE B N 1
ATOM 2616 C CA . ILE B 1 47 ? -11.461 26.656 -12.32 1 80.81 47 ILE B CA 1
ATOM 2617 C C . ILE B 1 47 ? -10.883 27.75 -13.219 1 80.81 47 ILE B C 1
ATOM 2619 O O . ILE B 1 47 ? -9.906 28.406 -12.859 1 80.81 47 ILE B O 1
ATOM 2623 N N . ASN B 1 48 ? -11.477 27.984 -14.312 1 79.69 48 ASN B N 1
ATOM 2624 C CA . ASN B 1 48 ? -10.969 28.953 -15.281 1 79.69 48 ASN B CA 1
ATOM 2625 C C . ASN B 1 48 ? -11.672 30.297 -15.172 1 79.69 48 ASN B C 1
ATOM 2627 O O . ASN B 1 48 ? -11.406 31.219 -15.945 1 79.69 48 ASN B O 1
ATOM 2631 N N . ALA B 1 49 ? -12.531 30.453 -14.25 1 86.44 49 ALA B N 1
ATOM 2632 C CA . ALA B 1 49 ? -13.336 31.672 -14.133 1 86.44 49 ALA B CA 1
ATOM 2633 C C . ALA B 1 49 ? -12.648 32.719 -13.258 1 86.44 49 ALA B C 1
ATOM 2635 O O . ALA B 1 49 ? -11.961 32.344 -12.289 1 86.44 49 ALA B O 1
ATOM 2636 N N . THR B 1 50 ? -12.703 34 -13.648 1 87.19 50 THR B N 1
ATOM 2637 C CA . THR B 1 50 ? -12.391 35.062 -12.711 1 87.19 50 THR B CA 1
ATOM 2638 C C . THR B 1 50 ? -13.453 35.156 -11.617 1 87.19 50 THR B C 1
ATOM 2640 O O . THR B 1 50 ? -14.547 34.594 -11.758 1 87.19 50 THR B O 1
ATOM 2643 N N . ILE B 1 51 ? -13.055 35.875 -10.523 1 92.5 51 ILE B N 1
ATOM 2644 C CA . ILE B 1 51 ? -14.008 36 -9.43 1 92.5 51 ILE B CA 1
ATOM 2645 C C . ILE B 1 51 ? -15.25 36.719 -9.914 1 92.5 51 ILE B C 1
ATOM 2647 O O . ILE B 1 51 ? -16.375 36.438 -9.484 1 92.5 51 ILE B O 1
ATOM 2651 N N . ALA B 1 52 ? -15.102 37.656 -10.859 1 93.44 52 ALA B N 1
ATOM 2652 C CA . ALA B 1 52 ? -16.219 38.406 -11.43 1 93.44 52 ALA B CA 1
ATOM 2653 C C . ALA B 1 52 ? -17.141 37.469 -12.234 1 93.44 52 ALA B C 1
ATOM 2655 O O . ALA B 1 52 ? -18.375 37.562 -12.117 1 93.44 52 ALA B O 1
ATOM 2656 N N . GLU B 1 53 ? -16.609 36.594 -13.008 1 92.88 53 GLU B N 1
ATOM 2657 C CA . GLU B 1 53 ? -17.375 35.625 -13.797 1 92.88 53 GLU B CA 1
ATOM 2658 C C . GLU B 1 53 ? -18.125 34.656 -12.898 1 92.88 53 GLU B C 1
ATOM 2660 O O . GLU B 1 53 ? -19.312 34.406 -13.125 1 92.88 53 GLU B O 1
ATOM 2665 N N . ALA B 1 54 ? -17.422 34.156 -11.93 1 94.75 54 ALA B N 1
ATOM 2666 C CA . ALA B 1 54 ? -18.047 33.219 -11 1 94.75 54 ALA B CA 1
ATOM 2667 C C . ALA B 1 54 ? -19.234 33.844 -10.289 1 94.75 54 ALA B C 1
ATOM 2669 O O . ALA B 1 54 ? -20.281 33.219 -10.141 1 94.75 54 ALA B O 1
ATOM 2670 N N . ALA B 1 55 ? -19.062 35.094 -9.844 1 95.44 55 ALA B N 1
ATOM 2671 C CA . ALA B 1 55 ? -20.125 35.844 -9.195 1 95.44 55 ALA B CA 1
ATOM 2672 C C . ALA B 1 55 ? -21.328 36.031 -10.125 1 95.44 55 ALA B C 1
ATOM 2674 O O . ALA B 1 55 ? -22.469 35.844 -9.719 1 95.44 55 ALA B O 1
ATOM 2675 N N . GLU B 1 56 ? -21.031 36.344 -11.344 1 94.75 56 GLU B N 1
ATOM 2676 C CA . GLU B 1 56 ? -22.078 36.531 -12.344 1 94.75 56 GLU B CA 1
ATOM 2677 C C . GLU B 1 56 ? -22.844 35.25 -12.609 1 94.75 56 GLU B C 1
ATOM 2679 O O . GLU B 1 56 ? -24.078 35.25 -12.625 1 94.75 56 GLU B O 1
ATOM 2684 N N . TRP B 1 57 ? -22.094 34.156 -12.781 1 94.25 57 TRP B N 1
ATOM 2685 C CA . TRP B 1 57 ? -22.703 32.875 -13.109 1 94.25 57 TRP B CA 1
ATOM 2686 C C . TRP B 1 57 ? -23.547 32.375 -11.953 1 94.25 57 TRP B C 1
ATOM 2688 O O . TRP B 1 57 ? -24.594 31.734 -12.18 1 94.25 57 TRP B O 1
ATOM 2698 N N . ALA B 1 58 ? -23.156 32.656 -10.773 1 95.19 58 ALA B N 1
ATOM 2699 C CA . ALA B 1 58 ? -23.875 32.219 -9.586 1 95.19 58 ALA B CA 1
ATOM 2700 C C . ALA B 1 58 ? -24.953 33.219 -9.188 1 95.19 58 ALA B C 1
ATOM 2702 O O . ALA B 1 58 ? -25.734 32.938 -8.273 1 95.19 58 ALA B O 1
ATOM 2703 N N . GLU B 1 59 ? -24.953 34.344 -9.844 1 94.19 59 GLU B N 1
ATOM 2704 C CA . GLU B 1 59 ? -25.906 35.406 -9.562 1 94.19 59 GLU B CA 1
ATOM 2705 C C . GLU B 1 59 ? -25.781 35.906 -8.133 1 94.19 59 GLU B C 1
ATOM 2707 O O . GLU B 1 59 ? -26.766 36.031 -7.414 1 94.19 59 GLU B O 1
ATOM 2712 N N . VAL B 1 60 ? -24.594 36.188 -7.719 1 96 60 VAL B N 1
ATOM 2713 C CA . VAL B 1 60 ? -24.297 36.75 -6.406 1 96 60 VAL B CA 1
ATOM 2714 C C . VAL B 1 60 ? -23.234 37.844 -6.543 1 96 60 VAL B C 1
ATOM 2716 O O . VAL B 1 60 ? -22.734 38.094 -7.645 1 96 60 VAL B O 1
ATOM 2719 N N . SER B 1 61 ? -22.969 38.531 -5.391 1 93.81 61 SER B N 1
ATOM 2720 C CA . SER B 1 61 ? -21.922 39.531 -5.379 1 93.81 61 SER B CA 1
ATOM 2721 C C . SER B 1 61 ? -20.531 38.906 -5.246 1 93.81 61 SER B C 1
ATOM 2723 O O . SER B 1 61 ? -20.406 37.781 -4.797 1 93.81 61 SER B O 1
ATOM 2725 N N . GLN B 1 62 ? -19.5 39.656 -5.766 1 93.88 62 GLN B N 1
ATOM 2726 C CA . GLN B 1 62 ? -18.125 39.188 -5.633 1 93.88 62 GLN B CA 1
ATOM 2727 C C . GLN B 1 62 ? -17.781 38.938 -4.168 1 93.88 62 GLN B C 1
ATOM 2729 O O . GLN B 1 62 ? -17.156 37.906 -3.842 1 93.88 62 GLN B O 1
ATOM 2734 N N . PRO B 1 63 ? -18.203 39.812 -3.215 1 93.25 63 PRO B N 1
ATOM 2735 C CA . PRO B 1 63 ? -17.953 39.531 -1.801 1 93.25 63 PRO B CA 1
ATOM 2736 C C . PRO B 1 63 ? -18.594 38.219 -1.337 1 93.25 63 PRO B C 1
ATOM 2738 O O . PRO B 1 63 ? -18.047 37.531 -0.488 1 93.25 63 PRO B O 1
ATOM 2741 N N . THR B 1 64 ? -19.719 37.938 -1.868 1 93.5 64 THR B N 1
ATOM 2742 C CA . THR B 1 64 ? -20.391 36.688 -1.549 1 93.5 64 THR B CA 1
ATOM 2743 C C . THR B 1 64 ? -19.547 35.469 -1.961 1 93.5 64 THR B C 1
ATOM 2745 O O . THR B 1 64 ? -19.469 34.5 -1.235 1 93.5 64 THR B O 1
ATOM 2748 N N . VAL B 1 65 ? -18.812 35.5 -3.154 1 95.62 65 VAL B N 1
ATOM 2749 C CA . VAL B 1 65 ? -17.938 34.438 -3.605 1 95.62 65 VAL B CA 1
ATOM 2750 C C . VAL B 1 65 ? -16.766 34.281 -2.639 1 95.62 65 VAL B C 1
ATOM 2752 O O . VAL B 1 65 ? -16.391 33.156 -2.279 1 95.62 65 VAL B O 1
ATOM 2755 N N . ILE B 1 66 ? -16.266 35.375 -2.201 1 93.06 66 ILE B N 1
ATOM 2756 C CA . ILE B 1 66 ? -15.148 35.375 -1.27 1 93.06 66 ILE B CA 1
ATOM 2757 C C . ILE B 1 66 ? -15.586 34.781 0.062 1 93.06 66 ILE B C 1
ATOM 2759 O O . ILE B 1 66 ? -14.867 33.969 0.655 1 93.06 66 ILE B O 1
ATOM 2763 N N . ARG B 1 67 ? -16.766 35.125 0.566 1 91.19 67 ARG B N 1
ATOM 2764 C CA . ARG B 1 67 ? -17.297 34.562 1.803 1 91.19 67 ARG B CA 1
ATOM 2765 C C . ARG B 1 67 ? -17.516 33.062 1.675 1 91.19 67 ARG B C 1
ATOM 2767 O O . ARG B 1 67 ? -17.266 32.312 2.617 1 91.19 67 ARG B O 1
ATOM 2774 N N . PHE B 1 68 ? -18.062 32.625 0.552 1 93.69 68 PHE B N 1
ATOM 2775 C CA . PHE B 1 68 ? -18.234 31.219 0.278 1 93.69 68 PHE B CA 1
ATOM 2776 C C . PHE B 1 68 ? -16.906 30.484 0.412 1 93.69 68 PHE B C 1
ATOM 2778 O O . PHE B 1 68 ? -16.812 29.453 1.089 1 93.69 68 PHE B O 1
ATOM 2785 N N . CYS B 1 69 ? -15.836 31.031 -0.318 1 91.81 69 CYS B N 1
ATOM 2786 C CA . CYS B 1 69 ? -14.523 30.422 -0.242 1 91.81 69 CYS B CA 1
ATOM 2787 C C . CYS B 1 69 ? -14.062 30.266 1.206 1 91.81 69 CYS B C 1
ATOM 2789 O O . CYS B 1 69 ? -13.578 29.219 1.605 1 91.81 69 CYS B O 1
ATOM 2791 N N . ALA B 1 70 ? -14.352 31.312 2.016 1 88.31 70 ALA B N 1
ATOM 2792 C CA . ALA B 1 70 ? -13.977 31.281 3.426 1 88.31 70 ALA B CA 1
ATOM 2793 C C . ALA B 1 70 ? -14.805 30.266 4.199 1 88.31 70 ALA B C 1
ATOM 2795 O O . ALA B 1 70 ? -14.281 29.562 5.066 1 88.31 70 ALA B O 1
ATOM 2796 N N . SER B 1 71 ? -16.031 30.156 3.861 1 88.38 71 SER B N 1
ATOM 2797 C CA . SER B 1 71 ? -16.938 29.25 4.566 1 88.38 71 SER B CA 1
ATOM 2798 C C . SER B 1 71 ? -16.547 27.797 4.359 1 88.38 71 SER B C 1
ATOM 2800 O O . SER B 1 71 ? -16.828 26.953 5.199 1 88.38 71 SER B O 1
ATOM 2802 N N . ILE B 1 72 ? -15.867 27.625 3.223 1 85 72 ILE B N 1
ATOM 2803 C CA . ILE B 1 72 ? -15.477 26.234 2.951 1 85 72 ILE B CA 1
ATOM 2804 C C . ILE B 1 72 ? -13.992 26.047 3.254 1 85 72 ILE B C 1
ATOM 2806 O O . ILE B 1 72 ? -13.391 25.062 2.83 1 85 72 ILE B O 1
ATOM 2810 N N . GLY B 1 73 ? -13.422 27.031 3.848 1 79.88 73 GLY B N 1
ATOM 2811 C CA . GLY B 1 73 ? -12.086 26.875 4.41 1 79.88 73 GLY B CA 1
ATOM 2812 C C . GLY B 1 73 ? -10.992 27.328 3.461 1 79.88 73 GLY B C 1
ATOM 2813 O O . GLY B 1 73 ? -9.828 26.953 3.633 1 79.88 73 GLY B O 1
ATOM 2814 N N . CYS B 1 74 ? -11.359 28.062 2.447 1 84.25 74 CYS B N 1
ATOM 2815 C CA . CYS B 1 74 ? -10.352 28.531 1.497 1 84.25 74 CYS B CA 1
ATOM 2816 C C . CYS B 1 74 ? -9.914 29.953 1.815 1 84.25 74 CYS B C 1
ATOM 2818 O O . CYS B 1 74 ? -10.719 30.766 2.287 1 84.25 74 CYS B O 1
ATOM 2820 N N . GLN B 1 75 ? -8.609 30.031 1.511 1 81.19 75 GLN B N 1
ATOM 2821 C CA . GLN B 1 75 ? -8.062 31.375 1.7 1 81.19 75 GLN B CA 1
ATOM 2822 C C . GLN B 1 75 ? -8.172 32.188 0.422 1 81.19 75 GLN B C 1
ATOM 2824 O O . GLN B 1 75 ? -7.184 32.406 -0.287 1 81.19 75 GLN B O 1
ATOM 2829 N N . GLY B 1 76 ? -9.344 32.719 0.15 1 86.06 76 GLY B N 1
ATOM 2830 C CA . GLY B 1 76 ? -9.578 33.531 -1.023 1 86.06 76 GLY B CA 1
ATOM 2831 C C . GLY B 1 76 ? -9.969 32.719 -2.248 1 86.06 76 GLY B C 1
ATOM 2832 O O . GLY B 1 76 ? -10.062 31.5 -2.191 1 86.06 76 GLY B O 1
ATOM 2833 N N . TYR B 1 77 ? -10.234 33.375 -3.34 1 90.56 77 TYR B N 1
ATOM 2834 C CA . TYR B 1 77 ? -10.75 32.75 -4.555 1 90.56 77 TYR B CA 1
ATOM 2835 C C . TYR B 1 77 ? -9.641 32 -5.285 1 90.56 77 TYR B C 1
ATOM 2837 O O . TYR B 1 77 ? -9.883 30.938 -5.863 1 90.56 77 TYR B O 1
ATOM 2845 N N . GLN B 1 78 ? -8.43 32.5 -5.219 1 81.81 78 GLN B N 1
ATOM 2846 C CA . GLN B 1 78 ? -7.32 31.828 -5.871 1 81.81 78 GLN B CA 1
ATOM 2847 C C . GLN B 1 78 ? -7.004 30.516 -5.176 1 81.81 78 GLN B C 1
ATOM 2849 O O . GLN B 1 78 ? -6.762 29.5 -5.84 1 81.81 78 GLN B O 1
ATOM 2854 N N . ASP B 1 79 ? -6.988 30.531 -3.893 1 82.19 79 ASP B N 1
ATOM 2855 C CA . ASP B 1 79 ? -6.824 29.312 -3.125 1 82.19 79 ASP B CA 1
ATOM 2856 C C . ASP B 1 79 ? -7.934 28.312 -3.438 1 82.19 79 ASP B C 1
ATOM 2858 O O . ASP B 1 79 ? -7.676 27.109 -3.605 1 82.19 79 ASP B O 1
ATOM 2862 N N . PHE B 1 80 ? -9.156 28.828 -3.516 1 87.31 80 PHE B N 1
ATOM 2863 C CA . PHE B 1 80 ? -10.297 28 -3.848 1 87.31 80 PHE B CA 1
ATOM 2864 C C . PHE B 1 80 ? -10.117 27.344 -5.211 1 87.31 80 PHE B C 1
ATOM 2866 O O . PHE B 1 80 ? -10.289 26.125 -5.352 1 87.31 80 PHE B O 1
ATOM 2873 N N . LYS B 1 81 ? -9.695 28.078 -6.188 1 79.31 81 LYS B N 1
ATOM 2874 C CA . LYS B 1 81 ? -9.5 27.547 -7.531 1 79.31 81 LYS B CA 1
ATOM 2875 C C . LYS B 1 81 ? -8.414 26.469 -7.543 1 79.31 81 LYS B C 1
ATOM 2877 O O . LYS B 1 81 ? -8.562 25.438 -8.203 1 79.31 81 LYS B O 1
ATOM 2882 N N . LEU B 1 82 ? -7.449 26.703 -6.883 1 68.81 82 LEU B N 1
ATOM 2883 C CA . LEU B 1 82 ? -6.363 25.75 -6.809 1 68.81 82 LEU B CA 1
ATOM 2884 C C . LEU B 1 82 ? -6.836 24.438 -6.184 1 68.81 82 LEU B C 1
ATOM 2886 O O . LEU B 1 82 ? -6.574 23.359 -6.715 1 68.81 82 LEU B O 1
ATOM 2890 N N . ARG B 1 83 ? -7.527 24.656 -5.109 1 73.25 83 ARG B N 1
ATOM 2891 C CA . ARG B 1 83 ? -8.047 23.469 -4.43 1 73.25 83 ARG B CA 1
ATOM 2892 C C . ARG B 1 83 ? -9.094 22.766 -5.281 1 73.25 83 ARG B C 1
ATOM 2894 O O . ARG B 1 83 ? -9.164 21.531 -5.301 1 73.25 83 ARG B O 1
ATOM 2901 N N . LEU B 1 84 ? -9.891 23.594 -5.922 1 75.88 84 LEU B N 1
ATOM 2902 C CA . LEU B 1 84 ? -10.891 23.031 -6.828 1 75.88 84 LEU B CA 1
ATOM 2903 C C . LEU B 1 84 ? -10.219 22.281 -7.973 1 75.88 84 LEU B C 1
ATOM 2905 O O . LEU B 1 84 ? -10.648 21.188 -8.328 1 75.88 84 LEU B O 1
ATOM 2909 N N . ALA B 1 85 ? -9.188 22.875 -8.547 1 62.91 85 ALA B N 1
ATOM 2910 C CA . ALA B 1 85 ? -8.43 22.203 -9.602 1 62.91 85 ALA B CA 1
ATOM 2911 C C . ALA B 1 85 ? -7.859 20.875 -9.109 1 62.91 85 ALA B C 1
ATOM 2913 O O . ALA B 1 85 ? -7.906 19.875 -9.82 1 62.91 85 ALA B O 1
ATOM 2914 N N . GLN B 1 86 ? -7.449 21.078 -7.961 1 59.47 86 GLN B N 1
ATOM 2915 C CA . GLN B 1 86 ? -6.895 19.859 -7.355 1 59.47 86 GLN B CA 1
ATOM 2916 C C . GLN B 1 86 ? -7.977 18.812 -7.156 1 59.47 86 GLN B C 1
ATOM 2918 O O . GLN B 1 86 ? -7.746 17.625 -7.406 1 59.47 86 GLN B O 1
ATOM 2923 N N . SER B 1 87 ? -9.062 19.375 -6.676 1 61.81 87 SER B N 1
ATOM 2924 C CA . SER B 1 87 ? -10.195 18.484 -6.496 1 61.81 87 SER B CA 1
ATOM 2925 C C . SER B 1 87 ? -10.641 17.875 -7.824 1 61.81 87 SER B C 1
ATOM 2927 O O . SER B 1 87 ? -11.023 16.703 -7.887 1 61.81 87 SER B O 1
ATOM 2929 N N . LEU B 1 88 ? -10.695 18.797 -8.844 1 57.16 88 LEU B N 1
ATOM 2930 C CA . LEU B 1 88 ? -11.102 18.344 -10.172 1 57.16 88 LEU B CA 1
ATOM 2931 C C . LEU B 1 88 ? -10.086 17.359 -10.742 1 57.16 88 LEU B C 1
ATOM 2933 O O . LEU B 1 88 ? -10.461 16.391 -11.414 1 57.16 88 LEU B O 1
ATOM 2937 N N . ALA B 1 89 ? -8.977 17.922 -10.711 1 48.31 89 ALA B N 1
ATOM 2938 C CA . ALA B 1 89 ? -7.93 17.016 -11.172 1 48.31 89 ALA B CA 1
ATOM 2939 C C . ALA B 1 89 ? -8.039 15.664 -10.477 1 48.31 89 ALA B C 1
ATOM 2941 O O . ALA B 1 89 ? -7.84 14.617 -11.109 1 48.31 89 ALA B O 1
ATOM 2942 N N . LEU B 1 90 ? -8.258 15.961 -9.242 1 46.72 90 LEU B N 1
ATOM 2943 C CA . LEU B 1 90 ? -8.508 14.773 -8.438 1 46.72 90 LEU B CA 1
ATOM 2944 C C . LEU B 1 90 ? -9.859 14.156 -8.766 1 46.72 90 LEU B C 1
ATOM 2946 O O . LEU B 1 90 ? -10.031 12.938 -8.695 1 46.72 90 LEU B O 1
ATOM 2950 N N . GLY B 1 91 ? -10.773 15.094 -8.961 1 44.34 91 GLY B N 1
ATOM 2951 C CA . GLY B 1 91 ? -12.203 14.859 -9.117 1 44.34 91 GLY B CA 1
ATOM 2952 C C . GLY B 1 91 ? -12.562 14.219 -10.445 1 44.34 91 GLY B C 1
ATOM 2953 O O . GLY B 1 91 ? -13.531 13.453 -10.523 1 44.34 91 GLY B O 1
ATOM 2954 N N . MET B 1 92 ? -12.094 15.008 -11.492 1 40.94 92 MET B N 1
ATOM 2955 C CA . MET B 1 92 ? -12.562 14.312 -12.68 1 40.94 92 MET B CA 1
ATOM 2956 C C . MET B 1 92 ? -12.367 12.805 -12.539 1 40.94 92 MET B C 1
ATOM 2958 O O . MET B 1 92 ? -13.234 12.023 -12.938 1 40.94 92 MET B O 1
ATOM 2962 N N . SER B 1 93 ? -11.258 12.445 -12.055 1 39.94 93 SER B N 1
ATOM 2963 C CA . SER B 1 93 ? -11.039 11.047 -11.703 1 39.94 93 SER B CA 1
ATOM 2964 C C . SER B 1 93 ? -11.727 10.688 -10.391 1 39.94 93 SER B C 1
ATOM 2966 O O . SER B 1 93 ? -12.305 9.609 -10.266 1 39.94 93 SER B O 1
ATOM 2968 N N . ALA B 1 94 ? -11.766 11.602 -9.383 1 41.53 94 ALA B N 1
ATOM 2969 C CA . ALA B 1 94 ? -12.266 11.43 -8.023 1 41.53 94 ALA B CA 1
ATOM 2970 C C . ALA B 1 94 ? -13.789 11.406 -7.992 1 41.53 94 ALA B C 1
ATOM 2972 O O . ALA B 1 94 ? -14.391 10.664 -7.219 1 41.53 94 ALA B O 1
ATOM 2973 N N . THR B 1 95 ? -14.5 12.438 -8.594 1 39.25 95 THR B N 1
ATOM 2974 C CA . THR B 1 95 ? -15.953 12.383 -8.719 1 39.25 95 THR B CA 1
ATOM 2975 C C . THR B 1 95 ? -16.391 11.016 -9.25 1 39.25 95 THR B C 1
ATOM 2977 O O . THR B 1 95 ? -17.422 10.484 -8.828 1 39.25 95 THR B O 1
ATOM 2980 N N . HIS B 1 96 ? -15.688 10.594 -10.156 1 43.56 96 HIS B N 1
ATOM 2981 C CA . HIS B 1 96 ? -15.93 9.258 -10.695 1 43.56 96 HIS B CA 1
ATOM 2982 C C . HIS B 1 96 ? -15.469 8.18 -9.719 1 43.56 96 HIS B C 1
ATOM 2984 O O . HIS B 1 96 ? -15.766 6.996 -9.914 1 43.56 96 HIS B O 1
ATOM 2990 N N . SER B 1 97 ? -14.914 8.664 -8.539 1 54.75 97 SER B N 1
ATOM 2991 C CA . SER B 1 97 ? -14.312 7.68 -7.645 1 54.75 97 SER B CA 1
ATOM 2992 C C . SER B 1 97 ? -15.109 7.551 -6.352 1 54.75 97 SER B C 1
ATOM 2994 O O . SER B 1 97 ? -14.75 6.773 -5.465 1 54.75 97 SER B O 1
ATOM 2996 N N . VAL B 1 98 ? -16.281 8.336 -6.367 1 61.12 98 VAL B N 1
ATOM 2997 C CA . VAL B 1 98 ? -17.109 8.133 -5.184 1 61.12 98 VAL B CA 1
ATOM 2998 C C . VAL B 1 98 ? -17.828 6.793 -5.281 1 61.12 98 VAL B C 1
ATOM 3000 O O . VAL B 1 98 ? -18.484 6.5 -6.293 1 61.12 98 VAL B O 1
ATOM 3003 N N . ILE B 1 99 ? -17.578 6.059 -4.316 1 75 99 ILE B N 1
ATOM 3004 C CA . ILE B 1 99 ? -18.219 4.75 -4.281 1 75 99 ILE B CA 1
ATOM 3005 C C . ILE B 1 99 ? -19.703 4.906 -3.926 1 75 99 ILE B C 1
ATOM 3007 O O . ILE B 1 99 ? -20.047 5.559 -2.936 1 75 99 ILE B O 1
ATOM 3011 N N . ASP B 1 100 ? -20.5 4.477 -4.805 1 74.62 100 ASP B N 1
ATOM 3012 C CA . ASP B 1 100 ? -21.938 4.52 -4.613 1 74.62 100 ASP B CA 1
ATOM 3013 C C . ASP B 1 100 ? -22.453 3.225 -3.979 1 74.62 100 ASP B C 1
ATOM 3015 O O . ASP B 1 100 ? -21.875 2.154 -4.195 1 74.62 100 ASP B O 1
ATOM 3019 N N . ALA B 1 101 ? -23.594 3.342 -3.299 1 78.19 101 ALA B N 1
ATOM 3020 C CA . ALA B 1 101 ? -24.172 2.195 -2.602 1 78.19 101 ALA B CA 1
ATOM 3021 C C . ALA B 1 101 ? -24.562 1.092 -3.584 1 78.19 101 ALA B C 1
ATOM 3023 O O . ALA B 1 101 ? -24.578 -0.088 -3.227 1 78.19 101 ALA B O 1
ATOM 3024 N N . ASP B 1 102 ? -24.75 1.494 -4.848 1 84.25 102 ASP B N 1
ATOM 3025 C CA . ASP B 1 102 ? -25.234 0.516 -5.816 1 84.25 102 ASP B CA 1
ATOM 3026 C C . ASP B 1 102 ? -24.109 0.035 -6.727 1 84.25 102 ASP B C 1
ATOM 3028 O O . ASP B 1 102 ? -24.344 -0.726 -7.664 1 84.25 102 ASP B O 1
ATOM 3032 N N . ASP B 1 103 ? -22.953 0.439 -6.402 1 88.94 103 ASP B N 1
ATOM 3033 C CA . ASP B 1 103 ? -21.828 0.028 -7.246 1 88.94 103 ASP B CA 1
ATOM 3034 C C . ASP B 1 103 ? -21.609 -1.48 -7.172 1 88.94 103 ASP B C 1
ATOM 3036 O O . ASP B 1 103 ? -21.703 -2.072 -6.094 1 88.94 103 ASP B O 1
ATOM 3040 N N . THR B 1 104 ? -21.422 -2.045 -8.328 1 94.12 104 THR B N 1
ATOM 3041 C CA . THR B 1 104 ? -21 -3.438 -8.398 1 94.12 104 THR B CA 1
ATOM 3042 C C . THR B 1 104 ? -19.531 -3.572 -8 1 94.12 104 THR B C 1
ATOM 3044 O O . THR B 1 104 ? -18.781 -2.59 -8.008 1 94.12 104 THR B O 1
ATOM 3047 N N . PRO B 1 105 ? -19.078 -4.797 -7.684 1 94.81 105 PRO B N 1
ATOM 3048 C CA . PRO B 1 105 ? -17.656 -4.992 -7.375 1 94.81 105 PRO B CA 1
ATOM 3049 C C . PRO B 1 105 ? -16.734 -4.508 -8.5 1 94.81 105 PRO B C 1
ATOM 3051 O O . PRO B 1 105 ? -15.672 -3.951 -8.234 1 94.81 105 PRO B O 1
ATOM 3054 N N . ALA B 1 106 ? -17.172 -4.668 -9.695 1 94.06 106 ALA B N 1
ATOM 3055 C CA . ALA B 1 106 ? -16.391 -4.211 -10.836 1 94.06 106 ALA B CA 1
ATOM 3056 C C . ALA B 1 106 ? -16.234 -2.693 -10.828 1 94.06 106 ALA B C 1
ATOM 3058 O O . ALA B 1 106 ? -15.148 -2.166 -11.07 1 94.06 106 ALA B O 1
ATOM 3059 N N . LYS B 1 107 ? -17.266 -2.041 -10.57 1 90.5 107 LYS B N 1
ATOM 3060 C CA . LYS B 1 107 ? -17.234 -0.582 -10.508 1 90.5 107 LYS B CA 1
ATOM 3061 C C . LYS B 1 107 ? -16.406 -0.099 -9.32 1 90.5 107 LYS B C 1
ATOM 3063 O O . LYS B 1 107 ? -15.656 0.869 -9.438 1 90.5 107 LYS B O 1
ATOM 3068 N N . VAL B 1 108 ? -16.625 -0.725 -8.18 1 91.88 108 VAL B N 1
ATOM 3069 C CA . VAL B 1 108 ? -15.812 -0.418 -7.004 1 91.88 108 VAL B CA 1
ATOM 3070 C C . VAL B 1 108 ? -14.328 -0.587 -7.336 1 91.88 108 VAL B C 1
ATOM 3072 O O . VAL B 1 108 ? -13.508 0.261 -6.988 1 91.88 108 VAL B O 1
ATOM 3075 N N . SER B 1 109 ? -13.977 -1.711 -8.023 1 94.12 109 SER B N 1
ATOM 3076 C CA . SER B 1 109 ? -12.602 -1.969 -8.438 1 94.12 109 SER B CA 1
ATOM 3077 C C . SER B 1 109 ? -12.055 -0.826 -9.289 1 94.12 109 SER B C 1
ATOM 3079 O O . SER B 1 109 ? -10.961 -0.32 -9.023 1 94.12 109 SER B O 1
ATOM 3081 N N . GLU B 1 110 ? -12.789 -0.43 -10.211 1 88.94 110 GLU B N 1
ATOM 3082 C CA . GLU B 1 110 ? -12.391 0.656 -11.102 1 88.94 110 GLU B CA 1
ATOM 3083 C C . GLU B 1 110 ? -12.141 1.945 -10.328 1 88.94 110 GLU B C 1
ATOM 3085 O O . GLU B 1 110 ? -11.109 2.592 -10.492 1 88.94 110 GLU B O 1
ATOM 3090 N N . LYS B 1 111 ? -13.031 2.246 -9.516 1 85.88 111 LYS B N 1
ATOM 3091 C CA . LYS B 1 111 ? -12.977 3.504 -8.773 1 85.88 111 LYS B CA 1
ATOM 3092 C C . LYS B 1 111 ? -11.812 3.512 -7.793 1 85.88 111 LYS B C 1
ATOM 3094 O O . LYS B 1 111 ? -11.102 4.516 -7.664 1 85.88 111 LYS B O 1
ATOM 3099 N N . ILE B 1 112 ? -11.625 2.4 -7.09 1 90.94 112 ILE B N 1
ATOM 3100 C CA . ILE B 1 112 ? -10.555 2.33 -6.098 1 90.94 112 ILE B CA 1
ATOM 3101 C C . ILE B 1 112 ? -9.203 2.393 -6.797 1 90.94 112 ILE B C 1
ATOM 3103 O O . ILE B 1 112 ? -8.297 3.111 -6.352 1 90.94 112 ILE B O 1
ATOM 3107 N N . PHE B 1 113 ? -9.031 1.689 -7.898 1 91.12 113 PHE B N 1
ATOM 3108 C CA . PHE B 1 113 ? -7.777 1.783 -8.641 1 91.12 113 PHE B CA 1
ATOM 3109 C C . PHE B 1 113 ? -7.551 3.201 -9.148 1 91.12 113 PHE B C 1
ATOM 3111 O O . PHE B 1 113 ? -6.449 3.738 -9.039 1 91.12 113 PHE B O 1
ATOM 3118 N N . ASP B 1 114 ? -8.578 3.756 -9.672 1 84.06 114 ASP B N 1
ATOM 3119 C CA . ASP B 1 114 ? -8.469 5.109 -10.203 1 84.06 114 ASP B CA 1
ATOM 3120 C C . ASP B 1 114 ? -8.062 6.098 -9.109 1 84.06 114 ASP B C 1
ATOM 3122 O O . ASP B 1 114 ? -7.148 6.902 -9.305 1 84.06 114 ASP B O 1
ATOM 3126 N N . TYR B 1 115 ? -8.742 5.945 -8.039 1 83.38 115 TYR B N 1
ATOM 3127 C CA . TYR B 1 115 ? -8.453 6.84 -6.922 1 83.38 115 TYR B CA 1
ATOM 3128 C C . TYR B 1 115 ? -7.039 6.637 -6.406 1 83.38 115 TYR B C 1
ATOM 3130 O O . TYR B 1 115 ? -6.336 7.602 -6.102 1 83.38 115 TYR B O 1
ATOM 3138 N N . THR B 1 116 ? -6.613 5.41 -6.25 1 90.62 116 THR B N 1
ATOM 3139 C CA . THR B 1 116 ? -5.281 5.086 -5.754 1 90.62 116 THR B CA 1
ATOM 3140 C C . THR B 1 116 ? -4.207 5.625 -6.691 1 90.62 116 THR B C 1
ATOM 3142 O O . THR B 1 116 ? -3.277 6.305 -6.254 1 90.62 116 THR B O 1
ATOM 3145 N N . ILE B 1 117 ? -4.402 5.422 -7.973 1 86.62 117 ILE B N 1
ATOM 3146 C CA . ILE B 1 117 ? -3.432 5.836 -8.984 1 86.62 117 ILE B CA 1
ATOM 3147 C C . ILE B 1 117 ? -3.359 7.359 -9.031 1 86.62 117 ILE B C 1
ATOM 3149 O O . ILE B 1 117 ? -2.27 7.938 -9.023 1 86.62 117 ILE B O 1
ATOM 3153 N N . THR B 1 118 ? -4.465 7.996 -9 1 81.81 118 THR B N 1
ATOM 3154 C CA . THR B 1 118 ? -4.52 9.453 -9.055 1 81.81 118 THR B CA 1
ATOM 3155 C C . THR B 1 118 ? -3.877 10.062 -7.809 1 81.81 118 THR B C 1
ATOM 3157 O O . THR B 1 118 ? -3.152 11.055 -7.902 1 81.81 118 THR B O 1
ATOM 3160 N N . SER B 1 119 ? -4.195 9.484 -6.691 1 85.5 119 SER B N 1
ATOM 3161 C CA . SER B 1 119 ? -3.623 9.977 -5.445 1 85.5 119 SER B CA 1
ATOM 3162 C C . SER B 1 119 ? -2.105 9.82 -5.434 1 85.5 119 SER B C 1
ATOM 3164 O O . SER B 1 119 ? -1.388 10.719 -4.988 1 85.5 119 SER B O 1
ATOM 3166 N N . LEU B 1 120 ? -1.63 8.68 -5.898 1 90.94 120 LEU B N 1
ATOM 3167 C CA . LEU B 1 120 ? -0.189 8.469 -5.961 1 90.94 120 LEU B CA 1
ATOM 3168 C C . LEU B 1 120 ? 0.468 9.461 -6.914 1 90.94 120 LEU B C 1
ATOM 3170 O O . LEU B 1 120 ? 1.563 9.953 -6.645 1 90.94 120 LEU B O 1
ATOM 3174 N N . ASP B 1 121 ? -0.18 9.711 -7.988 1 83.75 121 ASP B N 1
ATOM 3175 C CA . ASP B 1 121 ? 0.335 10.695 -8.938 1 83.75 121 ASP B CA 1
ATOM 3176 C C . ASP B 1 121 ? 0.401 12.086 -8.312 1 83.75 121 ASP B C 1
ATOM 3178 O O . ASP B 1 121 ? 1.357 12.828 -8.539 1 83.75 121 ASP B O 1
ATOM 3182 N N . TRP B 1 122 ? -0.594 12.375 -7.555 1 82.06 122 TRP B N 1
ATOM 3183 C CA . TRP B 1 122 ? -0.609 13.641 -6.828 1 82.06 122 TRP B CA 1
ATOM 3184 C C . TRP B 1 122 ? 0.574 13.727 -5.867 1 82.06 122 TRP B C 1
ATOM 3186 O O . TRP B 1 122 ? 1.302 14.727 -5.867 1 82.06 122 TRP B O 1
ATOM 3196 N N . VAL B 1 123 ? 0.781 12.727 -5.098 1 90.31 123 VAL B N 1
ATOM 3197 C CA . VAL B 1 123 ? 1.87 12.711 -4.129 1 90.31 123 VAL B CA 1
ATOM 3198 C C . VAL B 1 123 ? 3.209 12.836 -4.848 1 90.31 123 VAL B C 1
ATOM 3200 O O . VAL B 1 123 ? 4.086 13.586 -4.414 1 90.31 123 VAL B O 1
ATOM 3203 N N . ARG B 1 124 ? 3.344 12.07 -5.926 1 89 124 ARG B N 1
ATOM 3204 C CA . ARG B 1 124 ? 4.562 12.117 -6.727 1 89 124 ARG B CA 1
ATOM 3205 C C . ARG B 1 124 ? 4.934 13.547 -7.082 1 89 124 ARG B C 1
ATOM 3207 O O . ARG B 1 124 ? 6.105 13.922 -7.035 1 89 124 ARG B O 1
ATOM 3214 N N . ASN B 1 125 ? 3.973 14.367 -7.352 1 83.12 125 ASN B N 1
ATOM 3215 C CA . ASN B 1 125 ? 4.203 15.711 -7.879 1 83.12 125 ASN B CA 1
ATOM 3216 C C . ASN B 1 125 ? 4.281 16.75 -6.762 1 83.12 125 ASN B C 1
ATOM 3218 O O . ASN B 1 125 ? 4.668 17.891 -7 1 83.12 125 ASN B O 1
ATOM 3222 N N . HIS B 1 126 ? 4.008 16.312 -5.531 1 84 126 HIS B N 1
ATOM 3223 C CA . HIS B 1 126 ? 3.938 17.328 -4.477 1 84 126 HIS B CA 1
ATOM 3224 C C . HIS B 1 126 ? 4.902 17 -3.34 1 84 126 HIS B C 1
ATOM 3226 O O . HIS B 1 126 ? 5.137 17.828 -2.459 1 84 126 HIS B O 1
ATOM 3232 N N . LEU B 1 127 ? 5.441 15.797 -3.371 1 92.75 127 LEU B N 1
ATOM 3233 C CA . LEU B 1 127 ? 6.43 15.422 -2.363 1 92.75 127 LEU B CA 1
ATOM 3234 C C . LEU B 1 127 ? 7.691 16.266 -2.502 1 92.75 127 LEU B C 1
ATOM 3236 O O . LEU B 1 127 ? 8.297 16.328 -3.576 1 92.75 127 LEU B O 1
ATOM 3240 N N . ASP B 1 128 ? 8.062 16.984 -1.428 1 94.56 128 ASP B N 1
ATOM 3241 C CA . ASP B 1 128 ? 9.203 17.906 -1.437 1 94.56 128 ASP B CA 1
ATOM 3242 C C . ASP B 1 128 ? 10.523 17.125 -1.536 1 94.56 128 ASP B C 1
ATOM 3244 O O . ASP B 1 128 ? 10.93 16.469 -0.583 1 94.56 128 ASP B O 1
ATOM 3248 N N . PRO B 1 129 ? 11.242 17.266 -2.668 1 95.19 129 PRO B N 1
ATOM 3249 C CA . PRO B 1 129 ? 12.477 16.484 -2.832 1 95.19 129 PRO B CA 1
ATOM 3250 C C . PRO B 1 129 ? 13.555 16.875 -1.823 1 95.19 129 PRO B C 1
ATOM 3252 O O . PRO B 1 129 ? 14.391 16.047 -1.457 1 95.19 129 PRO B O 1
ATOM 3255 N N . VAL B 1 130 ? 13.539 18.125 -1.333 1 97.38 130 VAL B N 1
ATOM 3256 C CA . VAL B 1 130 ? 14.523 18.578 -0.355 1 97.38 130 VAL B CA 1
ATOM 3257 C C . VAL B 1 130 ? 14.32 17.844 0.967 1 97.38 130 VAL B C 1
ATOM 3259 O O . VAL B 1 130 ? 15.281 17.375 1.584 1 97.38 130 VAL B O 1
ATOM 3262 N N . GLN B 1 131 ? 13.047 17.734 1.321 1 98.12 131 GLN B N 1
ATOM 3263 C CA . GLN B 1 131 ? 12.742 17.031 2.561 1 98.12 131 GLN B CA 1
ATOM 3264 C C . GLN B 1 131 ? 13.047 15.539 2.436 1 98.12 131 GLN B C 1
ATOM 3266 O O . GLN B 1 131 ? 13.492 14.906 3.396 1 98.12 131 GLN B O 1
ATOM 3271 N N . VAL B 1 132 ? 12.812 14.992 1.247 1 98.38 132 VAL B N 1
ATOM 3272 C CA . VAL B 1 132 ? 13.148 13.594 1.005 1 98.38 132 VAL B CA 1
ATOM 3273 C C . VAL B 1 132 ? 14.656 13.391 1.151 1 98.38 132 VAL B C 1
ATOM 3275 O O . VAL B 1 132 ? 15.109 12.461 1.816 1 98.38 132 VAL B O 1
ATOM 3278 N N . ASP B 1 133 ? 15.445 14.266 0.619 1 97.81 133 ASP B N 1
ATOM 3279 C CA . ASP B 1 133 ? 16.906 14.172 0.707 1 97.81 133 ASP B CA 1
ATOM 3280 C C . ASP B 1 133 ? 17.375 14.281 2.156 1 97.81 133 ASP B C 1
ATOM 3282 O O . ASP B 1 133 ? 18.25 13.531 2.59 1 97.81 133 ASP B O 1
ATOM 3286 N N . ARG B 1 134 ? 16.828 15.188 2.836 1 98.5 134 ARG B N 1
ATOM 3287 C CA . ARG B 1 134 ? 17.172 15.359 4.242 1 98.5 134 ARG B CA 1
ATOM 3288 C C . ARG B 1 134 ? 16.844 14.109 5.047 1 98.5 134 ARG B C 1
ATOM 3290 O O . ARG B 1 134 ? 17.609 13.703 5.918 1 98.5 134 ARG B O 1
ATOM 3297 N N . ALA B 1 135 ? 15.695 13.555 4.766 1 98.81 135 ALA B N 1
ATOM 3298 C CA . ALA B 1 135 ? 15.289 12.336 5.457 1 98.81 135 ALA B CA 1
ATOM 3299 C C . ALA B 1 135 ? 16.25 11.18 5.148 1 98.81 135 ALA B C 1
ATOM 3301 O O . ALA B 1 135 ? 16.656 10.445 6.051 1 98.81 135 ALA B O 1
ATOM 3302 N N . VAL B 1 136 ? 16.594 11.023 3.91 1 98.44 136 VAL B N 1
ATOM 3303 C CA . VAL B 1 136 ? 17.516 9.969 3.494 1 98.44 136 VAL B CA 1
ATOM 3304 C C . VAL B 1 136 ? 18.859 10.141 4.199 1 98.44 136 VAL B C 1
ATOM 3306 O O . VAL B 1 136 ? 19.438 9.164 4.691 1 98.44 136 VAL B O 1
ATOM 3309 N N . ASP B 1 137 ? 19.312 11.344 4.281 1 98.06 137 ASP B N 1
ATOM 3310 C CA . ASP B 1 137 ? 20.578 11.625 4.957 1 98.06 137 ASP B CA 1
ATOM 3311 C C . ASP B 1 137 ? 20.5 11.25 6.434 1 98.06 137 ASP B C 1
ATOM 3313 O O . ASP B 1 137 ? 21.422 10.625 6.965 1 98.06 137 ASP B O 1
ATOM 3317 N N . ALA B 1 138 ? 19.469 11.648 7.043 1 98.44 138 ALA B N 1
ATOM 3318 C CA . ALA B 1 138 ? 19.281 11.352 8.461 1 98.44 138 ALA B CA 1
ATOM 3319 C C . ALA B 1 138 ? 19.234 9.844 8.695 1 98.44 138 ALA B C 1
ATOM 3321 O O . ALA B 1 138 ? 19.875 9.328 9.609 1 98.44 138 ALA B O 1
ATOM 3322 N N . LEU B 1 139 ? 18.5 9.164 7.895 1 98.5 139 LEU B N 1
ATOM 3323 C CA . LEU B 1 139 ? 18.312 7.723 8.039 1 98.5 139 LEU B CA 1
ATOM 3324 C C . LEU B 1 139 ? 19.609 6.977 7.742 1 98.5 139 LEU B C 1
ATOM 3326 O O . LEU B 1 139 ? 19.922 5.977 8.391 1 98.5 139 LEU B O 1
ATOM 3330 N N . ALA B 1 140 ? 20.344 7.453 6.801 1 97.44 140 ALA B N 1
ATOM 3331 C CA . ALA B 1 140 ? 21.594 6.812 6.422 1 97.44 140 ALA B CA 1
ATOM 3332 C C . ALA B 1 140 ? 22.625 6.926 7.539 1 97.44 140 ALA B C 1
ATOM 3334 O O . ALA B 1 140 ? 23.531 6.09 7.648 1 97.44 140 ALA B O 1
ATOM 3335 N N . LYS B 1 141 ? 22.5 7.906 8.344 1 97.19 141 LYS B N 1
ATOM 3336 C CA . LYS B 1 141 ? 23.469 8.156 9.414 1 97.19 141 LYS B CA 1
ATOM 3337 C C . LYS B 1 141 ? 22.984 7.578 10.742 1 97.19 141 LYS B C 1
ATOM 3339 O O . LYS B 1 141 ? 23.719 7.602 11.734 1 97.19 141 LYS B O 1
ATOM 3344 N N . ALA B 1 142 ? 21.828 7.051 10.758 1 97.94 142 ALA B N 1
ATOM 3345 C CA . ALA B 1 142 ? 21.203 6.617 12.008 1 97.94 142 ALA B CA 1
ATOM 3346 C C . ALA B 1 142 ? 21.875 5.363 12.555 1 97.94 142 ALA B C 1
ATOM 3348 O O . ALA B 1 142 ? 22.234 4.469 11.789 1 97.94 142 ALA B O 1
ATOM 3349 N N . ASN B 1 143 ? 21.938 5.254 13.93 1 97.44 143 ASN B N 1
ATOM 3350 C CA . ASN B 1 143 ? 22.375 4.027 14.594 1 97.44 143 ASN B CA 1
ATOM 3351 C C . ASN B 1 143 ? 21.234 3.004 14.664 1 97.44 143 ASN B C 1
ATOM 3353 O O . ASN B 1 143 ? 21.484 1.798 14.688 1 97.44 143 ASN B O 1
ATOM 3357 N N . ARG B 1 144 ? 20.156 3.506 14.781 1 97.56 144 ARG B N 1
ATOM 3358 C CA . ARG B 1 144 ? 18.922 2.727 14.836 1 97.56 144 ARG B CA 1
ATOM 3359 C C . ARG B 1 144 ? 17.719 3.562 14.391 1 97.56 144 ARG B C 1
ATOM 3361 O O . ARG B 1 144 ? 17.734 4.789 14.531 1 97.56 144 ARG B O 1
ATOM 3368 N N . ILE B 1 145 ? 16.766 2.883 13.82 1 98.62 145 ILE B N 1
ATOM 3369 C CA . ILE B 1 145 ? 15.555 3.566 13.359 1 98.62 145 ILE B CA 1
ATOM 3370 C C . ILE B 1 145 ? 14.328 2.938 14 1 98.62 145 ILE B C 1
ATOM 3372 O O . ILE B 1 145 ? 14.188 1.713 14.023 1 98.62 145 ILE B O 1
ATOM 3376 N N . GLU B 1 146 ? 13.477 3.727 14.617 1 98.75 146 GLU B N 1
ATOM 3377 C CA . GLU B 1 146 ? 12.203 3.268 15.164 1 98.75 146 GLU B CA 1
ATOM 3378 C C . GLU B 1 146 ? 11.031 3.9 14.422 1 98.75 146 GLU B C 1
ATOM 3380 O O . GLU B 1 146 ? 10.969 5.121 14.273 1 98.75 146 GLU B O 1
ATOM 3385 N N . PHE B 1 147 ? 10.164 3.051 13.969 1 98.75 147 PHE B N 1
ATOM 3386 C CA . PHE B 1 147 ? 8.969 3.508 13.266 1 98.75 147 PHE B CA 1
ATOM 3387 C C . PHE B 1 147 ? 7.746 3.432 14.172 1 98.75 147 PHE B C 1
ATOM 3389 O O . PHE B 1 147 ? 7.535 2.428 14.859 1 98.75 147 PHE B O 1
ATOM 3396 N N . PHE B 1 148 ? 6.934 4.508 14.18 1 98.38 148 PHE B N 1
ATOM 3397 C CA . PHE B 1 148 ? 5.762 4.582 15.047 1 98.38 148 PHE B CA 1
ATOM 3398 C C . PHE B 1 148 ? 4.52 4.949 14.242 1 98.38 148 PHE B C 1
ATOM 3400 O O . PHE B 1 148 ? 4.555 5.855 13.406 1 98.38 148 PHE B O 1
ATOM 3407 N N . GLY B 1 149 ? 3.465 4.301 14.445 1 96.56 149 GLY B N 1
ATOM 3408 C CA . GLY B 1 149 ? 2.15 4.539 13.875 1 96.56 149 GLY B CA 1
ATOM 3409 C C . GLY B 1 149 ? 1.07 3.658 14.469 1 96.56 149 GLY B C 1
ATOM 3410 O O . GLY B 1 149 ? 1.371 2.66 15.125 1 96.56 149 GLY B O 1
ATOM 3411 N N . PHE B 1 150 ? -0.132 4.062 14.305 1 93.31 150 PHE B N 1
ATOM 3412 C CA . PHE B 1 150 ? -1.274 3.283 14.766 1 93.31 150 PHE B CA 1
ATOM 3413 C C . PHE B 1 150 ? -2.205 2.943 13.609 1 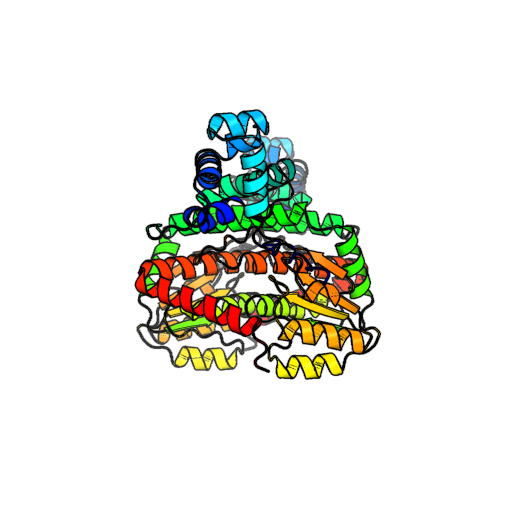93.31 150 PHE B C 1
ATOM 3415 O O . PHE B 1 150 ? -2.258 3.668 12.609 1 93.31 150 PHE B O 1
ATOM 3422 N N . GLY B 1 151 ? -2.953 1.798 13.781 1 91.06 151 GLY B N 1
ATOM 3423 C CA . GLY B 1 151 ? -3.9 1.434 12.742 1 91.06 151 GLY B CA 1
ATOM 3424 C C . GLY B 1 151 ? -3.256 1.273 11.375 1 91.06 151 GLY B C 1
ATOM 3425 O O . GLY B 1 151 ? -2.277 0.538 11.227 1 91.06 151 GLY B O 1
ATOM 3426 N N . ALA B 1 152 ? -3.826 1.999 10.406 1 91.56 152 ALA B N 1
ATOM 3427 C CA . ALA B 1 152 ? -3.273 1.946 9.055 1 91.56 152 ALA B CA 1
ATOM 3428 C C . ALA B 1 152 ? -1.827 2.432 9.031 1 91.56 152 ALA B C 1
ATOM 3430 O O . ALA B 1 152 ? -0.99 1.879 8.312 1 91.56 152 ALA B O 1
ATOM 3431 N N . SER B 1 153 ? -1.552 3.416 9.836 1 94.81 153 SER B N 1
ATOM 3432 C CA . SER B 1 153 ? -0.183 3.912 9.93 1 94.81 153 SER B CA 1
ATOM 3433 C C . SER B 1 153 ? 0.727 2.893 10.609 1 94.81 153 SER B C 1
ATOM 3435 O O . SER B 1 153 ? 1.93 2.85 10.336 1 94.81 153 SER B O 1
ATOM 3437 N N . GLY B 1 154 ? 0.149 2.125 11.531 1 96.12 154 GLY B N 1
ATOM 3438 C CA . GLY B 1 154 ? 0.9 1.032 12.125 1 96.12 154 GLY B CA 1
ATOM 3439 C C . GLY B 1 154 ? 1.334 -0.014 11.117 1 96.12 154 GLY B C 1
ATOM 3440 O O . GLY B 1 154 ? 2.426 -0.574 11.227 1 96.12 154 GLY B O 1
ATOM 3441 N N . ILE B 1 155 ? 0.479 -0.258 10.164 1 96.25 155 ILE B N 1
ATOM 3442 C CA . ILE B 1 155 ? 0.805 -1.17 9.078 1 96.25 155 ILE B CA 1
ATOM 3443 C C . ILE B 1 155 ? 1.997 -0.629 8.289 1 96.25 155 ILE B C 1
ATOM 3445 O O . ILE B 1 155 ? 2.922 -1.376 7.961 1 96.25 155 ILE B O 1
ATOM 3449 N N . VAL B 1 156 ? 2.02 0.613 8.016 1 97.44 156 VAL B N 1
ATOM 3450 C CA . VAL B 1 156 ? 3.115 1.264 7.301 1 97.44 156 VAL B CA 1
ATOM 3451 C C . VAL B 1 156 ? 4.402 1.14 8.117 1 97.44 156 VAL B C 1
ATOM 3453 O O . VAL B 1 156 ? 5.465 0.829 7.566 1 97.44 156 VAL B O 1
ATOM 3456 N N . ALA B 1 157 ? 4.258 1.368 9.43 1 98.38 157 ALA B N 1
ATOM 3457 C CA . ALA B 1 157 ? 5.422 1.283 10.312 1 98.38 157 ALA B CA 1
ATOM 3458 C C . ALA B 1 157 ? 6.023 -0.118 10.289 1 98.38 157 ALA B C 1
ATOM 3460 O O . ALA B 1 157 ? 7.246 -0.274 10.203 1 98.38 157 ALA B O 1
ATOM 3461 N N . ARG B 1 158 ? 5.184 -1.101 10.352 1 97.06 158 ARG B N 1
ATOM 3462 C CA . ARG B 1 158 ? 5.652 -2.482 10.352 1 97.06 158 ARG B CA 1
ATOM 3463 C C . ARG B 1 158 ? 6.297 -2.844 9.023 1 97.06 158 ARG B C 1
ATOM 3465 O O . ARG B 1 158 ? 7.297 -3.568 8.984 1 97.06 158 ARG B O 1
ATOM 3472 N N . ASP B 1 159 ? 5.77 -2.395 7.977 1 96.75 159 ASP B N 1
ATOM 3473 C CA . ASP B 1 159 ? 6.379 -2.604 6.668 1 96.75 159 ASP B CA 1
ATOM 3474 C C . ASP B 1 159 ? 7.773 -1.979 6.605 1 96.75 159 ASP B C 1
ATOM 3476 O O . ASP B 1 159 ? 8.711 -2.586 6.078 1 96.75 159 ASP B O 1
ATOM 3480 N N . ALA B 1 160 ? 7.844 -0.781 7.078 1 97.69 160 ALA B N 1
ATOM 3481 C CA . ALA B 1 160 ? 9.133 -0.088 7.105 1 97.69 160 ALA B CA 1
ATOM 3482 C C . ALA B 1 160 ? 10.156 -0.86 7.93 1 97.69 160 ALA B C 1
ATOM 3484 O O . ALA B 1 160 ? 11.305 -1.009 7.52 1 97.69 160 ALA B O 1
ATOM 3485 N N . GLN B 1 161 ? 9.68 -1.294 9.062 1 97.5 161 GLN B N 1
ATOM 3486 C CA . GLN B 1 161 ? 10.57 -2.061 9.93 1 97.5 161 GLN B CA 1
ATOM 3487 C C . GLN B 1 161 ? 11.133 -3.277 9.195 1 97.5 161 GLN B C 1
ATOM 3489 O O . GLN B 1 161 ? 12.312 -3.609 9.359 1 97.5 161 GLN B O 1
ATOM 3494 N N . GLN B 1 162 ? 10.359 -3.932 8.438 1 93.56 162 GLN B N 1
ATOM 3495 C CA . GLN B 1 162 ? 10.781 -5.133 7.727 1 93.56 162 GLN B CA 1
ATOM 3496 C C . GLN B 1 162 ? 11.852 -4.812 6.688 1 93.56 162 GLN B C 1
ATOM 3498 O O . GLN B 1 162 ? 12.547 -5.711 6.203 1 93.56 162 GLN B O 1
ATOM 3503 N N . LYS B 1 163 ? 12 -3.564 6.344 1 92.44 163 LYS B N 1
ATOM 3504 C CA . LYS B 1 163 ? 12.984 -3.154 5.352 1 92.44 163 LYS B CA 1
ATOM 3505 C C . LYS B 1 163 ? 14.32 -2.82 6.012 1 92.44 163 LYS B C 1
ATOM 3507 O O . LYS B 1 163 ? 15.164 -2.15 5.414 1 92.44 163 LYS B O 1
ATOM 3512 N N . PHE B 1 164 ? 14.547 -3.301 7.215 1 91.88 164 PHE B N 1
ATOM 3513 C CA . PHE B 1 164 ? 15.742 -3.016 7.996 1 91.88 164 PHE B CA 1
ATOM 3514 C C . PHE B 1 164 ? 17 -3.406 7.227 1 91.88 164 PHE B C 1
ATOM 3516 O O . PHE B 1 164 ? 18.031 -2.732 7.324 1 91.88 164 PHE B O 1
ATOM 3523 N N . PRO B 1 165 ? 16.969 -4.473 6.43 1 88.06 165 PRO B N 1
ATOM 3524 C CA . PRO B 1 165 ? 18.188 -4.758 5.676 1 88.06 165 PRO B CA 1
ATOM 3525 C C . PRO B 1 165 ? 18.547 -3.648 4.691 1 88.06 165 PRO B C 1
ATOM 3527 O O . PRO B 1 165 ? 19.734 -3.418 4.418 1 88.06 165 PRO B O 1
ATOM 3530 N N . LEU B 1 166 ? 17.578 -3.014 4.141 1 89.5 166 LEU B N 1
ATOM 3531 C CA . LEU B 1 166 ? 17.844 -1.895 3.242 1 89.5 166 LEU B CA 1
ATOM 3532 C C . LEU B 1 166 ? 18.328 -0.678 4.016 1 89.5 166 LEU B C 1
ATOM 3534 O O . LEU B 1 166 ? 19.266 0.005 3.578 1 89.5 166 LEU B O 1
ATOM 3538 N N . PHE B 1 167 ? 17.781 -0.482 5.16 1 94 167 PHE B N 1
ATOM 3539 C CA . PHE B 1 167 ? 18.219 0.636 5.988 1 94 167 PHE B CA 1
ATOM 3540 C C . PHE B 1 167 ? 19.609 0.382 6.559 1 94 167 PHE B C 1
ATOM 3542 O O . PHE B 1 167 ? 20.344 1.324 6.867 1 94 167 PHE B O 1
ATOM 3549 N N . GLY B 1 168 ? 19.922 -0.921 6.77 1 92.56 168 GLY B N 1
ATOM 3550 C CA . GLY B 1 168 ? 21.266 -1.304 7.168 1 92.56 168 GLY B CA 1
ATOM 3551 C C . GLY B 1 168 ? 21.5 -1.185 8.664 1 92.56 168 GLY B C 1
ATOM 3552 O O . GLY B 1 168 ? 22.641 -1.247 9.125 1 92.56 168 GLY B O 1
ATOM 3553 N N . VAL B 1 169 ? 20.547 -0.906 9.438 1 95.69 169 VAL B N 1
ATOM 3554 C CA . VAL B 1 169 ? 20.625 -0.773 10.891 1 95.69 169 VAL B CA 1
ATOM 3555 C C . VAL B 1 169 ? 19.422 -1.437 11.539 1 95.69 169 VAL B C 1
ATOM 3557 O O . VAL B 1 169 ? 18.422 -1.702 10.875 1 95.69 169 VAL B O 1
ATOM 3560 N N . PRO B 1 170 ? 19.469 -1.76 12.844 1 96.62 170 PRO B N 1
ATOM 3561 C CA . PRO B 1 170 ? 18.281 -2.295 13.516 1 96.62 170 PRO B CA 1
ATOM 3562 C C . PRO B 1 170 ? 17.078 -1.347 13.438 1 96.62 170 PRO B C 1
ATOM 3564 O O . PRO B 1 170 ? 17.234 -0.135 13.609 1 96.62 170 PRO B O 1
ATOM 3567 N N . CYS B 1 171 ? 15.945 -1.91 13.078 1 98 171 CYS B N 1
ATOM 3568 C CA . CYS B 1 171 ? 14.703 -1.15 12.992 1 98 171 CYS B CA 1
ATOM 3569 C C . CYS B 1 171 ? 13.625 -1.763 13.875 1 98 171 CYS B C 1
ATOM 3571 O O . CYS B 1 171 ? 13.547 -2.984 14.016 1 98 171 CYS B O 1
ATOM 3573 N N . GLY B 1 172 ? 12.828 -0.939 14.5 1 98.12 172 GLY B N 1
ATOM 3574 C CA . GLY B 1 172 ? 11.695 -1.379 15.297 1 98.12 172 GLY B CA 1
ATOM 3575 C C . GLY B 1 172 ? 10.383 -0.728 14.883 1 98.12 172 GLY B C 1
ATOM 3576 O O . GLY B 1 172 ? 10.383 0.295 14.203 1 98.12 172 GLY B O 1
ATOM 3577 N N . ALA B 1 173 ? 9.25 -1.354 15.234 1 98.19 173 ALA B N 1
ATOM 3578 C CA . ALA B 1 173 ? 7.914 -0.819 14.984 1 98.19 173 ALA B CA 1
ATOM 3579 C C . ALA B 1 173 ? 6.922 -1.325 16.031 1 98.19 173 ALA B C 1
ATOM 3581 O O . ALA B 1 173 ? 6.066 -2.158 15.727 1 98.19 173 ALA B O 1
ATOM 3582 N N . GLU B 1 174 ? 6.984 -0.748 17.172 1 95.5 174 GLU B N 1
ATOM 3583 C CA . GLU B 1 174 ? 6.066 -1.132 18.234 1 95.5 174 GLU B CA 1
ATOM 3584 C C . GLU B 1 174 ? 4.66 -0.602 17.969 1 95.5 174 GLU B C 1
ATOM 3586 O O . GLU B 1 174 ? 4.492 0.549 17.562 1 95.5 174 GLU B O 1
ATOM 3591 N N . THR B 1 175 ? 3.678 -1.439 18.266 1 90.5 175 THR B N 1
ATOM 3592 C CA . THR B 1 175 ? 2.318 -1.062 17.891 1 90.5 175 THR B CA 1
ATOM 3593 C C . THR B 1 175 ? 1.514 -0.656 19.125 1 90.5 175 THR B C 1
ATOM 3595 O O . THR B 1 175 ? 0.481 0.007 19 1 90.5 175 THR B O 1
ATOM 3598 N N . ASP B 1 176 ? 1.914 -1.102 20.297 1 92.62 176 ASP B N 1
ATOM 3599 C CA . ASP B 1 176 ? 1.213 -0.763 21.531 1 92.62 176 ASP B CA 1
ATOM 3600 C C . ASP B 1 176 ? 1.604 0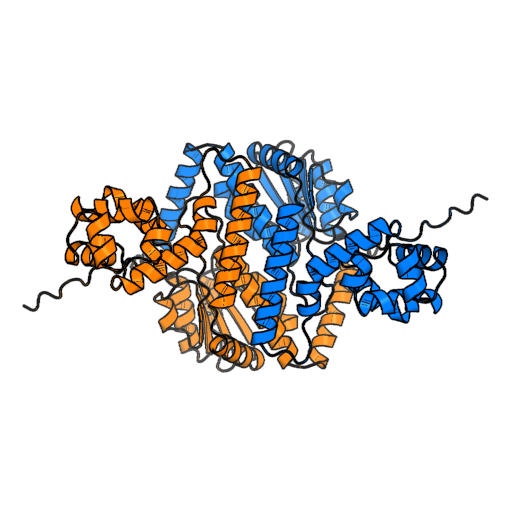.629 22.016 1 92.62 176 ASP B C 1
ATOM 3602 O O . ASP B 1 176 ? 2.791 0.937 22.156 1 92.62 176 ASP B O 1
ATOM 3606 N N . ALA B 1 177 ? 0.587 1.44 22.312 1 91.44 177 ALA B N 1
ATOM 3607 C CA . ALA B 1 177 ? 0.826 2.84 22.656 1 91.44 177 ALA B CA 1
ATOM 3608 C C . ALA B 1 177 ? 1.719 2.953 23.891 1 91.44 177 ALA B C 1
ATOM 3610 O O . ALA B 1 177 ? 2.619 3.793 23.938 1 91.44 177 ALA B O 1
ATOM 3611 N N . HIS B 1 178 ? 1.488 2.111 24.859 1 92.19 178 HIS B N 1
ATOM 3612 C CA . HIS B 1 178 ? 2.287 2.156 26.078 1 92.19 178 HIS B CA 1
ATOM 3613 C C . HIS B 1 178 ? 3.727 1.728 25.812 1 92.19 178 HIS B C 1
ATOM 3615 O O . HIS B 1 178 ? 4.668 2.344 26.328 1 92.19 178 HIS B O 1
ATOM 3621 N N . GLN B 1 179 ? 3.852 0.751 25.047 1 94.06 179 GLN B N 1
ATOM 3622 C CA . GLN B 1 179 ? 5.188 0.269 24.719 1 94.06 179 GLN B CA 1
ATOM 3623 C C . GLN B 1 179 ? 5.938 1.272 23.844 1 94.06 179 GLN B C 1
ATOM 3625 O O . GLN B 1 179 ? 7.16 1.389 23.938 1 94.06 179 GLN B O 1
ATOM 3630 N N . GLN B 1 180 ? 5.184 1.988 23.031 1 95.19 180 GLN B N 1
ATOM 3631 C CA . GLN B 1 180 ? 5.824 3.012 22.203 1 95.19 180 GLN B CA 1
ATOM 3632 C C . GLN B 1 180 ? 6.5 4.066 23.078 1 95.19 180 GLN B C 1
ATOM 3634 O O . GLN B 1 180 ? 7.613 4.504 22.781 1 95.19 180 GLN B O 1
ATOM 3639 N N . ILE B 1 181 ? 5.844 4.406 24.156 1 93.19 181 ILE B N 1
ATOM 3640 C CA . ILE B 1 181 ? 6.395 5.398 25.062 1 93.19 181 ILE B CA 1
ATOM 3641 C C . ILE B 1 181 ? 7.68 4.863 25.688 1 93.19 181 ILE B C 1
ATOM 3643 O O . ILE B 1 181 ? 8.664 5.598 25.844 1 93.19 181 ILE B O 1
ATOM 3647 N N . MET B 1 182 ? 7.656 3.607 26.062 1 93.69 182 MET B N 1
ATOM 3648 C CA . MET B 1 182 ? 8.844 2.984 26.641 1 93.69 182 MET B CA 1
ATOM 3649 C C . MET B 1 182 ? 9.992 2.971 25.641 1 93.69 182 MET B C 1
ATOM 3651 O O . MET B 1 182 ? 11.117 3.338 25.969 1 93.69 182 MET B O 1
ATOM 3655 N N . VAL B 1 183 ? 9.727 2.602 24.438 1 96.06 183 VAL B N 1
ATOM 3656 C CA . VAL B 1 183 ? 10.734 2.482 23.391 1 96.06 183 VAL B CA 1
ATOM 3657 C C . VAL B 1 183 ? 11.336 3.855 23.094 1 96.06 183 VAL B C 1
ATOM 3659 O O . VAL B 1 183 ? 12.555 3.998 23 1 96.06 183 VAL B O 1
ATOM 3662 N N . VAL B 1 184 ? 10.5 4.816 22.938 1 95.12 184 VAL B N 1
ATOM 3663 C CA . VAL B 1 184 ? 10.984 6.141 22.547 1 95.12 184 VAL B CA 1
ATOM 3664 C C . VAL B 1 184 ? 11.852 6.719 23.672 1 95.12 184 VAL B C 1
ATOM 3666 O O . VAL B 1 184 ? 12.812 7.438 23.406 1 95.12 184 VAL B O 1
ATOM 3669 N N . SER B 1 185 ? 11.516 6.398 24.875 1 93.31 185 SER B N 1
ATOM 3670 C CA . SER B 1 185 ? 12.273 6.895 26.031 1 93.31 185 SER B CA 1
ATOM 3671 C C . SER B 1 185 ? 13.672 6.297 26.062 1 93.31 185 SER B C 1
ATOM 3673 O O . SER B 1 185 ? 14.562 6.82 26.75 1 93.31 185 SER B O 1
ATOM 3675 N N . MET B 1 186 ? 13.852 5.262 25.375 1 94.5 186 MET B N 1
ATOM 3676 C CA . MET B 1 186 ? 15.148 4.582 25.359 1 94.5 186 MET B CA 1
ATOM 3677 C C . MET B 1 186 ? 16 5.066 24.188 1 94.5 186 MET B C 1
ATOM 3679 O O . MET B 1 186 ? 17.172 4.691 24.078 1 94.5 186 MET B O 1
ATOM 3683 N N . LEU B 1 187 ? 15.438 5.859 23.312 1 95.81 187 LEU B N 1
ATOM 3684 C CA . LEU B 1 187 ? 16.188 6.375 22.172 1 95.81 187 LEU B CA 1
ATOM 3685 C C . LEU B 1 187 ? 17.234 7.395 22.625 1 95.81 187 LEU B C 1
ATOM 3687 O O . LEU B 1 187 ? 17.125 7.945 23.719 1 95.81 187 LEU B O 1
ATOM 3691 N N . LYS B 1 188 ? 18.281 7.57 21.828 1 95.31 188 LYS B N 1
ATOM 3692 C CA . LYS B 1 188 ? 19.422 8.445 22.125 1 95.31 188 LYS B CA 1
ATOM 3693 C C . LYS B 1 188 ? 19.828 9.242 20.891 1 95.31 188 LYS B C 1
ATOM 3695 O O . LYS B 1 188 ? 19.391 8.953 19.781 1 95.31 188 LYS B O 1
ATOM 3700 N N . PRO B 1 189 ? 20.703 10.266 21.203 1 96.69 189 PRO B N 1
ATOM 3701 C CA . PRO B 1 189 ? 21.234 10.992 20.047 1 96.69 189 PRO B CA 1
ATOM 3702 C C . PRO B 1 189 ? 21.891 10.062 19.031 1 96.69 189 PRO B C 1
ATOM 3704 O O . PRO B 1 189 ? 22.625 9.141 19.406 1 96.69 189 PRO B O 1
ATOM 3707 N N . GLY B 1 190 ? 21.562 10.18 17.812 1 97.5 190 GLY B N 1
ATOM 3708 C CA . GLY B 1 190 ? 22.047 9.305 16.75 1 97.5 190 GLY B CA 1
ATOM 3709 C C . GLY B 1 190 ? 20.984 8.344 16.25 1 97.5 190 GLY B C 1
ATOM 3710 O O . GLY B 1 190 ? 21.125 7.781 15.156 1 97.5 190 GLY B O 1
ATOM 3711 N N . ASP B 1 191 ? 19.969 8.133 17.062 1 98.19 191 ASP B N 1
ATOM 3712 C CA . ASP B 1 191 ? 18.828 7.355 16.609 1 98.19 191 ASP B CA 1
ATOM 3713 C C . ASP B 1 191 ? 17.828 8.227 15.867 1 98.19 191 ASP B C 1
ATOM 3715 O O . ASP B 1 191 ? 17.875 9.461 15.953 1 98.19 191 ASP B O 1
ATOM 3719 N N . VAL B 1 192 ? 17.031 7.594 15.047 1 98.69 192 VAL B N 1
ATOM 3720 C CA . VAL B 1 192 ? 16 8.328 14.32 1 98.69 192 VAL B CA 1
ATOM 3721 C C . VAL B 1 192 ? 14.625 7.727 14.609 1 98.69 192 VAL B C 1
ATOM 3723 O O . VAL B 1 192 ? 14.461 6.504 14.578 1 98.69 192 VAL B O 1
ATOM 3726 N N . ALA B 1 193 ? 13.703 8.578 15.016 1 98.75 193 ALA B N 1
ATOM 3727 C CA . ALA B 1 193 ? 12.289 8.211 15.148 1 98.75 193 ALA B CA 1
ATOM 3728 C C . ALA B 1 193 ? 11.492 8.672 13.938 1 98.75 193 ALA B C 1
ATOM 3730 O O . ALA B 1 193 ? 11.539 9.844 13.562 1 98.75 193 ALA B O 1
ATOM 3731 N N . VAL B 1 194 ? 10.797 7.727 13.281 1 98.88 194 VAL B N 1
ATOM 3732 C CA . VAL B 1 194 ? 9.883 8.055 12.188 1 98.88 194 VAL B CA 1
ATOM 3733 C C . VAL B 1 194 ? 8.438 7.883 12.648 1 98.88 194 VAL B C 1
ATOM 3735 O O . VAL B 1 194 ? 8.016 6.773 12.969 1 98.88 194 VAL B O 1
ATOM 3738 N N . VAL B 1 195 ? 7.711 8.984 12.719 1 98.62 195 VAL B N 1
ATOM 3739 C CA . VAL B 1 195 ? 6.312 8.945 13.141 1 98.62 195 VAL B CA 1
ATOM 3740 C C . VAL B 1 195 ? 5.402 9.094 11.922 1 98.62 195 VAL B C 1
ATOM 3742 O O . VAL B 1 195 ? 5.609 9.977 11.086 1 98.62 195 VAL B O 1
ATOM 3745 N N . ILE B 1 196 ? 4.438 8.203 11.805 1 97.81 196 ILE B N 1
ATOM 3746 C CA . ILE B 1 196 ? 3.541 8.141 10.656 1 97.81 196 ILE B CA 1
ATOM 3747 C C . ILE B 1 196 ? 2.107 8.406 11.109 1 97.81 196 ILE B C 1
ATOM 3749 O O . ILE B 1 196 ? 1.579 7.703 11.977 1 97.81 196 ILE B O 1
ATOM 3753 N N . SER B 1 197 ? 1.521 9.406 10.578 1 93.56 197 SER B N 1
ATOM 3754 C CA . SER B 1 197 ? 0.153 9.781 10.914 1 93.56 197 SER B CA 1
ATOM 3755 C C . SER B 1 197 ? -0.48 10.617 9.805 1 93.56 197 SER B C 1
ATOM 3757 O O . SER B 1 197 ? 0.009 11.695 9.477 1 93.56 197 SER B O 1
ATOM 3759 N N . ASN B 1 198 ? -1.544 10.109 9.281 1 88.75 198 ASN B N 1
ATOM 3760 C CA . ASN B 1 198 ? -2.16 10.82 8.164 1 88.75 198 ASN B CA 1
ATOM 3761 C C . ASN B 1 198 ? -2.709 12.18 8.594 1 88.75 198 ASN B C 1
ATOM 3763 O O . ASN B 1 198 ? -2.4 13.195 7.98 1 88.75 198 ASN B O 1
ATOM 3767 N N . THR B 1 199 ? -3.42 12.219 9.68 1 81.88 199 THR B N 1
ATOM 3768 C CA . THR B 1 199 ? -4.047 13.461 10.109 1 81.88 199 THR B CA 1
ATOM 3769 C C . THR B 1 199 ? -3.066 14.312 10.914 1 81.88 199 THR B C 1
ATOM 3771 O O . THR B 1 199 ? -3.244 15.531 11.031 1 81.88 199 THR B O 1
ATOM 3774 N N . GLY B 1 200 ? -2.105 13.672 11.547 1 88.56 200 GLY B N 1
ATOM 3775 C CA . GLY B 1 200 ? -1.17 14.359 12.422 1 88.56 200 GLY B CA 1
ATOM 3776 C C . GLY B 1 200 ? -1.809 14.844 13.711 1 88.56 200 GLY B C 1
ATOM 3777 O O . GLY B 1 200 ? -1.278 15.742 14.367 1 88.56 200 GLY B O 1
ATOM 3778 N N . ALA B 1 201 ? -2.939 14.273 14.031 1 85.69 201 ALA B N 1
ATOM 3779 C CA . ALA B 1 201 ? -3.674 14.789 15.18 1 85.69 201 ALA B CA 1
ATOM 3780 C C . ALA B 1 201 ? -3.801 13.734 16.266 1 85.69 201 ALA B C 1
ATOM 3782 O O . ALA B 1 201 ? -4.387 13.992 17.328 1 85.69 201 ALA B O 1
ATOM 3783 N N . THR B 1 202 ? -3.254 12.562 16.047 1 89 202 THR B N 1
ATOM 3784 C CA . THR B 1 202 ? -3.34 11.5 17.047 1 89 202 THR B CA 1
ATOM 3785 C C . THR B 1 202 ? -2.461 11.82 18.25 1 89 202 THR B C 1
ATOM 3787 O O . THR B 1 202 ? -1.235 11.867 18.141 1 89 202 THR B O 1
ATOM 3790 N N . LEU B 1 203 ? -3.045 11.953 19.391 1 91.75 203 LEU B N 1
ATOM 3791 C CA . LEU B 1 203 ? -2.363 12.43 20.594 1 91.75 203 LEU B CA 1
ATOM 3792 C C . LEU B 1 203 ? -1.218 11.5 20.984 1 91.75 203 LEU B C 1
ATOM 3794 O O . LEU B 1 203 ? -0.128 11.961 21.328 1 91.75 203 LEU B O 1
ATOM 3798 N N . ALA B 1 204 ? -1.516 10.227 20.953 1 93.19 204 ALA B N 1
ATOM 3799 C CA . ALA B 1 204 ? -0.49 9.266 21.359 1 93.19 204 ALA B CA 1
ATOM 3800 C C . ALA B 1 204 ? 0.755 9.391 20.484 1 93.19 204 ALA B C 1
ATOM 3802 O O . ALA B 1 204 ? 1.88 9.289 20.969 1 93.19 204 ALA B O 1
ATOM 3803 N N . ILE B 1 205 ? 0.581 9.641 19.219 1 95.38 205 ILE B N 1
ATOM 3804 C CA . ILE B 1 205 ? 1.713 9.758 18.312 1 95.38 205 ILE B CA 1
ATOM 3805 C C . ILE B 1 205 ? 2.418 11.094 18.531 1 95.38 205 ILE B C 1
ATOM 3807 O O . ILE B 1 205 ? 3.643 11.18 18.422 1 95.38 205 ILE B O 1
ATOM 3811 N N . ILE B 1 206 ? 1.64 12.094 18.812 1 95.56 206 ILE B N 1
ATOM 3812 C CA . ILE B 1 206 ? 2.211 13.398 19.125 1 95.56 206 ILE B CA 1
ATOM 3813 C C . ILE B 1 206 ? 3.094 13.289 20.375 1 95.56 206 ILE B C 1
ATOM 3815 O O . ILE B 1 206 ? 4.215 13.805 20.391 1 95.56 206 ILE B O 1
ATOM 3819 N N . GLU B 1 207 ? 2.578 12.57 21.344 1 96 207 GLU B N 1
ATOM 3820 C CA . GLU B 1 207 ? 3.354 12.359 22.562 1 96 207 GLU B CA 1
ATOM 3821 C C . GLU B 1 207 ? 4.633 11.578 22.266 1 96 207 GLU B C 1
ATOM 3823 O O . GLU B 1 207 ? 5.695 11.898 22.812 1 96 207 GLU B O 1
ATOM 3828 N N . THR B 1 208 ? 4.527 10.594 21.438 1 96.56 208 THR B N 1
ATOM 3829 C CA . THR B 1 208 ? 5.691 9.812 21.031 1 96.56 208 THR B CA 1
ATOM 3830 C C . THR B 1 208 ? 6.73 10.711 20.359 1 96.56 208 THR B C 1
ATOM 3832 O O . THR B 1 208 ? 7.918 10.641 20.688 1 96.56 208 THR B O 1
ATOM 3835 N N . ALA B 1 209 ? 6.312 11.555 19.516 1 97.44 209 ALA B N 1
ATOM 3836 C CA . ALA B 1 209 ? 7.211 12.461 18.812 1 97.44 209 ALA B CA 1
ATOM 3837 C C . ALA B 1 209 ? 7.867 13.445 19.781 1 97.44 209 ALA B C 1
ATOM 3839 O O . ALA B 1 209 ? 9.07 13.703 19.688 1 97.44 209 ALA B O 1
ATOM 3840 N N . ARG B 1 210 ? 7.07 13.984 20.625 1 97.06 210 ARG B N 1
ATOM 3841 C CA . ARG B 1 210 ? 7.578 14.93 21.609 1 97.06 210 ARG B CA 1
ATOM 3842 C C . ARG B 1 210 ? 8.672 14.297 22.469 1 97.06 210 ARG B C 1
ATOM 3844 O O . ARG B 1 210 ? 9.742 14.883 22.656 1 97.06 210 ARG B O 1
ATOM 3851 N N . ARG B 1 211 ? 8.43 13.125 22.969 1 96.88 211 ARG B N 1
ATOM 3852 C CA . ARG B 1 211 ? 9.391 12.422 23.812 1 96.88 211 ARG B CA 1
ATOM 3853 C C . ARG B 1 211 ? 10.641 12.047 23.047 1 96.88 211 ARG B C 1
ATOM 3855 O O . ARG B 1 211 ? 11.75 12.062 23.594 1 96.88 211 ARG B O 1
ATOM 3862 N N . ALA B 1 212 ? 10.492 11.625 21.781 1 97.12 212 ALA B N 1
ATOM 3863 C CA . ALA B 1 212 ? 11.641 11.328 20.938 1 97.12 212 ALA B CA 1
ATOM 3864 C C . ALA B 1 212 ? 12.562 12.547 20.812 1 97.12 212 ALA B C 1
ATOM 3866 O O . ALA B 1 212 ? 13.781 12.422 20.938 1 97.12 212 ALA B O 1
ATOM 3867 N N . ARG B 1 213 ? 11.961 13.625 20.641 1 95.19 213 ARG B N 1
ATOM 3868 C CA . ARG B 1 213 ? 12.727 14.867 20.547 1 95.19 213 ARG B CA 1
ATOM 3869 C C . ARG B 1 213 ? 13.453 15.156 21.859 1 95.19 213 ARG B C 1
ATOM 3871 O O . ARG B 1 213 ? 14.609 15.586 21.844 1 95.19 213 ARG B O 1
ATOM 3878 N N . GLU B 1 214 ? 12.734 14.953 22.891 1 94.81 214 GLU B N 1
ATOM 3879 C CA . GLU B 1 214 ? 13.312 15.172 24.219 1 94.81 214 GLU B CA 1
ATOM 3880 C C . GLU B 1 214 ? 14.516 14.258 24.453 1 94.81 214 GLU B C 1
ATOM 3882 O O . GLU B 1 214 ? 15.445 14.617 25.172 1 94.81 214 GLU B O 1
ATOM 3887 N N . SER B 1 215 ? 14.469 13.148 23.891 1 94.19 215 SER B N 1
ATOM 3888 C CA . SER B 1 215 ? 15.555 12.18 24.031 1 94.19 215 SER B CA 1
ATOM 3889 C C . SER B 1 215 ? 16.734 12.547 23.141 1 94.19 215 SER B C 1
ATOM 3891 O O . SER B 1 215 ? 17.781 11.875 23.172 1 94.19 215 SER B O 1
ATOM 3893 N N . GLY B 1 216 ? 16.578 13.531 22.25 1 94.12 216 GLY B N 1
ATOM 3894 C CA . GLY B 1 216 ? 17.672 14.039 21.438 1 94.12 216 GLY B CA 1
ATOM 3895 C C . GLY B 1 216 ? 17.734 13.383 20.062 1 94.12 216 GLY B C 1
ATOM 3896 O O . GLY B 1 216 ? 18.672 13.633 19.297 1 94.12 216 GLY B O 1
ATOM 3897 N N . CYS B 1 217 ? 16.828 12.508 19.781 1 94.5 217 CYS B N 1
ATOM 3898 C CA . CYS B 1 217 ? 16.875 11.875 18.469 1 94.5 217 CYS B CA 1
ATOM 3899 C C . CYS B 1 217 ? 16.219 12.766 17.406 1 94.5 217 CYS B C 1
ATOM 3901 O O . CYS B 1 217 ? 15.492 13.703 17.75 1 94.5 217 CYS B O 1
ATOM 3903 N N . GLN B 1 218 ? 16.531 12.5 16.156 1 97.38 218 GLN B N 1
ATOM 3904 C CA . GLN B 1 218 ? 15.867 13.164 15.039 1 97.38 218 GLN B CA 1
ATOM 3905 C C . GLN B 1 218 ? 14.5 12.547 14.773 1 97.38 218 GLN B C 1
ATOM 3907 O O . GLN B 1 218 ? 14.352 11.328 14.789 1 97.38 218 GLN B O 1
ATOM 3912 N N . VAL B 1 219 ? 13.531 13.445 14.578 1 98.69 219 VAL B N 1
ATOM 3913 C CA . VAL B 1 219 ? 12.172 12.969 14.344 1 98.69 219 VAL B CA 1
ATOM 3914 C C . VAL B 1 219 ? 11.758 13.297 12.914 1 98.69 219 VAL B C 1
ATOM 3916 O O . VAL B 1 219 ? 11.758 14.461 12.508 1 98.69 219 VAL B O 1
ATOM 3919 N N . ILE B 1 220 ? 11.445 12.281 12.125 1 98.88 220 ILE B N 1
ATOM 3920 C CA . ILE B 1 220 ? 10.883 12.414 10.781 1 98.88 220 ILE B CA 1
ATOM 3921 C C . ILE B 1 220 ? 9.391 12.117 10.812 1 98.88 220 ILE B C 1
ATOM 3923 O O . ILE B 1 220 ? 8.969 11.078 11.32 1 98.88 220 ILE B O 1
ATOM 3927 N N . GLY B 1 221 ? 8.578 13.055 10.383 1 98.75 221 GLY B N 1
ATOM 3928 C CA . GLY B 1 221 ? 7.145 12.828 10.258 1 98.75 221 GLY B CA 1
ATOM 3929 C C . GLY B 1 221 ? 6.703 12.539 8.836 1 98.75 221 GLY B C 1
ATOM 3930 O O . GLY B 1 221 ? 7.027 13.297 7.918 1 98.75 221 GLY B O 1
ATOM 3931 N N . ILE B 1 222 ? 6.051 11.406 8.602 1 98.44 222 ILE B N 1
ATOM 3932 C CA . ILE B 1 222 ? 5.277 11.156 7.391 1 98.44 222 ILE B CA 1
ATOM 3933 C C . ILE B 1 222 ? 3.803 11.445 7.645 1 98.44 222 ILE B C 1
ATOM 3935 O O . ILE B 1 222 ? 3.115 10.68 8.32 1 98.44 222 ILE B O 1
ATOM 3939 N N . VAL B 1 223 ? 3.32 12.578 7.102 1 95.19 223 VAL B N 1
ATOM 3940 C CA . VAL B 1 223 ? 1.991 13.062 7.461 1 95.19 223 VAL B CA 1
ATOM 3941 C C . VAL B 1 223 ? 1.212 13.422 6.195 1 95.19 223 VAL B C 1
ATOM 3943 O O . VAL B 1 223 ? 1.805 13.688 5.148 1 95.19 223 VAL B O 1
ATOM 3946 N N . GLY B 1 224 ? -0.083 13.328 6.316 1 89.19 224 GLY B N 1
ATOM 3947 C CA . GLY B 1 224 ? -0.939 13.664 5.191 1 89.19 224 GLY B CA 1
ATOM 3948 C C . GLY B 1 224 ? -1.486 15.078 5.262 1 89.19 224 GLY B C 1
ATOM 3949 O O . GLY B 1 224 ? -2.113 15.555 4.316 1 89.19 224 GLY B O 1
ATOM 3950 N N . SER B 1 225 ? -1.321 15.695 6.477 1 82 225 SER B N 1
ATOM 3951 C CA . SER B 1 225 ? -1.82 17.047 6.699 1 82 225 SER B CA 1
ATOM 3952 C C . SER B 1 225 ? -0.936 17.812 7.68 1 82 225 SER B C 1
ATOM 3954 O O . SER B 1 225 ? -0.099 17.219 8.359 1 82 225 SER B O 1
ATOM 3956 N N . ASP B 1 226 ? -1.145 19.172 7.613 1 86 226 ASP B N 1
ATOM 3957 C CA . ASP B 1 226 ? -0.374 20.031 8.508 1 86 226 ASP B CA 1
ATOM 3958 C C . ASP B 1 226 ? -1.02 20.109 9.891 1 86 226 ASP B C 1
ATOM 3960 O O . ASP B 1 226 ? -1.412 21.188 10.344 1 86 226 ASP B O 1
ATOM 3964 N N . GLY B 1 227 ? -1.017 19.016 10.586 1 85.88 227 GLY B N 1
ATOM 3965 C CA . GLY B 1 227 ? -1.569 18.938 11.93 1 85.88 227 GLY B CA 1
ATOM 3966 C C . GLY B 1 227 ? -0.539 19.188 13.016 1 85.88 227 GLY B C 1
ATOM 3967 O O . GLY B 1 227 ? 0.624 19.469 12.719 1 85.88 227 GLY B O 1
ATOM 3968 N N . PRO B 1 228 ? -0.975 19.078 14.312 1 91.5 228 PRO B N 1
ATOM 3969 C CA . PRO B 1 228 ? -0.125 19.406 15.461 1 91.5 228 PRO B CA 1
ATOM 3970 C C . PRO B 1 228 ? 1.155 18.578 15.492 1 91.5 228 PRO B C 1
ATOM 3972 O O . PRO B 1 228 ? 2.176 19.031 16.016 1 91.5 228 PRO B O 1
ATOM 3975 N N . LEU B 1 229 ? 1.127 17.438 14.922 1 96 229 LEU B N 1
ATOM 3976 C CA . LEU B 1 229 ? 2.277 16.531 14.945 1 96 229 LEU B CA 1
ATOM 3977 C C . LEU B 1 229 ? 3.488 17.188 14.289 1 96 229 LEU B C 1
ATOM 3979 O O . LEU B 1 229 ? 4.629 16.938 14.688 1 96 229 LEU B O 1
ATOM 3983 N N . VAL B 1 230 ? 3.248 18.047 13.344 1 96.25 230 VAL B N 1
ATOM 3984 C CA . VAL B 1 230 ? 4.293 18.641 12.523 1 96.25 230 VAL B CA 1
ATOM 3985 C C . VAL B 1 230 ? 5.234 19.469 13.406 1 96.25 230 VAL B C 1
ATOM 3987 O O . VAL B 1 230 ? 6.445 19.5 13.164 1 96.25 230 VAL B O 1
ATOM 3990 N N . GLU B 1 231 ? 4.738 20.016 14.477 1 96.19 231 GLU B N 1
ATOM 3991 C CA . GLU B 1 231 ? 5.512 20.875 15.359 1 96.19 231 GLU B CA 1
ATOM 3992 C C . GLU B 1 231 ? 6.602 20.094 16.094 1 96.19 231 GLU B C 1
ATOM 3994 O O . GLU B 1 231 ? 7.586 20.672 16.547 1 96.19 231 GLU B O 1
ATOM 3999 N N . PHE B 1 232 ? 6.48 18.875 16.125 1 97.62 232 PHE B N 1
ATOM 4000 C CA . PHE B 1 232 ? 7.418 18.062 16.891 1 97.62 232 PHE B CA 1
ATOM 4001 C C . PHE B 1 232 ? 8.344 17.281 15.969 1 97.62 232 PHE B C 1
ATOM 4003 O O . PHE B 1 232 ? 9.125 16.438 16.422 1 97.62 232 PHE B O 1
ATOM 4010 N N . CYS B 1 233 ? 8.297 17.516 14.688 1 98.25 233 CYS B N 1
ATOM 4011 C CA . CYS B 1 233 ? 9.133 16.828 13.711 1 98.25 233 CYS B CA 1
ATOM 4012 C C . CYS B 1 233 ? 10.266 17.719 13.227 1 98.25 233 CYS B C 1
ATOM 4014 O O . CYS B 1 233 ? 10.07 18.922 13.023 1 98.25 233 CYS B O 1
ATOM 4016 N N . ASP B 1 234 ? 11.438 17.172 13.047 1 98.44 234 ASP B N 1
ATOM 4017 C CA . ASP B 1 234 ? 12.57 17.875 12.469 1 98.44 234 ASP B CA 1
ATOM 4018 C C . ASP B 1 234 ? 12.492 17.891 10.945 1 98.44 234 ASP B C 1
ATOM 4020 O O . ASP B 1 234 ? 12.953 18.844 10.305 1 98.44 234 ASP B O 1
ATOM 4024 N N . ILE B 1 235 ? 12.055 16.844 10.352 1 98.62 235 ILE B N 1
ATOM 4025 C CA . ILE B 1 235 ? 11.836 16.688 8.922 1 98.62 235 ILE B CA 1
ATOM 4026 C C . ILE B 1 235 ? 10.398 16.234 8.664 1 98.62 235 ILE B C 1
ATOM 4028 O O . ILE B 1 235 ? 9.914 15.289 9.289 1 98.62 235 ILE B O 1
ATOM 4032 N N . VAL B 1 236 ? 9.711 16.938 7.812 1 98.44 236 VAL B N 1
ATOM 4033 C CA . VAL B 1 236 ? 8.32 16.609 7.516 1 98.44 236 VAL B CA 1
ATOM 4034 C C . VAL B 1 236 ? 8.188 16.188 6.055 1 98.44 236 VAL B C 1
ATOM 4036 O O . VAL B 1 236 ? 8.508 16.953 5.145 1 98.44 236 VAL B O 1
ATOM 4039 N N . LEU B 1 237 ? 7.82 14.953 5.875 1 98.5 237 LEU B N 1
ATOM 4040 C CA . LEU B 1 237 ? 7.398 14.469 4.562 1 98.5 237 LEU B CA 1
ATOM 4041 C C . LEU B 1 237 ? 5.883 14.547 4.414 1 98.5 237 LEU B C 1
ATOM 4043 O O . LEU B 1 237 ? 5.156 13.711 4.945 1 98.5 237 LEU B O 1
ATOM 4047 N N . MET B 1 238 ? 5.434 15.531 3.668 1 94.94 238 MET B N 1
ATOM 4048 C CA . MET B 1 238 ? 4.012 15.766 3.443 1 94.94 238 MET B CA 1
ATOM 4049 C C . MET B 1 238 ? 3.49 14.883 2.311 1 94.94 238 MET B C 1
ATOM 4051 O O . MET B 1 238 ? 3.811 15.109 1.144 1 94.94 238 MET B O 1
ATOM 4055 N N . VAL B 1 239 ? 2.713 13.859 2.715 1 94.5 239 VAL B N 1
ATOM 4056 C CA . VAL B 1 239 ? 2.146 12.883 1.784 1 94.5 239 VAL B CA 1
ATOM 4057 C C . VAL B 1 239 ? 0.631 13.055 1.718 1 94.5 239 VAL B C 1
ATOM 4059 O O . VAL B 1 239 ? -0.118 12.211 2.219 1 94.5 239 VAL B O 1
ATOM 4062 N N . GLU B 1 240 ? 0.285 14.055 1.127 1 83.5 240 GLU B N 1
ATOM 4063 C CA . GLU B 1 240 ? -1.13 14.391 1.025 1 83.5 240 GLU B CA 1
ATOM 4064 C C . GLU B 1 240 ? -1.815 13.586 -0.074 1 83.5 240 GLU B C 1
ATOM 4066 O O . GLU B 1 240 ? -1.313 13.508 -1.197 1 83.5 240 GLU B O 1
ATOM 4071 N N . THR B 1 241 ? -2.793 12.836 0.414 1 76.44 241 THR B N 1
ATOM 4072 C CA . THR B 1 241 ? -3.58 12.109 -0.574 1 76.44 241 THR B CA 1
ATOM 4073 C C . THR B 1 241 ? -4.938 12.773 -0.778 1 76.44 241 THR B C 1
ATOM 4075 O O . THR B 1 241 ? -5.32 13.672 -0.018 1 76.44 241 THR B O 1
ATOM 4078 N N . LEU B 1 242 ? -5.504 12.375 -1.844 1 61.44 242 LEU B N 1
ATOM 4079 C CA . LEU B 1 242 ? -6.812 12.938 -2.172 1 61.44 242 LEU B CA 1
ATOM 4080 C C . LEU B 1 242 ? -7.91 12.266 -1.348 1 61.44 242 LEU B C 1
ATOM 4082 O O . LEU B 1 242 ? -9.023 12.078 -1.833 1 61.44 242 LEU B O 1
ATOM 4086 N N . GLU B 1 243 ? -7.535 11.922 -0.07 1 54.75 243 GLU B N 1
ATOM 4087 C CA . GLU B 1 243 ? -8.469 11.125 0.725 1 54.75 243 GLU B CA 1
ATOM 4088 C C . GLU B 1 243 ? -9.883 11.672 0.619 1 54.75 243 GLU B C 1
ATOM 4090 O O . GLU B 1 243 ? -10.102 12.875 0.735 1 54.75 243 GLU B O 1
ATOM 4095 N N . ASN B 1 244 ? -10.719 10.961 -0.17 1 46.47 244 ASN B N 1
ATOM 4096 C CA . ASN B 1 244 ? -12.148 11.227 -0.188 1 46.47 244 ASN B CA 1
ATOM 4097 C C . ASN B 1 244 ? -12.82 10.773 1.103 1 46.47 244 ASN B C 1
ATOM 4099 O O . ASN B 1 244 ? -12.492 9.711 1.637 1 46.47 244 ASN B O 1
ATOM 4103 N N . THR B 1 245 ? -13.07 11.734 1.943 1 43.56 245 THR B N 1
ATOM 4104 C CA . THR B 1 245 ? -13.773 11.516 3.203 1 43.56 245 THR B CA 1
ATOM 4105 C C . THR B 1 245 ? -14.914 10.516 3.023 1 43.56 245 THR B C 1
ATOM 4107 O O . THR B 1 245 ? -15.703 10.297 3.943 1 43.56 245 THR B O 1
ATOM 4110 N N . ASN B 1 246 ? -14.984 9.953 1.873 1 46.84 246 ASN B N 1
ATOM 4111 C CA . ASN B 1 246 ? -16.156 9.07 1.831 1 46.84 246 ASN B CA 1
ATOM 4112 C C . ASN B 1 246 ? -15.969 7.855 2.734 1 46.84 246 ASN B C 1
ATOM 4114 O O . ASN B 1 246 ? -14.852 7.379 2.922 1 46.84 246 ASN B O 1
ATOM 4118 N N . ILE B 1 247 ? -17.016 7.719 3.461 1 48.81 247 ILE B N 1
ATOM 4119 C CA . ILE B 1 247 ? -17.219 6.645 4.426 1 48.81 247 ILE B CA 1
ATOM 4120 C C . ILE B 1 247 ? -16.562 5.359 3.918 1 48.81 247 ILE B C 1
ATOM 4122 O O . ILE B 1 247 ? -16.109 4.535 4.707 1 48.81 247 ILE B O 1
ATOM 4126 N N . TYR B 1 248 ? -16.625 5.289 2.592 1 51.25 248 TYR B N 1
ATOM 4127 C CA . TYR B 1 248 ? -16.203 4.02 2.012 1 51.25 248 TYR B CA 1
ATOM 4128 C C . TYR B 1 248 ? -14.758 4.074 1.554 1 51.25 248 TYR B C 1
ATOM 4130 O O . TYR B 1 248 ? -14.203 3.078 1.077 1 51.25 248 TYR B O 1
ATOM 4138 N N . THR B 1 249 ? -14.305 5.312 1.652 1 51.88 249 THR B N 1
ATOM 4139 C CA . THR B 1 249 ? -13.055 5.391 0.902 1 51.88 249 THR B CA 1
ATOM 4140 C C . THR B 1 249 ? -11.914 4.73 1.674 1 51.88 249 THR B C 1
ATOM 4142 O O . THR B 1 249 ? -11.688 5.047 2.844 1 51.88 249 THR B O 1
ATOM 4145 N N . PRO B 1 250 ? -11.43 3.654 0.929 1 55.16 250 PRO B N 1
ATOM 4146 C CA . PRO B 1 250 ? -10.219 2.936 1.342 1 55.16 250 PRO B CA 1
ATOM 4147 C C . PRO B 1 250 ? -9.07 3.873 1.702 1 55.16 250 PRO B C 1
ATOM 4149 O O . PRO B 1 250 ? -9.047 5.023 1.26 1 55.16 250 PRO B O 1
ATOM 4152 N N . THR B 1 251 ? -8.328 3.584 2.781 1 70.81 251 THR B N 1
ATOM 4153 C CA . THR B 1 251 ? -7.199 4.316 3.35 1 70.81 251 THR B CA 1
ATOM 4154 C C . THR B 1 251 ? -6.059 4.422 2.344 1 70.81 251 THR B C 1
ATOM 4156 O O . THR B 1 251 ? -5.098 3.65 2.402 1 70.81 251 THR B O 1
ATOM 4159 N N . ILE B 1 252 ? -6.223 5.246 1.233 1 84.06 252 ILE B N 1
ATOM 4160 C CA . ILE B 1 252 ? -5.23 5.508 0.195 1 84.06 252 ILE B CA 1
ATOM 4161 C C . ILE B 1 252 ? -3.973 6.102 0.821 1 84.06 252 ILE B C 1
ATOM 4163 O O . ILE B 1 252 ? -2.867 5.906 0.312 1 84.06 252 ILE B O 1
ATOM 4167 N N . SER B 1 253 ? -4.145 6.762 1.928 1 88.19 253 SER B N 1
ATOM 4168 C CA . SER B 1 253 ? -3.018 7.414 2.588 1 88.19 253 SER B CA 1
ATOM 4169 C C . SER B 1 253 ? -1.931 6.406 2.945 1 88.19 253 SER B C 1
ATOM 4171 O O . SER B 1 253 ? -0.74 6.691 2.795 1 88.19 253 SER B O 1
ATOM 4173 N N . ARG B 1 254 ? -2.4 5.23 3.375 1 93.25 254 ARG B N 1
ATOM 4174 C CA . ARG B 1 254 ? -1.4 4.246 3.771 1 93.25 254 ARG B CA 1
ATOM 4175 C C . ARG B 1 254 ? -0.63 3.73 2.561 1 93.25 254 ARG B C 1
ATOM 4177 O O . ARG B 1 254 ? 0.565 3.443 2.656 1 93.25 254 ARG B O 1
ATOM 4184 N N . ILE B 1 255 ? -1.297 3.674 1.358 1 95 255 ILE B N 1
ATOM 4185 C CA . ILE B 1 255 ? -0.62 3.24 0.141 1 95 255 ILE B CA 1
ATOM 4186 C C . ILE B 1 255 ? 0.449 4.262 -0.245 1 95 255 ILE B C 1
ATOM 4188 O O . ILE B 1 255 ? 1.567 3.891 -0.609 1 95 255 ILE B O 1
ATOM 4192 N N . ALA B 1 256 ? 0.081 5.484 -0.15 1 94.44 256 ALA B N 1
ATOM 4193 C CA . ALA B 1 256 ? 1.037 6.547 -0.449 1 94.44 256 ALA B CA 1
ATOM 4194 C C . ALA B 1 256 ? 2.209 6.523 0.527 1 94.44 256 ALA B C 1
ATOM 4196 O O . ALA B 1 256 ? 3.367 6.648 0.121 1 94.44 256 ALA B O 1
ATOM 4197 N N . ALA B 1 257 ? 1.925 6.383 1.807 1 96.69 257 ALA B N 1
ATOM 4198 C CA . ALA B 1 257 ? 2.973 6.332 2.824 1 96.69 257 ALA B CA 1
ATOM 4199 C C . ALA B 1 257 ? 3.893 5.137 2.605 1 96.69 257 ALA B C 1
ATOM 4201 O O . ALA B 1 257 ? 5.109 5.238 2.779 1 96.69 257 ALA B O 1
ATOM 4202 N N . LEU B 1 258 ? 3.295 3.973 2.248 1 97.06 258 LEU B N 1
ATOM 4203 C CA . LEU B 1 258 ? 4.086 2.787 1.934 1 97.06 258 LEU B CA 1
ATOM 4204 C C . LEU B 1 258 ? 5.035 3.059 0.771 1 97.06 258 LEU B C 1
ATOM 4206 O O . LEU B 1 258 ? 6.184 2.611 0.786 1 97.06 258 LEU B O 1
ATOM 4210 N N . THR B 1 259 ? 4.582 3.742 -0.222 1 95.75 259 THR B N 1
ATOM 4211 C CA . THR B 1 259 ? 5.414 4.09 -1.369 1 95.75 259 THR B CA 1
ATOM 4212 C C . THR B 1 259 ? 6.57 4.988 -0.945 1 95.75 259 THR B C 1
ATOM 4214 O O . THR B 1 259 ? 7.703 4.812 -1.4 1 95.75 259 THR B O 1
ATOM 4217 N N . VAL B 1 260 ? 6.316 5.902 -0.055 1 97.5 260 VAL B N 1
ATOM 4218 C CA . VAL B 1 260 ? 7.355 6.785 0.459 1 97.5 260 VAL B CA 1
ATOM 4219 C C . VAL B 1 260 ? 8.383 5.973 1.242 1 97.5 260 VAL B C 1
ATOM 4221 O O . VAL B 1 260 ? 9.586 6.215 1.137 1 97.5 260 VAL B O 1
ATOM 4224 N N . VAL B 1 261 ? 7.906 5.004 2.014 1 97.5 261 VAL B N 1
ATOM 4225 C CA . VAL B 1 261 ? 8.812 4.113 2.736 1 97.5 261 VAL B CA 1
ATOM 4226 C C . VAL B 1 261 ? 9.719 3.385 1.748 1 97.5 261 VAL B C 1
ATOM 4228 O O . VAL B 1 261 ? 10.914 3.213 2.002 1 97.5 261 VAL B O 1
ATOM 4231 N N . ASP B 1 262 ? 9.148 2.971 0.594 1 94.81 262 ASP B N 1
ATOM 4232 C CA . ASP B 1 262 ? 9.953 2.332 -0.446 1 94.81 262 ASP B CA 1
ATOM 4233 C C . ASP B 1 262 ? 11.031 3.275 -0.964 1 94.81 262 ASP B C 1
ATOM 4235 O O . ASP B 1 262 ? 12.172 2.857 -1.195 1 94.81 262 ASP B O 1
ATOM 4239 N N . ILE B 1 263 ? 10.688 4.461 -1.148 1 95.25 263 ILE B N 1
ATOM 4240 C CA . ILE B 1 263 ? 11.617 5.473 -1.642 1 95.25 263 ILE B CA 1
ATOM 4241 C C . ILE B 1 263 ? 12.75 5.66 -0.638 1 95.25 263 ILE B C 1
ATOM 4243 O O . ILE B 1 263 ? 13.922 5.637 -1.01 1 95.25 263 ILE B O 1
ATOM 4247 N N . LEU B 1 264 ? 12.406 5.805 0.636 1 97.5 264 LEU B N 1
ATOM 4248 C CA . LEU B 1 264 ? 13.398 6.055 1.675 1 97.5 264 LEU B CA 1
ATOM 4249 C C . LEU B 1 264 ? 14.344 4.863 1.826 1 97.5 264 LEU B C 1
ATOM 4251 O O . LEU B 1 264 ? 15.562 5.031 1.85 1 97.5 264 LEU B O 1
ATOM 4255 N N . SER B 1 265 ? 13.766 3.691 1.945 1 95.19 265 SER B N 1
ATOM 4256 C CA . SER B 1 265 ? 14.578 2.502 2.178 1 95.19 265 SER B CA 1
ATOM 4257 C C . SER B 1 265 ? 15.531 2.244 1.015 1 95.19 265 SER B C 1
ATOM 4259 O O . SER B 1 265 ? 16.719 1.952 1.224 1 95.19 265 SER B O 1
ATOM 4261 N N . THR B 1 266 ? 15.039 2.408 -0.2 1 91.81 266 THR B N 1
ATOM 4262 C CA . THR B 1 266 ? 15.859 2.203 -1.389 1 91.81 266 THR B CA 1
ATOM 4263 C C . THR B 1 266 ? 16.953 3.26 -1.477 1 91.81 266 THR B C 1
ATOM 4265 O O . THR B 1 266 ? 18.109 2.938 -1.763 1 91.81 266 THR B O 1
ATOM 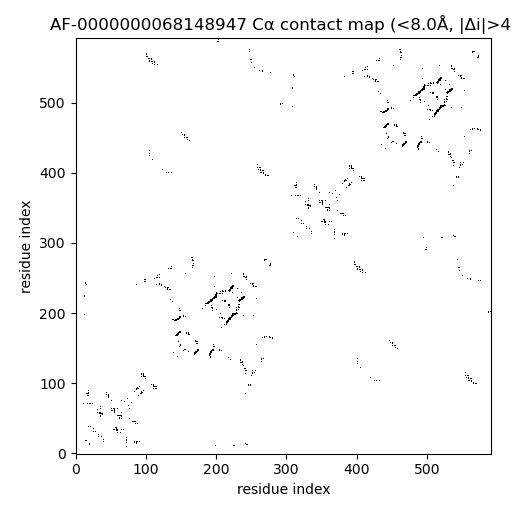4268 N N . SER B 1 267 ? 16.625 4.492 -1.252 1 94.44 267 SER B N 1
ATOM 4269 C CA . SER B 1 267 ? 17.594 5.59 -1.316 1 94.44 267 SER B CA 1
ATOM 4270 C C . SER B 1 267 ? 18.688 5.43 -0.264 1 94.44 267 SER B C 1
ATOM 4272 O O . SER B 1 267 ? 19.859 5.68 -0.537 1 94.44 267 SER B O 1
ATOM 4274 N N . VAL B 1 268 ? 18.312 5.027 0.946 1 95.62 268 VAL B N 1
ATOM 4275 C CA . VAL B 1 268 ? 19.281 4.82 2.016 1 95.62 268 VAL B CA 1
ATOM 4276 C C . VAL B 1 268 ? 20.234 3.686 1.638 1 95.62 268 VAL B C 1
ATOM 4278 O O . VAL B 1 268 ? 21.438 3.779 1.86 1 95.62 268 VAL B O 1
ATOM 4281 N N . ALA B 1 269 ? 19.656 2.594 1.049 1 92.06 269 ALA B N 1
ATOM 4282 C CA . ALA B 1 269 ? 20.484 1.472 0.62 1 92.06 269 ALA B CA 1
ATOM 4283 C C . ALA B 1 269 ? 21.516 1.918 -0.401 1 92.06 269 ALA B C 1
ATOM 4285 O O . ALA B 1 269 ? 22.688 1.52 -0.325 1 92.06 269 ALA B O 1
ATOM 4286 N N . LEU B 1 270 ? 21.125 2.75 -1.295 1 88.31 270 LEU B N 1
ATOM 4287 C CA . LEU B 1 270 ? 22.031 3.258 -2.318 1 88.31 270 LEU B CA 1
ATOM 4288 C C . LEU B 1 270 ? 23.109 4.16 -1.7 1 88.31 270 LEU B C 1
ATOM 4290 O O . LEU B 1 270 ? 24.266 4.121 -2.107 1 88.31 270 LEU B O 1
ATOM 4294 N N . ARG B 1 271 ? 22.641 4.91 -0.762 1 91.75 271 ARG B N 1
ATOM 4295 C CA . ARG B 1 271 ? 23.562 5.82 -0.091 1 91.75 271 ARG B CA 1
ATOM 4296 C C . ARG B 1 271 ? 24.641 5.047 0.676 1 91.75 271 ARG B C 1
ATOM 4298 O O . ARG B 1 271 ? 25.781 5.492 0.777 1 91.75 271 ARG B O 1
ATOM 4305 N N . ARG B 1 272 ? 24.297 3.969 1.21 1 88.44 272 ARG B N 1
ATOM 4306 C CA . ARG B 1 272 ? 25.234 3.156 1.98 1 88.44 272 ARG B CA 1
ATOM 4307 C C . ARG B 1 272 ? 26.234 2.455 1.065 1 88.44 272 ARG B C 1
ATOM 4309 O O . ARG B 1 272 ? 27.312 2.059 1.507 1 88.44 272 ARG B O 1
ATOM 4316 N N . GLY B 1 273 ? 25.922 2.244 -0.225 1 81.5 273 GLY B N 1
ATOM 4317 C CA . GLY B 1 273 ? 26.891 1.78 -1.204 1 81.5 273 GLY B CA 1
ATOM 4318 C C . GLY B 1 273 ? 26.656 0.349 -1.648 1 81.5 273 GLY B C 1
ATOM 4319 O O . GLY B 1 273 ? 25.797 -0.347 -1.086 1 81.5 273 GLY B O 1
ATOM 4320 N N . ALA B 1 274 ? 27.484 -0.028 -2.562 1 74.19 274 ALA B N 1
ATOM 4321 C CA . ALA B 1 274 ? 27.297 -1.278 -3.297 1 74.19 274 ALA B CA 1
ATOM 4322 C C . ALA B 1 274 ? 27.469 -2.484 -2.375 1 74.19 274 ALA B C 1
ATOM 4324 O O . ALA B 1 274 ? 26.766 -3.486 -2.521 1 74.19 274 ALA B O 1
ATOM 4325 N N . GLU B 1 275 ? 28.359 -2.342 -1.486 1 76.12 275 GLU B N 1
ATOM 4326 C CA . GLU B 1 275 ? 28.594 -3.465 -0.584 1 76.12 275 GLU B CA 1
ATOM 4327 C C . GLU B 1 275 ? 27.344 -3.775 0.247 1 76.12 275 GLU B C 1
ATOM 4329 O O . GLU B 1 275 ? 27.016 -4.941 0.468 1 76.12 275 GLU B O 1
ATOM 4334 N N . HIS B 1 276 ? 26.688 -2.787 0.623 1 79.25 276 HIS B N 1
ATOM 4335 C CA . HIS B 1 276 ? 25.453 -2.969 1.387 1 79.25 276 HIS B CA 1
ATOM 4336 C C . HIS B 1 276 ? 24.359 -3.574 0.523 1 79.25 276 HIS B C 1
ATOM 4338 O O . HIS B 1 276 ? 23.641 -4.484 0.959 1 79.25 276 HIS B O 1
ATOM 4344 N N . VAL B 1 277 ? 24.281 -3.18 -0.661 1 73.06 277 VAL B N 1
ATOM 4345 C CA . VAL B 1 277 ? 23.266 -3.66 -1.589 1 73.06 277 VAL B CA 1
ATOM 4346 C C . VAL B 1 277 ? 23.5 -5.137 -1.899 1 73.06 277 VAL B C 1
ATOM 4348 O O . VAL B 1 277 ? 22.547 -5.918 -1.99 1 73.06 277 VAL B O 1
ATOM 4351 N N . ASP B 1 278 ? 24.688 -5.477 -1.976 1 70.25 278 ASP B N 1
ATOM 4352 C CA . ASP B 1 278 ? 25.047 -6.867 -2.252 1 70.25 278 ASP B CA 1
ATOM 4353 C C . ASP B 1 278 ? 24.656 -7.777 -1.091 1 70.25 278 ASP B C 1
ATOM 4355 O O . ASP B 1 278 ? 24.203 -8.906 -1.304 1 70.25 278 ASP B O 1
ATOM 4359 N N . LEU B 1 279 ? 24.859 -7.254 0.035 1 69 279 LEU B N 1
ATOM 4360 C CA . LEU B 1 279 ? 24.484 -8.023 1.215 1 69 279 LEU B CA 1
ATOM 4361 C C . LEU B 1 279 ? 22.984 -8.305 1.223 1 69 279 LEU B C 1
ATOM 4363 O O . LEU B 1 279 ? 22.562 -9.414 1.545 1 69 279 LEU B O 1
ATOM 4367 N N . PHE B 1 280 ? 22.297 -7.359 0.767 1 71.25 280 PHE B N 1
ATOM 4368 C CA . PHE B 1 280 ? 20.844 -7.48 0.743 1 71.25 280 PHE B CA 1
ATOM 4369 C C . PHE B 1 280 ? 20.406 -8.461 -0.332 1 71.25 280 PHE B C 1
ATOM 4371 O O . PHE B 1 280 ? 19.516 -9.297 -0.095 1 71.25 280 PHE B O 1
ATOM 4378 N N . THR B 1 281 ? 20.969 -8.391 -1.42 1 64.38 281 THR B N 1
ATOM 4379 C CA . THR B 1 281 ? 20.625 -9.281 -2.523 1 64.38 281 THR B CA 1
ATOM 4380 C C . THR B 1 281 ? 20.922 -10.734 -2.164 1 64.38 281 THR B C 1
ATOM 4382 O O . THR B 1 281 ? 20.156 -11.633 -2.516 1 64.38 281 THR B O 1
ATOM 4385 N N . GLY B 1 282 ? 21.938 -10.836 -1.448 1 62.31 282 GLY B N 1
ATOM 4386 C CA . GLY B 1 282 ? 22.266 -12.172 -0.968 1 62.31 282 GLY B CA 1
ATOM 4387 C C . GLY B 1 282 ? 21.25 -12.727 0.008 1 62.31 282 GLY B C 1
ATOM 4388 O O . GLY B 1 282 ? 20.906 -13.906 -0.057 1 62.31 282 GLY B O 1
ATOM 4389 N N . MET B 1 283 ? 20.75 -11.852 0.833 1 66.31 283 MET B N 1
ATOM 4390 C CA . MET B 1 283 ? 19.734 -12.242 1.809 1 66.31 283 MET B CA 1
ATOM 4391 C C . MET B 1 283 ? 18.438 -12.633 1.115 1 66.31 283 MET B C 1
ATOM 4393 O O . MET B 1 283 ? 17.797 -13.617 1.492 1 66.31 283 MET B O 1
ATOM 4397 N N . LYS B 1 284 ? 18.062 -11.891 0.125 1 65.19 284 LYS B N 1
ATOM 4398 C CA . LYS B 1 284 ? 16.844 -12.18 -0.61 1 65.19 284 LYS B CA 1
ATOM 4399 C C . LYS B 1 284 ? 16.906 -13.547 -1.285 1 65.19 284 LYS B C 1
ATOM 4401 O O . LYS B 1 284 ? 15.922 -14.289 -1.301 1 65.19 284 LYS B O 1
ATOM 4406 N N . ARG B 1 285 ? 18.031 -13.852 -1.763 1 58.19 285 ARG B N 1
ATOM 4407 C CA . ARG B 1 285 ? 18.25 -15.156 -2.393 1 58.19 285 ARG B CA 1
ATOM 4408 C C . ARG B 1 285 ? 18.094 -16.281 -1.378 1 58.19 285 ARG B C 1
ATOM 4410 O O . ARG B 1 285 ? 17.5 -17.312 -1.677 1 58.19 285 ARG B O 1
ATOM 4417 N N . ASN B 1 286 ? 18.547 -16.031 -0.202 1 61.59 286 ASN B N 1
ATOM 4418 C CA . ASN B 1 286 ? 18.453 -17.031 0.855 1 61.59 286 ASN B CA 1
ATOM 4419 C C . ASN B 1 286 ? 17.016 -17.234 1.307 1 61.59 286 ASN B C 1
ATOM 4421 O O . ASN B 1 286 ? 16.594 -18.359 1.573 1 61.59 286 ASN B O 1
ATOM 4425 N N . LEU B 1 287 ? 16.281 -16.203 1.32 1 64.25 287 LEU B N 1
ATOM 4426 C CA . LEU B 1 287 ? 14.891 -16.281 1.729 1 64.25 287 LEU B CA 1
ATOM 4427 C C . LEU B 1 287 ? 14.07 -17.047 0.697 1 64.25 287 LEU B C 1
ATOM 4429 O O . LEU B 1 287 ? 13.18 -17.828 1.056 1 64.25 287 LEU B O 1
ATOM 4433 N N . ARG B 1 288 ? 14.352 -16.828 -0.499 1 62.03 288 ARG B N 1
ATOM 4434 C CA . ARG B 1 288 ? 13.68 -17.578 -1.561 1 62.03 288 ARG B CA 1
ATOM 4435 C C . ARG B 1 288 ? 13.914 -19.078 -1.409 1 62.03 288 ARG B C 1
ATOM 4437 O O . ARG B 1 288 ? 12.992 -19.875 -1.605 1 62.03 288 ARG B O 1
ATOM 4444 N N . TYR B 1 289 ? 15.094 -19.375 -0.963 1 55.06 289 TYR B N 1
ATOM 4445 C CA . TYR B 1 289 ? 15.453 -20.766 -0.735 1 55.06 289 TYR B CA 1
ATOM 4446 C C . TYR B 1 289 ? 14.641 -21.359 0.411 1 55.06 289 TYR B C 1
ATOM 4448 O O . TYR B 1 289 ? 14.148 -22.484 0.314 1 55.06 289 TYR B O 1
ATOM 4456 N N . LEU B 1 290 ? 14.492 -20.578 1.421 1 58.88 290 LEU B N 1
ATOM 4457 C CA . LEU B 1 290 ? 13.766 -21.078 2.586 1 58.88 290 LEU B CA 1
ATOM 4458 C C . LEU B 1 290 ? 12.289 -21.25 2.27 1 58.88 290 LEU B C 1
ATOM 4460 O O . LEU B 1 290 ? 11.625 -22.125 2.84 1 58.88 290 LEU B O 1
ATOM 4464 N N . ARG B 1 291 ? 11.898 -20.469 1.334 1 61.16 291 ARG B N 1
ATOM 4465 C CA . ARG B 1 291 ? 10.484 -20.547 0.981 1 61.16 291 ARG B CA 1
ATOM 4466 C C . ARG B 1 291 ? 10.18 -21.812 0.178 1 61.16 291 ARG B C 1
ATOM 4468 O O . ARG B 1 291 ? 9.055 -22.312 0.193 1 61.16 291 ARG B O 1
ATOM 4475 N N . THR B 1 292 ? 11.258 -22.297 -0.508 1 61.72 292 THR B N 1
ATOM 4476 C CA . THR B 1 292 ? 11.016 -23.406 -1.432 1 61.72 292 THR B CA 1
ATOM 4477 C C . THR B 1 292 ? 11.641 -24.688 -0.906 1 61.72 292 THR B C 1
ATOM 4479 O O . THR B 1 292 ? 11.453 -25.766 -1.487 1 61.72 292 THR B O 1
ATOM 4482 N N . SER B 1 293 ? 12.57 -24.594 -0.016 1 56.59 293 SER B N 1
ATOM 4483 C CA . SER B 1 293 ? 13.297 -25.797 0.402 1 56.59 293 SER B CA 1
ATOM 4484 C C . SER B 1 293 ? 12.586 -26.5 1.554 1 56.59 293 SER B C 1
ATOM 4486 O O . SER B 1 293 ? 12.141 -25.859 2.504 1 56.59 293 SER B O 1
ATOM 4488 N N . THR B 1 294 ? 11.898 -27.641 1.285 1 47.66 294 THR B N 1
ATOM 4489 C CA . THR B 1 294 ? 11.43 -28.594 2.273 1 47.66 294 THR B CA 1
ATOM 4490 C C . THR B 1 294 ? 12.609 -29.219 3.027 1 47.66 294 THR B C 1
ATOM 4492 O O . THR B 1 294 ? 13.477 -29.844 2.424 1 47.66 294 THR B O 1
ATOM 4495 N N . GLU B 1 295 ? 13.523 -28.656 3.816 1 37.53 295 GLU B N 1
ATOM 4496 C CA . GLU B 1 295 ? 14.336 -29.688 4.445 1 37.53 295 GLU B CA 1
ATOM 4497 C C . GLU B 1 295 ? 13.461 -30.797 5.02 1 37.53 295 GLU B C 1
ATOM 4499 O O . GLU B 1 295 ? 12.625 -30.562 5.891 1 37.53 295 GLU B O 1
ATOM 4504 N N . THR B 1 296 ? 13.016 -31.641 4.195 1 30.39 296 THR B N 1
ATOM 4505 C CA . THR B 1 296 ? 12.844 -32.969 4.762 1 30.39 296 THR B CA 1
ATOM 4506 C C . THR B 1 296 ? 14.125 -33.438 5.445 1 30.39 296 THR B C 1
ATOM 4508 O O . THR B 1 296 ? 15.219 -33.312 4.895 1 30.39 296 THR B O 1
#

InterPro domains:
  IPR000281 Helix-turn-helix protein RpiR [PF01418] (16-89)
  IPR000281 Helix-turn-helix protein RpiR [PS51071] (15-91)
  IPR001347 SIS domain [PF01380] (139-264)
  IPR001347 SIS domain [PS51464] (135-274)
  IPR009057 Homedomain-like superfamily [SSF46689] (16-88)
  IPR035472 RpiR-like, SIS domain [cd05013] (131-267)
  IPR036388 Winged helix-like DNA-binding domain superfamily [G3DSA:1.10.10.10] (12-90)
  IPR046348 SIS domain superfamily [SSF53697] (110-274)
  IPR047640 HTH-type transcriptional regulator RpiR-like [PTHR30514] (16-288)

Organism: Rhizobium meliloti (strain 1021) (NCBI:txid266834)

pLDDT: mean 82.6, std 18.83, range [25.42, 98.88]

Sequence (592 aa):
MSTNALQPKTIGGNNNILEVIRLKRADLRKSDRKVAELVLADPKRVINATIAEAAEWAEVSQPTVIRFCASIGCQGYQDFKLRLAQSLALGMSATHSVIDADDTPAKVSEKIFDYTITSLDWVRNHLDPVQVDRAVDALAKANRIEFFGFGASGIVARDAQQKFPLFGVPCGAETDAHQQIMVVSMLKPGDVAVVISNTGATLAIIETARRARESGCQVIGIVGSDGPLVEFCDIVLMVETLENTNIYTPTISRIAALTVVDILSTSVALRRGAEHVDLFTGMKRNLRYLRTSTETMSTNALQPKTIGGNNNILEVIRLKRADLRKSDRKVAELVLADPKRVINATIAEAAEWAEVSQPTVIRFCASIGCQGYQDFKLRLAQSLALGMSATHSVIDADDTPAKVSEKIFDYTITSLDWVRNHLDPVQVDRAVDALAKANRIEFFGFGASGIVARDAQQKFPLFGVPCGAETDAHQQIMVVSMLKPGDVAVVISNTGATLAIIETARRARESGCQVIGIVGSDGPLVEFCDIVLMVETLENTNIYTPTISRIAALTVVDILSTSVALRRGAEHVDLFTGMKRNLRYLRTSTET

Foldseek 3Di:
DPPPPPPPDLPFAQLLLLLLLVVCLVVDDPLLNLLSCVCNVCVPVLLPDDLVRSCVNSVHDSVSSQVSCVVSNADGSNRVSVSSCVNCLLCVLQVQLDDDPPDDPVSPVSSLVSQLVSQLVVQVVPWDVVLLVVLLVLLLQAQEEEEEDEDLSLVLRVLLQVLCLLSVHHYYRDHDLVVLQVVLLPDAARHEYEYEEAALADVSSLVSLQNNVVRVHAYEYEYQTDDPSVVSHPGYGHSHGNPPPPPPRDPSSSVNSSVSSVVSSNSSSVVNHDVSVVVVVVVVVVVVCVVPDPPD/DPPPPPPPDLPFDQLLLLLLLVVCLVVDDPLLNLLSVVCNVCVPVLLPDDLVRSCVNSVHDSVSSQVSCVVSNADGSNRVSVSSCVNCLLCVLQVQLDDDPPDDPVSPVSSLVSQLVSQLVVQVVPWDVVLLVVLLVLLLQAQEEEEEDEDLSLVLRVLLQVLCLLSVHHYYRDHDLVVLQVVLLPDAARHEYEYEEAALADVSSLVSLQSNVVRVYAYEYEYQGDDPSVVSHPGYGHSHGNPDPPPPRDPSSSVNSNVSSVVSSNSSSVVNHDVSVVVVVVVVVVVVCVVPDPPD

Nearest PDB structures (foldseek):
  8k3b-assembly1_A  TM=7.005E-01  e=2.748E-23  Pseudomonas aeruginosa
  4ivn-assembly1_B  TM=6.526E-01  e=1.837E-14  Vibrio vulnificus YJ016
  4ivn-assembly1_A  TM=6.575E-01  e=2.130E-14  Vibrio vulnificus YJ016
  7en6-assembly1_C  TM=9.289E-01  e=3.655E-11  Escherichia coli
  7en7-assembly1_A  TM=9.163E-01  e=1.030E-10  Escherichia coli K-12

Radius of gyration: 25.87 Å; Cα contacts (8 Å, |Δi|>4): 1063; chains: 2; bounding box: 57×90×72 Å

Solvent-accessible surface area (backbone atoms only — not comparable to full-atom values): 30258 Å² total; per-residue (Å²): 136,83,79,74,72,74,69,74,74,61,63,67,76,68,64,36,41,59,56,51,40,63,72,41,41,83,76,39,52,75,73,36,30,34,46,45,49,47,40,71,73,37,47,71,62,50,50,75,41,53,67,65,52,49,12,58,76,35,70,49,52,54,67,50,52,39,48,38,23,44,74,71,44,25,75,37,62,67,45,34,32,51,32,37,39,48,19,36,67,45,17,67,54,32,65,64,29,59,80,51,82,80,53,47,56,59,52,42,40,51,19,53,48,48,39,46,41,51,26,44,53,47,26,66,76,58,48,55,58,67,44,51,45,52,48,31,54,52,54,57,66,31,67,30,40,39,26,34,23,55,73,65,31,24,49,39,17,42,54,49,26,72,39,21,66,40,51,67,35,63,47,38,46,56,69,49,71,71,55,36,50,56,53,33,67,68,45,37,67,51,27,34,39,36,40,35,31,55,61,21,53,44,48,71,57,36,50,41,36,46,45,26,43,72,37,52,21,49,30,37,29,44,21,35,39,96,28,70,35,58,79,46,35,80,38,66,44,58,47,42,48,72,72,54,84,47,85,71,50,61,73,50,49,42,56,48,50,42,51,49,46,40,36,43,33,45,39,19,22,45,70,68,28,68,71,51,46,50,54,41,47,52,48,54,55,50,50,54,43,61,34,61,52,72,84,120,134,81,77,76,71,74,70,75,76,62,62,67,80,68,63,36,42,61,56,51,40,62,71,39,41,82,75,41,54,75,73,37,30,34,47,46,49,47,41,72,72,36,48,72,61,49,50,74,43,51,68,66,52,49,13,58,75,35,68,50,50,56,68,51,50,40,48,37,25,44,75,71,42,26,76,37,61,67,45,34,32,51,32,38,41,48,19,38,67,44,18,68,53,32,67,63,30,60,80,52,82,80,53,48,56,59,53,41,41,52,20,52,48,48,39,45,41,52,26,44,54,49,26,65,75,58,46,55,57,67,44,50,46,51,49,30,52,52,54,58,67,30,66,29,38,37,28,34,22,55,72,65,30,25,50,39,18,43,53,51,26,72,40,20,65,38,50,67,34,61,46,38,46,55,68,48,72,70,56,36,49,56,53,32,67,67,45,37,68,52,27,32,40,37,42,35,32,55,62,22,53,43,49,71,59,37,50,41,35,46,45,27,44,70,37,51,21,49,28,37,29,43,20,34,44,95,29,72,34,57,79,44,33,78,39,65,45,59,47,43,49,72,66,55,83,45,85,70,49,62,74,51,50,41,54,48,50,42,51,49,44,41,36,43,31,44,40,20,21,45,70,70,29,66,71,51,46,51,54,42,48,51,50,53,54,51,50,53,45,62,33,61,53,72,84,119

Secondary structure (DSSP, 8-state):
------------S---HHHHHHHHGGGS-HHHHHHHHHHHH-HHHHHT--HHHHHHHHTS-HHHHHHHHHHTT-SHHHHHHHHHHHHHHHHHHHGGGPPPTT--HHHHHHHHHHHHHHHHHHHHHHS-HHHHHHHHHHHHH-S-EEEE--THHHHHHHHHHHTHHHHTS-EE---SHHHHHHHHHT--BTBEEEEEESSS--HHHHHHHHHHHHTT-EEEEEESS--GGGG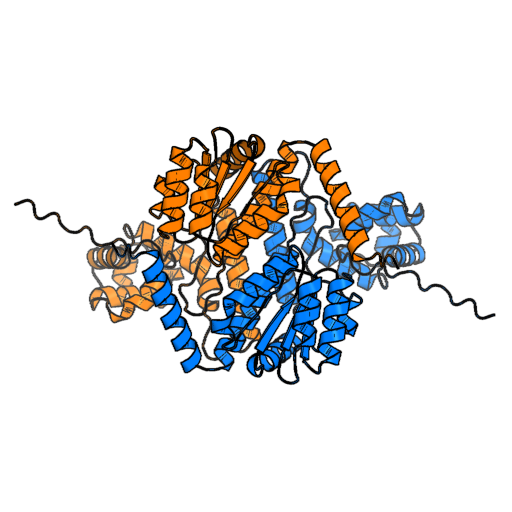G-SEEEE--------TT---HHHHHHHHHHHHHHHHHHHHH-HHHHHHHHHHHHHHHHHHH----/------------S---HHHHHHHHGGGS-HHHHHHHHHHHH-HHHHHT--HHHHHHHHTS-HHHHHHHHHHTT-SHHHHHHHHHHHHHHHHHHHGGGPPPTT--HHHHHHHHHHHHHHHHHHHHHHS-HHHHHHHHHHHHH-S-EEEE--THHHHHHHHHHHTHHHHTS-EE---SHHHHHHHHHT--BTBEEEEEESSS--HHHHHHHHHHHHTT-EEEEEESS--GGGGG-SEEEE--------TT---HHHHHHHHHHHHHHHHHHHHH-HHHHHHHHHHHHHHHHHHH----